Protein AF-A0A0G2BBE6-F1 (afdb_monomer)

Solvent-accessible surface area (backbone atoms only — not comparable to full-atom values): 37517 Å² total; per-residue (Å²): 137,85,83,83,73,87,82,60,82,74,62,58,62,55,53,60,60,71,76,68,67,78,94,67,100,75,91,78,89,81,84,83,77,92,84,84,90,83,86,88,84,85,88,78,89,77,90,82,76,86,85,80,90,87,78,85,90,85,83,86,82,89,84,89,85,83,87,79,90,80,87,77,79,82,83,78,86,77,90,76,86,81,84,90,77,92,75,83,88,74,84,74,80,75,74,79,74,68,27,44,81,47,83,70,86,88,55,59,93,95,61,61,52,76,74,77,53,64,67,43,72,41,70,31,76,44,58,49,97,89,66,51,78,77,45,75,48,72,71,27,40,38,56,64,90,58,52,69,68,57,47,34,50,41,58,73,70,43,37,52,74,61,63,30,72,36,56,50,98,86,65,48,77,36,58,44,101,85,70,46,75,34,58,30,46,59,52,37,55,65,59,56,42,50,22,43,30,47,34,52,34,48,55,32,55,76,71,50,49,36,54,44,73,65,21,36,49,37,49,27,40,42,45,37,36,32,49,77,69,58,34,39,48,66,36,69,12,31,60,70,30,38,24,41,23,76,69,48,67,37,68,46,75,51,77,70,29,12,23,40,41,83,89,78,68,46,73,42,75,41,81,37,53,22,79,38,18,41,34,44,38,34,25,25,39,63,50,45,76,39,66,73,49,90,52,5,52,53,38,42,54,56,39,49,51,53,36,18,48,55,42,19,26,33,6,28,33,56,58,60,40,47,26,60,65,39,80,41,96,88,60,66,57,38,80,22,51,68,57,54,51,46,52,52,21,53,55,32,66,71,41,47,15,47,79,46,95,43,70,32,43,29,22,42,30,36,43,71,40,36,63,52,38,66,61,62,39,44,42,49,37,54,34,50,54,52,36,53,54,36,39,74,73,69,40,52,82,49,82,87,23,68,36,51,73,69,51,58,57,79,35,40,44,44,28,37,33,44,44,60,72,52,55,56,22,34,75,68,70,30,69,39,62,19,37,47,42,66,45,45,58,50,17,58,78,69,75,48,81,58,68,62,76,45,76,44,50,26,47,60,55,49,51,49,42,53,48,17,25,72,70,59,67,26,41,40,81,39,55,44,46,63,59,48,47,61,39,43,51,60,84,83,45,63,61,69,37,27,17,44,83,66,82,49,78,47,51,62,31,25,47,31,32,42,35,33,36,31,48,55,76,35,46,41,79,88,82,69,43,71,43,59,69,64,47,45,51,52,39,34,54,51,48,50,52,43,55,45,46,54,61,48,25,38,27,56,36,66,62,32,19,47,43,26,62,34,58,59,52,70,41,82,51,70,38,52,62,66,61,39,28,58,75,70,72,42,59,76,93,36,73,68,41,48,52,50,52,51,50,53,52,45,50,48,52,52,39,36,52,50,42,52,52,52,49,24,73,56,75,48,66,49,79,52,39,80,85,18,43,69,41,36,50,49,41,53,50,40,54,50,35,61,73,67,69,54,61,71,88,74,54,75,72,58,96,66,82,131

Radius of gyration: 29.34 Å; Cα contacts (8 Å, |Δi|>4): 1049; chains: 1; bounding box: 92×77×78 Å

Structure (mmCIF, N/CA/C/O backbone):
data_AF-A0A0G2BBE6-F1
#
_entry.id   AF-A0A0G2BBE6-F1
#
loop_
_atom_site.group_PDB
_atom_site.id
_atom_site.type_symbol
_atom_site.label_atom_id
_atom_site.label_alt_id
_atom_site.label_comp_id
_atom_site.label_asym_id
_atom_site.label_entity_id
_atom_site.label_seq_id
_atom_site.pdbx_PDB_ins_code
_atom_site.Cartn_x
_atom_site.Cartn_y
_atom_site.Cartn_z
_atom_site.occupancy
_atom_site.B_iso_or_equiv
_atom_site.auth_seq_id
_atom_site.auth_comp_id
_atom_site.auth_asym_id
_atom_site.auth_atom_id
_atom_site.pdbx_PDB_model_num
ATOM 1 N N . MET A 1 1 ? 9.466 -27.654 -3.180 1.00 23.62 1 MET A N 1
ATOM 2 C CA . MET A 1 1 ? 8.605 -26.888 -2.251 1.00 23.62 1 MET A CA 1
ATOM 3 C C . MET A 1 1 ? 9.217 -25.503 -2.128 1.00 23.62 1 MET A C 1
ATOM 5 O O . MET A 1 1 ? 10.125 -25.316 -1.334 1.00 23.62 1 MET A O 1
ATOM 9 N N . VAL A 1 2 ? 8.816 -24.591 -3.016 1.00 25.22 2 VAL A N 1
ATOM 10 C CA . VAL A 1 2 ? 9.343 -23.220 -3.109 1.00 25.22 2 VAL A CA 1
ATOM 11 C C . VAL A 1 2 ? 8.620 -22.366 -2.065 1.00 25.22 2 VAL A C 1
ATOM 13 O O . VAL A 1 2 ? 7.390 -22.366 -2.017 1.00 25.22 2 VAL A O 1
ATOM 16 N N . ARG A 1 3 ? 9.381 -21.730 -1.167 1.00 30.16 3 ARG A N 1
ATOM 17 C CA . ARG A 1 3 ? 8.886 -20.909 -0.053 1.00 30.16 3 ARG A CA 1
ATOM 18 C C . ARG A 1 3 ? 8.671 -19.474 -0.532 1.00 30.16 3 ARG A C 1
ATOM 20 O O . ARG A 1 3 ? 9.606 -18.692 -0.579 1.00 30.16 3 ARG A O 1
ATOM 27 N N . MET A 1 4 ? 7.423 -19.124 -0.822 1.00 23.80 4 MET A N 1
ATOM 28 C CA . MET A 1 4 ? 6.972 -17.734 -0.902 1.00 23.80 4 MET A CA 1
ATOM 29 C C . MET A 1 4 ? 6.376 -17.386 0.469 1.00 23.80 4 MET A C 1
ATOM 31 O O . MET A 1 4 ? 5.190 -17.581 0.721 1.00 23.80 4 MET A O 1
ATOM 35 N N . GLN A 1 5 ? 7.236 -17.004 1.416 1.00 31.39 5 GLN A N 1
ATOM 36 C CA . GLN A 1 5 ? 6.891 -16.895 2.840 1.00 31.39 5 GLN A CA 1
ATOM 37 C C . GLN A 1 5 ? 6.847 -15.438 3.317 1.00 31.39 5 GLN A C 1
ATOM 39 O O . GLN A 1 5 ? 7.254 -15.123 4.427 1.00 31.39 5 GLN A O 1
ATOM 44 N N . PHE A 1 6 ? 6.318 -14.543 2.481 1.00 30.62 6 PHE A N 1
ATOM 45 C CA . PHE A 1 6 ? 6.087 -13.148 2.865 1.00 30.62 6 PHE A CA 1
ATOM 46 C C . PHE A 1 6 ? 4.680 -12.877 3.425 1.00 30.62 6 PHE A C 1
ATOM 48 O O . PHE A 1 6 ? 4.396 -11.735 3.769 1.00 30.62 6 PHE A O 1
ATOM 55 N N . PHE A 1 7 ? 3.817 -13.894 3.593 1.00 26.64 7 PHE A N 1
ATOM 56 C CA . PHE A 1 7 ? 2.451 -13.673 4.106 1.00 26.64 7 PHE A CA 1
ATOM 57 C C . PHE A 1 7 ? 1.797 -14.796 4.937 1.00 26.64 7 PHE A C 1
ATOM 59 O O . PHE A 1 7 ? 0.602 -14.720 5.211 1.00 26.64 7 PHE A O 1
ATOM 66 N N . ALA A 1 8 ? 2.520 -15.828 5.382 1.00 24.86 8 ALA A N 1
ATOM 67 C CA . ALA A 1 8 ? 1.876 -16.939 6.093 1.00 24.86 8 ALA A CA 1
ATOM 68 C C . ALA A 1 8 ? 2.786 -17.600 7.138 1.00 24.86 8 ALA A C 1
ATOM 70 O O . ALA A 1 8 ? 3.339 -18.671 6.892 1.00 24.86 8 ALA A O 1
ATOM 71 N N . GLU A 1 9 ? 2.920 -16.986 8.315 1.00 23.45 9 GLU A N 1
ATOM 72 C CA . GLU A 1 9 ? 3.462 -17.695 9.487 1.00 23.45 9 GLU A CA 1
ATOM 73 C C . GLU A 1 9 ? 2.388 -18.545 10.198 1.00 23.45 9 GLU A C 1
ATOM 75 O O . GLU A 1 9 ? 2.715 -19.622 10.679 1.00 23.45 9 GLU A O 1
ATOM 80 N N . ASP A 1 10 ? 1.093 -18.211 10.120 1.00 29.70 10 ASP A N 1
ATOM 81 C CA . ASP A 1 10 ? 0.084 -18.906 10.949 1.00 29.70 10 ASP A CA 1
ATOM 82 C C . ASP A 1 10 ? -0.685 -20.060 10.264 1.00 29.70 10 ASP A C 1
ATOM 84 O O . ASP A 1 10 ? -1.262 -20.912 10.940 1.00 29.70 10 ASP A O 1
ATOM 88 N N . CYS A 1 11 ? -0.701 -20.162 8.927 1.00 23.28 11 CYS A N 1
ATOM 89 C CA . CYS A 1 11 ? -1.448 -21.239 8.241 1.00 23.28 11 CYS A CA 1
ATOM 90 C C . CYS A 1 11 ? -0.703 -22.588 8.197 1.00 23.28 11 CYS A C 1
ATOM 92 O O . CYS A 1 11 ? -1.335 -23.645 8.124 1.00 23.28 11 CYS A O 1
ATOM 94 N N . CYS A 1 12 ? 0.632 -22.583 8.247 1.00 26.67 12 CYS A N 1
ATOM 95 C CA . CYS A 1 12 ? 1.425 -23.807 8.086 1.00 26.67 12 CYS A CA 1
ATOM 96 C C . CYS A 1 12 ? 1.378 -24.730 9.316 1.00 26.67 12 CYS A C 1
ATOM 98 O O . CYS A 1 12 ? 1.421 -25.954 9.161 1.00 26.67 12 CYS A O 1
ATOM 100 N N . ASP A 1 13 ? 1.215 -24.176 10.519 1.00 26.34 13 ASP A N 1
ATOM 101 C CA . ASP A 1 13 ? 1.147 -24.971 11.751 1.00 26.34 13 ASP A CA 1
ATOM 102 C C . ASP A 1 13 ? -0.182 -25.721 11.910 1.00 26.34 13 ASP A C 1
ATOM 104 O O . ASP A 1 13 ? -0.224 -26.807 12.498 1.00 26.34 13 ASP A O 1
ATOM 108 N N . VAL A 1 14 ? -1.258 -25.217 11.299 1.00 27.62 14 VAL A N 1
ATOM 109 C CA . VAL A 1 14 ? -2.557 -25.906 11.251 1.00 27.62 14 VAL A CA 1
ATOM 110 C C . VAL A 1 14 ? -2.513 -27.087 10.273 1.00 27.62 14 VAL A C 1
ATOM 112 O O . VAL A 1 14 ? -3.002 -28.171 10.593 1.00 27.62 14 VAL A O 1
ATOM 115 N N . ALA A 1 15 ? -1.845 -26.937 9.124 1.00 25.09 15 ALA A N 1
ATOM 116 C CA . ALA A 1 15 ? -1.711 -28.019 8.146 1.00 25.09 15 ALA A CA 1
ATOM 117 C C . ALA A 1 15 ? -0.830 -29.175 8.662 1.00 25.09 15 ALA A C 1
ATOM 119 O O . ALA A 1 15 ? -1.145 -30.341 8.430 1.00 25.09 15 ALA A O 1
ATOM 120 N N . ARG A 1 16 ? 0.232 -28.887 9.430 1.00 27.34 16 ARG A N 1
ATOM 121 C CA . ARG A 1 16 ? 1.069 -29.939 10.041 1.00 27.34 16 ARG A CA 1
ATOM 122 C C . ARG A 1 16 ? 0.346 -30.739 11.124 1.00 27.34 16 ARG A C 1
ATOM 124 O O . ARG A 1 16 ? 0.608 -31.931 11.250 1.00 27.34 16 ARG A O 1
ATOM 131 N N . LYS A 1 17 ? -0.577 -30.122 11.869 1.00 30.33 17 LYS A N 1
ATOM 132 C CA . LYS A 1 17 ? -1.390 -30.823 12.879 1.00 30.33 17 LYS A CA 1
ATOM 133 C C . LYS A 1 17 ? -2.554 -31.619 12.277 1.00 30.33 17 LYS A C 1
ATOM 135 O O . LYS A 1 17 ? -2.970 -32.601 12.878 1.00 30.33 17 LYS A O 1
ATOM 140 N N . LEU A 1 18 ? -3.045 -31.247 11.092 1.00 28.67 18 LEU A N 1
ATOM 141 C CA . LEU A 1 18 ? -4.153 -31.946 10.422 1.00 28.67 18 LEU A CA 1
ATOM 142 C C . LEU A 1 18 ? -3.728 -33.183 9.611 1.00 28.67 18 LEU A C 1
ATOM 144 O O . LEU A 1 18 ? -4.560 -34.053 9.383 1.00 28.67 18 LEU A O 1
ATOM 148 N N . PHE A 1 19 ? -2.454 -33.307 9.221 1.00 28.75 19 PHE A N 1
ATOM 149 C CA . PHE A 1 19 ? -1.959 -34.441 8.419 1.00 28.75 19 PHE A CA 1
ATOM 150 C C . PHE A 1 19 ? -1.118 -35.473 9.195 1.00 28.75 19 PHE A C 1
ATOM 152 O O . PHE A 1 19 ? -0.565 -36.386 8.588 1.00 28.75 19 PHE A O 1
ATOM 159 N N . LEU A 1 20 ? -1.030 -35.362 10.526 1.00 29.58 20 LEU A N 1
ATOM 160 C CA . LEU A 1 20 ? -0.285 -36.298 11.387 1.00 29.58 20 LEU A CA 1
ATOM 161 C C . LEU A 1 20 ? -1.069 -36.731 12.638 1.00 29.58 20 LEU A C 1
ATOM 163 O O . LEU A 1 20 ? -0.488 -36.959 13.697 1.00 29.58 20 LEU A O 1
ATOM 167 N N . CYS A 1 21 ? -2.387 -36.876 12.516 1.00 24.95 21 CYS A N 1
ATOM 168 C CA . CYS A 1 21 ? -3.214 -37.507 13.542 1.00 24.95 21 CYS A CA 1
ATOM 169 C C . CYS A 1 21 ? -3.847 -38.784 12.985 1.00 24.95 21 CYS A C 1
ATOM 171 O O . CYS A 1 21 ? -5.008 -38.777 12.588 1.00 24.95 21 CYS A O 1
ATOM 173 N N . ASP A 1 22 ? -3.093 -39.885 13.008 1.00 27.81 22 ASP A N 1
ATOM 174 C CA . ASP A 1 22 ? -3.717 -41.200 13.130 1.00 27.81 22 ASP A CA 1
ATOM 175 C C . ASP A 1 22 ? -4.007 -41.443 14.613 1.00 27.81 22 ASP A C 1
ATOM 177 O O . ASP A 1 22 ? -3.123 -41.417 15.476 1.00 27.81 22 ASP A O 1
ATOM 181 N N . GLY A 1 23 ? -5.293 -41.612 14.910 1.00 32.81 23 GLY A N 1
ATOM 182 C CA . GLY A 1 23 ? -5.804 -41.859 16.245 1.00 32.81 23 GLY A CA 1
ATOM 183 C C . GLY A 1 23 ? -5.302 -43.189 16.788 1.00 32.81 23 GLY A C 1
ATOM 184 O O . GLY A 1 23 ? -5.866 -44.235 16.496 1.00 32.81 23 GLY A O 1
ATOM 185 N N . ASN A 1 24 ? -4.254 -43.142 17.604 1.00 28.06 24 ASN A N 1
ATOM 186 C CA . ASN A 1 24 ? -4.130 -43.916 18.837 1.00 28.06 24 ASN A CA 1
ATOM 187 C C . ASN A 1 24 ? -2.871 -43.470 19.581 1.00 28.06 24 ASN A C 1
ATOM 189 O O . ASN A 1 24 ? -1.743 -43.730 19.166 1.00 28.06 24 ASN A O 1
ATOM 193 N N . GLY A 1 25 ? -3.069 -42.793 20.712 1.00 35.31 25 GLY A N 1
ATOM 194 C CA . GLY A 1 25 ? -1.986 -42.408 21.603 1.00 35.31 25 GLY A CA 1
ATOM 195 C C . GLY A 1 25 ? -1.233 -43.635 22.112 1.00 35.31 25 GLY A C 1
ATOM 196 O O . GLY A 1 25 ? -1.786 -44.414 22.885 1.00 35.31 25 GLY A O 1
ATOM 197 N N . LYS A 1 26 ? 0.020 -43.789 21.670 1.00 28.89 26 LYS A N 1
ATOM 198 C CA . LYS A 1 26 ? 1.161 -44.415 22.366 1.00 28.89 26 LYS A CA 1
ATOM 199 C C . LYS A 1 26 ? 2.408 -44.265 21.486 1.00 28.89 26 LYS A C 1
ATOM 201 O O . LYS A 1 26 ? 2.498 -44.858 20.418 1.00 28.89 26 LYS A O 1
ATOM 206 N N . GLY A 1 27 ? 3.362 -43.452 21.935 1.00 29.92 27 GLY A N 1
ATOM 207 C CA . GLY A 1 27 ? 4.609 -43.198 21.217 1.00 29.92 27 GLY A CA 1
ATOM 208 C C . GLY A 1 27 ? 5.604 -44.360 21.278 1.00 29.92 27 GLY A C 1
ATOM 209 O O . GLY A 1 27 ? 5.750 -45.001 22.318 1.00 29.92 27 GLY A O 1
ATOM 210 N N . LYS A 1 28 ? 6.334 -44.558 20.173 1.00 24.86 28 LYS A N 1
ATOM 211 C CA . LYS A 1 28 ? 7.722 -45.053 20.120 1.00 24.86 28 LYS A CA 1
ATOM 212 C C . LYS A 1 28 ? 8.428 -44.443 18.893 1.00 24.86 28 LYS A C 1
ATOM 214 O O . LYS A 1 28 ? 7.788 -44.329 17.850 1.00 24.86 28 LYS A O 1
ATOM 219 N N . PRO A 1 29 ? 9.711 -44.050 18.991 1.00 29.39 29 PRO A N 1
ATOM 220 C CA . PRO A 1 29 ? 10.458 -43.499 17.865 1.00 29.39 29 PRO A CA 1
ATOM 221 C C . PRO A 1 29 ? 10.906 -44.633 16.932 1.00 29.39 29 PRO A C 1
ATOM 223 O O . PRO A 1 29 ? 11.456 -45.631 17.394 1.00 29.39 29 PRO A O 1
ATOM 226 N N . CYS A 1 30 ? 10.658 -44.499 15.627 1.00 26.05 30 CYS A N 1
ATOM 227 C CA . CYS A 1 30 ? 11.177 -45.431 14.627 1.00 26.05 30 CYS A CA 1
ATOM 228 C C . CYS A 1 30 ? 12.479 -44.866 14.047 1.00 26.05 30 CYS A C 1
ATOM 230 O O . CYS A 1 30 ? 12.467 -43.837 13.371 1.00 26.05 30 CYS A O 1
ATOM 232 N N . GLU A 1 31 ? 13.595 -45.537 14.327 1.00 28.22 31 GLU A N 1
ATOM 233 C CA . GLU A 1 31 ? 14.875 -45.323 13.651 1.00 28.22 31 GLU A CA 1
ATOM 234 C C . GLU A 1 31 ? 14.737 -45.685 12.165 1.00 28.22 31 GLU A C 1
ATOM 236 O O . GLU A 1 31 ? 14.302 -46.784 11.817 1.00 28.22 31 GLU A O 1
ATOM 241 N N . LEU A 1 32 ? 15.098 -44.758 11.276 1.00 28.81 32 LEU A N 1
ATOM 242 C CA . LEU A 1 32 ? 15.211 -45.013 9.841 1.00 28.81 32 LEU A CA 1
ATOM 243 C C . LEU A 1 32 ? 16.657 -45.407 9.528 1.00 28.81 32 LEU A C 1
ATOM 245 O O . LEU A 1 32 ? 17.551 -44.562 9.485 1.00 28.81 32 LEU A O 1
ATOM 249 N N . THR A 1 33 ? 16.882 -46.701 9.316 1.00 29.78 33 THR A N 1
ATOM 250 C CA . THR A 1 33 ? 18.151 -47.248 8.834 1.00 29.78 33 THR A CA 1
ATOM 251 C C . THR A 1 33 ? 18.339 -46.978 7.339 1.00 29.78 33 THR A C 1
ATOM 253 O O . THR A 1 33 ? 17.396 -46.903 6.548 1.00 29.78 33 THR A O 1
ATOM 256 N N . GLY A 1 34 ? 19.597 -46.742 6.963 1.00 35.66 34 GLY A N 1
ATOM 257 C CA . GLY A 1 34 ? 19.987 -46.246 5.653 1.00 35.66 34 GLY A CA 1
ATOM 258 C C . GLY A 1 34 ? 19.896 -47.293 4.552 1.00 35.66 34 GLY A C 1
ATOM 259 O O . GLY A 1 34 ? 20.772 -48.135 4.452 1.00 35.66 34 GLY A O 1
ATOM 260 N N . GLU A 1 35 ? 18.905 -47.161 3.668 1.00 30.00 35 GLU A N 1
ATOM 261 C CA . GLU A 1 35 ? 18.969 -47.712 2.306 1.00 30.00 35 GLU A CA 1
ATOM 262 C C . GLU A 1 35 ? 17.924 -47.092 1.352 1.00 30.00 35 GLU A C 1
ATOM 264 O O . GLU A 1 35 ? 17.221 -47.776 0.622 1.00 30.00 35 GLU A O 1
ATOM 269 N N . ARG A 1 36 ? 17.796 -45.756 1.323 1.00 30.66 36 ARG A N 1
ATOM 270 C CA . ARG A 1 36 ? 17.048 -45.026 0.266 1.00 30.66 36 ARG A CA 1
ATOM 271 C C . ARG A 1 36 ? 17.684 -43.675 -0.091 1.00 30.66 36 ARG A C 1
ATOM 273 O O . ARG A 1 36 ? 17.014 -42.654 -0.164 1.00 30.66 36 ARG A O 1
ATOM 280 N N . LYS A 1 37 ? 19.001 -43.663 -0.334 1.00 30.92 37 LYS A N 1
ATOM 281 C CA . LYS A 1 37 ? 19.747 -42.475 -0.814 1.00 30.92 37 LYS A CA 1
ATOM 282 C C . LYS A 1 37 ? 20.200 -42.541 -2.286 1.00 30.92 37 LYS A C 1
ATOM 284 O O . LYS A 1 37 ? 21.005 -41.713 -2.692 1.00 30.92 37 LYS A O 1
ATOM 289 N N . LYS A 1 38 ? 19.712 -43.480 -3.113 1.00 28.61 38 LYS A N 1
ATOM 290 C CA . LYS A 1 38 ? 20.233 -43.666 -4.491 1.00 28.61 38 LYS A CA 1
ATOM 291 C C . LYS A 1 38 ? 19.230 -43.700 -5.655 1.00 28.61 38 LYS A C 1
ATOM 293 O O . LYS A 1 38 ? 19.632 -44.043 -6.758 1.00 28.61 38 LYS A O 1
ATOM 298 N N . THR A 1 39 ? 17.987 -43.243 -5.488 1.00 29.16 39 THR A N 1
ATOM 299 C CA . THR A 1 39 ? 17.013 -43.247 -6.610 1.00 29.16 39 THR A CA 1
ATOM 300 C C . THR A 1 39 ? 16.259 -41.928 -6.792 1.00 29.16 39 THR A C 1
ATOM 302 O O . THR A 1 39 ? 15.079 -41.923 -7.119 1.00 29.16 39 THR A O 1
ATOM 305 N N . GLN A 1 40 ? 16.938 -40.793 -6.593 1.00 28.25 40 GLN A N 1
ATOM 306 C CA . GLN A 1 40 ? 16.390 -39.459 -6.901 1.00 28.25 40 GLN A CA 1
ATOM 307 C C . GLN A 1 40 ? 17.319 -38.617 -7.796 1.00 28.25 40 GLN A C 1
ATOM 309 O O . GLN A 1 40 ? 17.199 -37.401 -7.868 1.00 28.25 40 GLN A O 1
ATOM 314 N N . TYR A 1 41 ? 18.237 -39.277 -8.506 1.00 28.53 41 TYR A N 1
ATOM 315 C CA . TYR A 1 41 ? 19.191 -38.663 -9.433 1.00 28.53 41 TYR A CA 1
ATOM 316 C C . TYR A 1 41 ? 19.208 -39.441 -10.753 1.00 28.53 41 TYR A C 1
ATOM 318 O O . TYR A 1 41 ? 20.198 -40.076 -11.077 1.00 28.53 41 TYR A O 1
ATOM 326 N N . LEU A 1 42 ? 18.074 -39.480 -11.460 1.00 27.02 42 LEU A N 1
ATOM 327 C CA . LEU A 1 42 ? 17.958 -39.849 -12.884 1.00 27.02 42 LEU A CA 1
ATOM 328 C C . LEU A 1 42 ? 16.473 -39.886 -13.251 1.00 27.02 42 LEU A C 1
ATOM 330 O O . LEU A 1 42 ? 15.864 -40.942 -13.213 1.00 27.02 42 LEU A O 1
ATOM 334 N N . LEU A 1 43 ? 15.887 -38.727 -13.554 1.00 26.17 43 LEU A N 1
ATOM 335 C CA . LEU A 1 43 ? 14.693 -38.584 -14.402 1.00 26.17 43 LEU A CA 1
ATOM 336 C C . LEU A 1 43 ? 14.624 -37.119 -14.875 1.00 26.17 43 LEU A C 1
ATOM 338 O O . LEU A 1 43 ? 13.715 -36.357 -14.564 1.00 26.17 43 LEU A O 1
ATOM 342 N N . THR A 1 44 ? 15.653 -36.708 -15.615 1.00 29.50 44 THR A N 1
ATOM 343 C CA . THR A 1 44 ? 15.606 -35.568 -16.534 1.00 29.50 44 THR A CA 1
ATOM 344 C C . THR A 1 44 ? 15.344 -36.111 -17.941 1.00 29.50 44 THR A C 1
ATOM 346 O O . THR A 1 44 ? 15.966 -37.083 -18.357 1.00 29.50 44 THR A O 1
ATOM 349 N N . ARG A 1 45 ? 14.425 -35.459 -18.672 1.00 27.53 45 ARG A N 1
ATOM 350 C CA . ARG A 1 45 ? 13.993 -35.733 -20.061 1.00 27.53 45 ARG A CA 1
ATOM 351 C C . ARG A 1 45 ? 13.239 -37.048 -20.306 1.00 27.53 45 ARG A C 1
ATOM 353 O O . ARG A 1 45 ? 13.852 -38.018 -20.721 1.00 27.53 45 ARG A O 1
ATOM 360 N N . THR A 1 46 ? 11.902 -37.032 -20.269 1.00 26.55 46 THR A N 1
ATOM 361 C CA . THR A 1 46 ? 11.049 -37.528 -21.379 1.00 26.55 46 THR A CA 1
ATOM 362 C C . THR A 1 46 ? 9.609 -37.012 -21.214 1.00 26.55 46 THR A C 1
ATOM 364 O O . THR A 1 46 ? 9.105 -36.915 -20.100 1.00 26.55 46 THR A O 1
ATOM 367 N N . ARG A 1 47 ? 8.979 -36.658 -22.343 1.00 27.89 47 ARG A N 1
ATOM 368 C CA . ARG A 1 47 ? 7.563 -36.295 -22.542 1.00 27.89 47 ARG A CA 1
ATOM 369 C C . ARG A 1 47 ? 6.585 -37.084 -21.660 1.00 27.89 47 ARG A C 1
ATOM 371 O O . ARG A 1 47 ? 6.674 -38.305 -21.632 1.00 27.89 47 ARG A O 1
ATOM 378 N N . TRP A 1 48 ? 5.567 -36.411 -21.123 1.00 22.66 48 TRP A N 1
ATOM 379 C CA . TRP A 1 48 ? 4.321 -37.067 -20.719 1.00 22.66 48 TRP A CA 1
ATOM 380 C C . TRP A 1 48 ? 3.112 -36.380 -21.353 1.00 22.66 48 TRP A C 1
ATOM 382 O O . TRP A 1 48 ? 2.678 -35.303 -20.957 1.00 22.66 48 TRP A O 1
ATOM 392 N N . PHE A 1 49 ? 2.633 -37.049 -22.400 1.00 22.36 49 PHE A N 1
ATOM 393 C CA . PHE A 1 49 ? 1.273 -37.015 -22.920 1.00 22.36 49 PHE A CA 1
ATOM 394 C C . PHE A 1 49 ? 0.392 -37.899 -22.014 1.00 22.36 49 PHE A C 1
ATOM 396 O O . PHE A 1 49 ? 0.873 -38.916 -21.522 1.00 22.36 49 PHE A O 1
ATOM 403 N N . ASN A 1 50 ? -0.873 -37.506 -21.844 1.00 24.98 50 ASN A N 1
ATOM 404 C CA . ASN A 1 50 ? -2.063 -38.299 -21.492 1.00 24.98 50 ASN A CA 1
ATOM 405 C C . ASN A 1 50 ? -1.893 -39.659 -20.784 1.00 24.98 50 ASN A C 1
ATOM 407 O O . ASN A 1 50 ? -1.505 -40.642 -21.410 1.00 24.98 50 ASN A O 1
ATOM 411 N N . ILE A 1 51 ? -2.434 -39.762 -19.563 1.00 23.53 51 ILE A N 1
ATOM 412 C CA . ILE A 1 51 ? -3.151 -40.969 -19.121 1.00 23.53 51 ILE A CA 1
ATOM 413 C C . ILE A 1 51 ? -4.539 -40.540 -18.636 1.00 23.53 51 ILE A C 1
ATOM 415 O O . ILE A 1 51 ? -4.698 -39.921 -17.586 1.00 23.53 51 ILE A O 1
ATOM 419 N N . LEU A 1 52 ? -5.520 -40.846 -19.484 1.00 24.98 52 LEU A N 1
ATOM 420 C CA . LEU A 1 52 ? -6.948 -40.867 -19.201 1.00 24.98 52 LEU A CA 1
ATOM 421 C C . LEU A 1 52 ? -7.278 -42.057 -18.297 1.00 24.98 52 LEU A C 1
ATOM 423 O O . LEU A 1 52 ? -6.685 -43.128 -18.412 1.00 24.98 52 LEU A O 1
ATOM 427 N N . CYS A 1 53 ? -8.265 -41.837 -17.433 1.00 25.83 53 CYS A N 1
ATOM 428 C CA . CYS A 1 53 ? -8.979 -42.852 -16.680 1.00 25.83 53 CYS A CA 1
ATOM 429 C C . CYS A 1 53 ? -9.586 -43.907 -17.612 1.00 25.83 53 CYS A C 1
ATOM 431 O O . CYS A 1 53 ? -10.390 -43.574 -18.480 1.00 25.83 53 CYS A O 1
ATOM 433 N N . ASP A 1 54 ? -9.261 -45.169 -17.350 1.00 22.39 54 ASP A N 1
ATOM 434 C CA . ASP A 1 54 ? -9.958 -46.338 -17.876 1.00 22.39 54 ASP A CA 1
ATOM 435 C C . ASP A 1 54 ? -10.802 -46.939 -16.741 1.00 22.39 54 ASP A C 1
ATOM 437 O O . ASP A 1 54 ? -10.288 -47.571 -15.817 1.00 22.39 54 ASP A O 1
ATOM 441 N N . CYS A 1 55 ? -12.112 -46.712 -16.791 1.00 27.11 55 CYS A N 1
ATOM 442 C CA . CYS A 1 55 ? -13.125 -47.566 -16.175 1.00 27.11 55 CYS A CA 1
ATOM 443 C C . CYS A 1 55 ? -14.286 -47.640 -17.171 1.00 27.11 55 CYS A C 1
ATOM 445 O O . CYS A 1 55 ? -14.928 -46.634 -17.468 1.00 27.11 55 CYS A O 1
ATOM 447 N N . GLY A 1 56 ? -14.456 -48.830 -17.748 1.00 24.64 56 GLY A N 1
ATOM 448 C CA . GLY A 1 56 ? -15.307 -49.119 -18.897 1.00 24.64 56 GLY A CA 1
ATOM 449 C C . GLY A 1 56 ? -16.825 -49.050 -18.664 1.00 24.64 56 GLY A C 1
ATOM 450 O O . GLY A 1 56 ? -17.299 -48.695 -17.585 1.00 24.64 56 GLY A O 1
ATOM 451 N N . PRO A 1 57 ? -17.597 -49.384 -19.715 1.00 27.70 57 PRO A N 1
ATOM 452 C CA . PRO A 1 57 ? -18.977 -48.957 -19.898 1.00 27.70 57 PRO A CA 1
ATOM 453 C C . PRO A 1 57 ? -19.985 -49.938 -19.291 1.00 27.70 57 PRO A C 1
ATOM 455 O O . PRO A 1 57 ? -19.810 -51.153 -19.364 1.00 27.70 57 PRO A O 1
ATOM 458 N N . VAL A 1 58 ? -21.105 -49.406 -18.794 1.00 26.14 58 VAL A N 1
ATOM 459 C CA . VAL A 1 58 ? -22.336 -50.183 -18.600 1.00 26.14 58 VAL A CA 1
ATOM 460 C C . VAL A 1 58 ? -23.430 -49.583 -19.472 1.00 26.14 58 VAL A C 1
ATOM 462 O O . VAL A 1 58 ? -23.687 -48.381 -19.481 1.00 26.14 58 VAL A O 1
ATOM 465 N N . THR A 1 59 ? -24.011 -50.466 -20.265 1.00 24.34 59 THR A N 1
ATOM 466 C CA . THR A 1 59 ? -25.002 -50.262 -21.308 1.00 24.34 59 THR A CA 1
ATOM 467 C C . THR A 1 59 ? -26.404 -49.964 -20.762 1.00 24.34 59 THR A C 1
ATOM 469 O O . THR A 1 59 ? -26.898 -50.639 -19.868 1.00 24.34 59 THR A O 1
ATOM 472 N N . THR A 1 60 ? -27.039 -48.972 -21.393 1.00 22.50 60 THR A N 1
ATOM 473 C CA . THR A 1 60 ? -28.436 -48.933 -21.872 1.00 22.50 60 THR A CA 1
ATOM 474 C C . THR A 1 60 ? -29.572 -49.306 -20.909 1.00 22.50 60 THR A C 1
ATOM 476 O O . THR A 1 60 ? -29.816 -50.480 -20.668 1.00 22.50 60 THR A O 1
ATOM 479 N N . THR A 1 61 ? -30.446 -48.345 -20.578 1.00 22.64 61 THR A N 1
ATOM 480 C CA . THR A 1 61 ? -31.896 -48.486 -20.846 1.00 22.64 61 THR A CA 1
ATOM 481 C C . THR A 1 61 ? -32.546 -47.108 -20.998 1.00 22.64 61 THR A C 1
ATOM 483 O O . THR A 1 61 ? -32.411 -46.228 -20.153 1.00 22.64 61 THR A O 1
ATOM 486 N N . TRP A 1 62 ? -33.235 -46.942 -22.122 1.00 20.09 62 TRP A N 1
ATOM 487 C CA . TRP A 1 62 ? -34.100 -45.825 -22.471 1.00 20.09 62 TRP A CA 1
ATOM 488 C C . TRP A 1 62 ? -35.391 -45.850 -21.646 1.00 20.09 62 TRP A C 1
ATOM 490 O O . TRP A 1 62 ? -36.015 -46.900 -21.540 1.00 20.09 62 TRP A O 1
ATOM 500 N N . CYS A 1 63 ? -35.860 -44.690 -21.189 1.00 21.52 63 CYS A N 1
ATOM 501 C CA . CYS A 1 63 ? -37.291 -44.450 -21.020 1.00 21.52 63 CYS A CA 1
ATOM 502 C C . CYS A 1 63 ? -37.602 -42.986 -21.340 1.00 21.52 63 CYS A C 1
ATOM 504 O O . CYS A 1 63 ? -37.203 -42.062 -20.636 1.00 21.52 63 CYS A O 1
ATOM 506 N N . VAL A 1 64 ? -38.283 -42.816 -22.468 1.00 21.17 64 VAL A N 1
ATOM 507 C CA . VAL A 1 64 ? -38.847 -41.576 -22.993 1.00 21.17 64 VAL A CA 1
ATOM 508 C C . VAL A 1 64 ? -40.172 -41.332 -22.281 1.00 21.17 64 VAL A C 1
ATOM 510 O O . VAL A 1 64 ? -41.041 -42.195 -22.332 1.00 21.17 64 VAL A O 1
ATOM 513 N N . TYR A 1 65 ? -40.364 -40.147 -21.703 1.00 22.61 65 TYR A N 1
ATOM 514 C CA . TYR A 1 65 ? -41.692 -39.545 -21.606 1.00 22.61 65 TYR A CA 1
ATOM 515 C C . TYR A 1 65 ? -41.623 -38.078 -22.028 1.00 22.61 65 TYR A C 1
ATOM 517 O O . TYR A 1 65 ? -40.749 -37.316 -21.624 1.00 22.61 65 TYR A O 1
ATOM 525 N N . LEU A 1 66 ? -42.537 -37.756 -22.934 1.00 21.28 66 LEU A N 1
ATOM 526 C CA . LEU A 1 66 ? -42.705 -36.514 -23.667 1.00 21.28 66 LEU A CA 1
ATOM 527 C C . LEU A 1 66 ? -43.662 -35.542 -22.943 1.00 21.28 66 LEU A C 1
ATOM 529 O O . LEU A 1 66 ? -44.641 -35.983 -22.346 1.00 21.28 66 LEU A O 1
ATOM 533 N N . PHE A 1 67 ? -43.428 -34.244 -23.200 1.00 21.20 67 PHE A N 1
ATOM 534 C CA . PHE A 1 67 ? -44.324 -33.064 -23.133 1.00 21.20 67 PHE A CA 1
ATOM 535 C C . PHE A 1 67 ? -44.692 -32.438 -21.761 1.00 21.20 67 PHE A C 1
ATOM 537 O O . PHE A 1 67 ? -44.761 -33.155 -20.769 1.00 21.20 67 PHE A O 1
ATOM 544 N N . PRO A 1 68 ? -45.052 -31.124 -21.697 1.00 26.86 68 PRO A N 1
ATOM 545 C CA . PRO A 1 68 ? -44.960 -30.069 -22.718 1.00 26.86 68 PRO A CA 1
ATOM 546 C C . PRO A 1 68 ? -44.281 -28.752 -22.279 1.00 26.86 68 PRO A C 1
ATOM 548 O O . PRO A 1 68 ? -44.264 -28.345 -21.121 1.00 26.86 68 PRO A O 1
ATOM 551 N N . ILE A 1 69 ? -43.809 -28.053 -23.310 1.00 25.02 69 ILE A N 1
ATOM 552 C CA . ILE A 1 69 ? -43.453 -26.635 -23.373 1.00 25.02 69 ILE A CA 1
ATOM 553 C C . ILE A 1 69 ? -44.621 -25.774 -22.864 1.00 25.02 69 ILE A C 1
ATOM 555 O O . ILE A 1 69 ? -45.700 -25.795 -23.453 1.00 25.02 69 ILE A O 1
ATOM 559 N N . TYR A 1 70 ? -44.380 -24.963 -21.831 1.00 24.50 70 TYR A N 1
ATOM 560 C CA . TYR A 1 70 ? -45.199 -23.791 -21.524 1.00 24.50 70 TYR A CA 1
ATOM 561 C C . TYR A 1 70 ? -44.460 -22.535 -21.991 1.00 24.50 70 TYR A C 1
ATOM 563 O O . TYR A 1 70 ? -43.516 -22.062 -21.363 1.00 24.50 70 TYR A O 1
ATOM 571 N N . LEU A 1 71 ? -44.914 -22.010 -23.128 1.00 25.23 71 LEU A N 1
ATOM 572 C CA . LEU A 1 71 ? -44.684 -20.636 -23.555 1.00 25.23 71 LEU A CA 1
ATOM 573 C C . LEU A 1 71 ? -45.424 -19.711 -22.581 1.00 25.23 71 LEU A C 1
ATOM 575 O O . LEU A 1 71 ? -46.650 -19.641 -22.610 1.00 25.23 71 LEU A O 1
ATOM 579 N N . MET A 1 72 ? -44.690 -18.992 -21.734 1.00 25.34 72 MET A N 1
ATOM 580 C CA . MET A 1 72 ? -45.214 -17.813 -21.046 1.00 25.34 72 MET A CA 1
ATOM 581 C C . MET A 1 72 ? -44.624 -16.565 -21.697 1.00 25.34 72 MET A C 1
ATOM 583 O O . MET A 1 72 ? -43.471 -16.198 -21.494 1.00 25.34 72 MET A O 1
ATOM 587 N N . THR A 1 73 ? -45.448 -15.945 -22.535 1.00 28.19 73 THR A N 1
ATOM 588 C CA . THR A 1 73 ? -45.281 -14.589 -23.060 1.00 28.19 73 THR A CA 1
ATOM 589 C C . THR A 1 73 ? -45.236 -13.564 -21.918 1.00 28.19 73 THR A C 1
ATOM 591 O O . THR A 1 73 ? -46.040 -13.683 -20.989 1.00 28.19 73 THR A O 1
ATOM 594 N N . PRO A 1 74 ? -44.382 -12.526 -21.981 1.00 30.53 74 PRO A N 1
ATOM 595 C CA . PRO A 1 74 ? -44.389 -11.450 -20.994 1.00 30.53 74 PRO A CA 1
ATOM 596 C C . PRO A 1 74 ? -45.613 -10.535 -21.199 1.00 30.53 74 PRO A C 1
ATOM 598 O O . PRO A 1 74 ? -45.970 -10.254 -22.348 1.00 30.53 74 PRO A O 1
ATOM 601 N N . PRO A 1 75 ? -46.272 -10.043 -20.134 1.00 30.62 75 PRO A N 1
ATOM 602 C CA . PRO A 1 75 ? -47.384 -9.120 -20.291 1.00 30.62 75 PRO A CA 1
ATOM 603 C C . PRO A 1 75 ? -46.885 -7.704 -20.614 1.00 30.62 75 PRO A C 1
ATOM 605 O O . PRO A 1 75 ? -45.976 -7.165 -19.985 1.00 30.62 75 PRO A O 1
ATOM 608 N N . VAL A 1 76 ? -47.538 -7.104 -21.606 1.00 33.84 76 VAL A N 1
ATOM 609 C CA . VAL A 1 76 ? -47.486 -5.683 -21.967 1.00 33.84 76 VAL A CA 1
ATOM 610 C C . VAL A 1 76 ? -47.986 -4.830 -20.788 1.00 33.84 76 VAL A C 1
ATOM 612 O O . VAL A 1 76 ? -49.024 -5.175 -20.217 1.00 33.84 76 VAL A O 1
ATOM 615 N N . PRO A 1 77 ? -47.353 -3.695 -20.428 1.00 31.00 77 PRO A N 1
ATOM 616 C CA . PRO A 1 77 ? -47.908 -2.814 -19.408 1.00 31.00 77 PRO A CA 1
ATOM 617 C C . PRO A 1 77 ? -49.099 -2.030 -19.970 1.00 31.00 77 PRO A C 1
ATOM 619 O O . PRO A 1 77 ? -48.984 -1.295 -20.954 1.00 31.00 77 PRO A O 1
ATOM 622 N N . ALA A 1 78 ? -50.251 -2.180 -19.318 1.00 27.84 78 ALA A N 1
ATOM 623 C CA . ALA A 1 78 ? -51.456 -1.415 -19.589 1.00 27.84 78 ALA A CA 1
ATOM 624 C C . ALA A 1 78 ? -51.296 0.053 -19.157 1.00 27.84 78 ALA A C 1
ATOM 626 O O . ALA A 1 78 ? -50.815 0.362 -18.066 1.00 27.84 78 ALA A O 1
ATOM 627 N N . LYS A 1 79 ? -51.758 0.962 -20.021 1.00 33.06 79 LYS A N 1
ATOM 628 C CA . LYS A 1 79 ? -51.991 2.375 -19.713 1.00 33.06 79 LYS A CA 1
ATOM 629 C C . LYS A 1 79 ? -53.062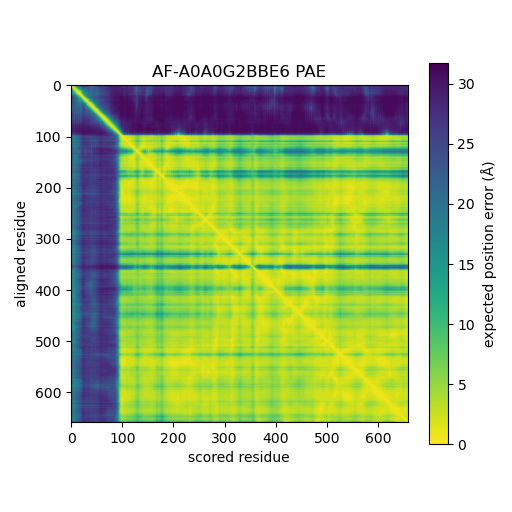 2.484 -18.625 1.00 33.06 79 LYS A C 1
ATOM 631 O O . LYS A 1 79 ? -54.217 2.167 -18.891 1.00 33.06 79 LYS A O 1
ATOM 636 N N . HIS A 1 80 ? -52.702 3.011 -17.458 1.00 28.98 80 HIS A N 1
ATOM 637 C CA . HIS A 1 80 ? -53.674 3.529 -16.499 1.00 28.98 80 HIS A CA 1
ATOM 638 C C . HIS A 1 80 ? -53.499 5.036 -16.312 1.00 28.98 80 HIS A C 1
ATOM 640 O O . HIS A 1 80 ? -52.469 5.540 -15.875 1.00 28.98 80 HIS A O 1
ATOM 646 N N . THR A 1 81 ? -54.558 5.732 -16.707 1.00 29.55 81 THR A N 1
ATOM 647 C CA . THR A 1 81 ? -54.886 7.132 -16.459 1.00 29.55 81 THR A CA 1
ATOM 648 C C . THR A 1 81 ? -54.986 7.416 -14.962 1.00 29.55 81 THR A C 1
ATOM 650 O O . THR A 1 81 ? -55.740 6.747 -14.255 1.00 29.55 81 THR A O 1
ATOM 653 N N . ALA A 1 82 ? -54.259 8.430 -14.496 1.00 26.92 82 ALA A N 1
ATOM 654 C CA . ALA A 1 82 ? -54.354 8.956 -13.140 1.00 26.92 82 ALA A CA 1
ATOM 655 C C . ALA A 1 82 ? -55.644 9.780 -12.943 1.00 26.92 82 ALA A C 1
ATOM 657 O O . ALA A 1 82 ? -55.978 10.579 -13.823 1.00 26.92 82 ALA A O 1
ATOM 658 N N . PRO A 1 83 ? -56.336 9.670 -11.794 1.00 28.42 83 PRO A N 1
ATOM 659 C CA . PRO A 1 83 ? -57.256 10.695 -11.337 1.00 28.42 83 PRO A CA 1
ATOM 660 C C . PRO A 1 83 ? -56.511 11.748 -10.506 1.00 28.42 83 PRO A C 1
ATOM 662 O O . PRO A 1 83 ? -55.697 11.451 -9.633 1.00 28.42 83 PRO A O 1
ATOM 665 N N . SER A 1 84 ? -56.812 13.003 -10.814 1.00 32.75 84 SER A N 1
ATOM 666 C CA . SER A 1 84 ? -56.363 14.209 -10.133 1.00 32.75 84 SER A CA 1
ATOM 667 C C . SER A 1 84 ? -56.989 14.348 -8.743 1.00 32.75 84 SER A C 1
ATOM 669 O O . SER A 1 84 ? -58.208 14.467 -8.638 1.00 32.75 84 SER A O 1
ATOM 671 N N . THR A 1 85 ? -56.165 14.483 -7.707 1.00 28.16 85 THR A N 1
ATOM 672 C CA . THR A 1 85 ? -56.548 15.178 -6.469 1.00 28.16 85 THR A CA 1
ATOM 673 C C . THR A 1 85 ? -55.359 15.973 -5.950 1.00 28.16 85 THR A C 1
ATOM 675 O O . THR A 1 85 ? -54.302 15.429 -5.640 1.00 28.16 85 THR A O 1
ATOM 678 N N . SER A 1 86 ? -55.555 17.286 -5.915 1.00 34.62 86 SER A N 1
ATOM 679 C CA . SER A 1 86 ? -54.654 18.326 -5.434 1.00 34.62 86 SER A CA 1
ATOM 680 C C . SER A 1 86 ? -54.223 18.097 -3.986 1.00 34.62 86 SER A C 1
ATOM 682 O O . SER A 1 86 ? -55.067 18.109 -3.088 1.00 34.62 86 SER A O 1
ATOM 684 N N . VAL A 1 87 ? -52.915 17.989 -3.751 1.00 30.20 87 VAL A N 1
ATOM 685 C CA . VAL A 1 87 ? -52.329 18.142 -2.417 1.00 30.20 87 VAL A CA 1
ATOM 686 C C . VAL A 1 87 ? -51.461 19.393 -2.406 1.00 30.20 87 VAL A C 1
ATOM 688 O O . VAL A 1 87 ? -50.529 19.550 -3.190 1.00 30.20 87 VAL A O 1
ATOM 691 N N . SER A 1 88 ? -51.861 20.285 -1.506 1.00 27.53 88 SER A N 1
ATOM 692 C CA . SER A 1 88 ? -51.231 21.526 -1.080 1.00 27.53 88 SER A CA 1
ATOM 693 C C . SER A 1 88 ? -49.701 21.456 -1.037 1.00 27.53 88 SER A C 1
ATOM 695 O O . SER A 1 88 ? -49.116 20.705 -0.259 1.00 27.53 88 SER A O 1
ATOM 697 N N . THR A 1 89 ? -49.066 22.326 -1.817 1.00 32.97 89 THR A N 1
ATOM 698 C CA . THR A 1 89 ? -47.660 22.714 -1.708 1.00 32.97 89 THR A CA 1
ATOM 699 C C . THR A 1 89 ? -47.372 23.314 -0.332 1.00 32.97 89 THR A C 1
ATOM 701 O O . THR A 1 89 ? -47.615 24.497 -0.103 1.00 32.97 89 THR A O 1
ATOM 704 N N . ALA A 1 90 ? -46.801 22.515 0.567 1.00 32.50 90 ALA A N 1
ATOM 705 C CA . ALA A 1 90 ? -45.945 23.025 1.629 1.00 32.50 90 ALA A CA 1
ATOM 706 C C . ALA A 1 90 ? -44.494 22.904 1.146 1.00 32.50 90 ALA A C 1
ATOM 708 O O . ALA A 1 90 ? -43.904 21.825 1.144 1.00 32.50 90 ALA A O 1
ATOM 709 N N . GLN A 1 91 ? -43.941 24.022 0.674 1.00 34.22 91 GLN A N 1
ATOM 710 C CA . GLN A 1 91 ? -42.512 24.186 0.436 1.00 34.22 91 GLN A CA 1
ATOM 711 C C . GLN A 1 91 ? -41.768 24.027 1.768 1.00 34.22 91 GLN A C 1
ATOM 713 O O . GLN A 1 91 ? -41.643 24.977 2.537 1.00 34.22 91 GLN A O 1
ATOM 718 N N . ALA A 1 92 ? -41.246 22.833 2.036 1.00 32.31 92 ALA A N 1
ATOM 719 C CA . ALA A 1 92 ? -40.120 22.690 2.942 1.00 32.31 92 ALA A CA 1
ATOM 720 C C . ALA A 1 92 ? -38.860 23.066 2.154 1.00 32.31 92 ALA A C 1
ATOM 722 O O . ALA A 1 92 ? -38.357 22.285 1.346 1.00 32.31 92 ALA A O 1
ATOM 723 N N . PHE A 1 93 ? -38.368 24.287 2.362 1.00 35.53 93 PHE A N 1
ATOM 724 C CA . PHE A 1 93 ? -36.986 24.633 2.047 1.00 35.53 93 PHE A CA 1
ATOM 725 C C . PHE A 1 93 ? -36.081 23.666 2.824 1.00 35.53 93 PHE A C 1
ATOM 727 O O . PHE A 1 93 ? -35.848 23.834 4.019 1.00 35.53 93 PHE A O 1
ATOM 734 N N . SER A 1 94 ? -35.609 22.612 2.159 1.00 39.47 94 SER A N 1
ATOM 735 C CA . SER A 1 94 ? -34.562 21.738 2.682 1.00 39.47 94 SER A CA 1
ATOM 736 C C . SER A 1 94 ? -33.283 22.566 2.775 1.00 39.47 94 SER A C 1
ATOM 738 O O . SER A 1 94 ? -32.619 22.795 1.762 1.00 39.47 94 SER A O 1
ATOM 740 N N . ALA A 1 95 ? -32.940 23.019 3.982 1.00 45.62 95 ALA A N 1
ATOM 741 C CA . ALA A 1 95 ? -31.607 23.524 4.278 1.00 45.62 95 ALA A CA 1
ATOM 742 C C . ALA A 1 95 ? -30.583 22.495 3.773 1.00 45.62 95 ALA A C 1
ATOM 744 O O . ALA A 1 95 ? -30.683 21.304 4.066 1.00 45.62 95 ALA A O 1
ATOM 745 N N . GLN A 1 96 ? -29.648 22.940 2.938 1.00 54.59 96 GLN A N 1
ATOM 746 C CA . GLN A 1 96 ? -28.621 22.085 2.358 1.00 54.59 96 GLN A CA 1
ATOM 747 C C . GLN A 1 96 ? -27.772 21.526 3.513 1.00 54.59 96 GLN A C 1
ATOM 749 O O . GLN A 1 96 ? -27.069 22.284 4.182 1.00 54.59 96 GLN A O 1
ATOM 754 N N . ARG A 1 97 ? -27.911 20.226 3.803 1.00 61.81 97 ARG A N 1
ATOM 755 C CA . ARG A 1 97 ? -27.178 19.538 4.879 1.00 61.81 97 ARG A CA 1
ATOM 756 C C . ARG A 1 97 ? -25.675 19.783 4.720 1.00 61.81 97 ARG A C 1
ATOM 758 O O . ARG A 1 97 ? -25.145 19.608 3.621 1.00 61.81 97 ARG A O 1
ATOM 765 N N . LYS A 1 98 ? -25.008 20.228 5.790 1.00 84.94 98 LYS A N 1
ATOM 766 C CA . LYS A 1 98 ? -23.621 20.733 5.743 1.00 84.94 98 LYS A CA 1
ATOM 767 C C . LYS A 1 98 ? -22.534 19.672 5.966 1.00 84.94 98 LYS A C 1
ATOM 769 O O . LYS A 1 98 ? -21.370 20.011 5.823 1.00 84.94 98 LYS A O 1
ATOM 774 N N . GLY A 1 99 ? -22.888 18.4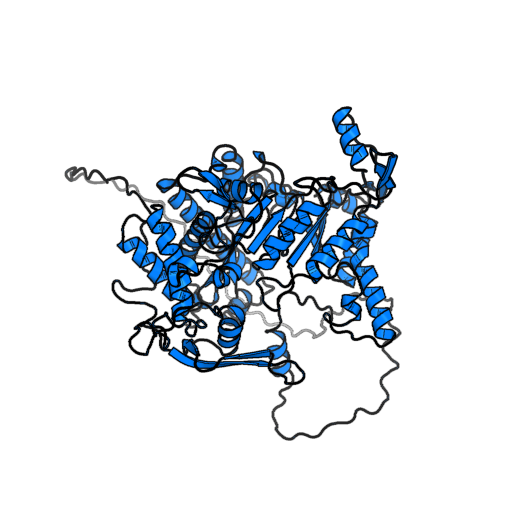21 6.255 1.00 93.50 99 GLY A N 1
ATOM 775 C CA . GLY A 1 99 ? -21.931 17.332 6.467 1.00 93.50 99 GLY A CA 1
ATOM 776 C C . GLY A 1 99 ? -22.563 15.956 6.260 1.00 93.50 99 GLY A C 1
ATOM 777 O O . GLY A 1 99 ? -23.717 15.855 5.840 1.00 93.50 99 GLY A O 1
ATOM 778 N N . LEU A 1 100 ? -21.797 14.907 6.553 1.00 97.19 100 LEU A N 1
ATOM 779 C CA . LEU A 1 100 ? -22.214 13.511 6.466 1.00 97.19 100 LEU A CA 1
ATOM 780 C C . LEU A 1 100 ? -23.186 13.163 7.593 1.00 97.19 100 LEU A C 1
ATOM 782 O O . LEU A 1 100 ? -22.909 13.433 8.764 1.00 97.19 100 LEU A O 1
ATOM 786 N N . SER A 1 101 ? -24.265 12.469 7.237 1.00 96.75 101 SER A N 1
ATOM 787 C CA . SER A 1 101 ? -25.076 11.739 8.209 1.00 96.75 101 SER A CA 1
ATOM 788 C C . SER A 1 101 ? -24.554 10.307 8.348 1.00 96.75 101 SER A C 1
ATOM 790 O O . SER A 1 101 ? -24.159 9.679 7.358 1.00 96.75 101 SER A O 1
ATOM 792 N N . ILE A 1 102 ? -24.527 9.786 9.573 1.00 97.94 102 ILE A N 1
ATOM 793 C CA . ILE A 1 102 ? -23.997 8.460 9.892 1.00 97.94 102 ILE A CA 1
ATOM 794 C C . ILE A 1 102 ? -25.128 7.590 10.453 1.00 97.94 102 ILE A C 1
ATOM 796 O O . ILE A 1 102 ? -25.496 7.732 11.622 1.00 97.94 102 ILE A O 1
ATOM 800 N N . PRO A 1 103 ? -25.706 6.685 9.637 1.00 97.00 103 PRO A N 1
ATOM 801 C CA . PRO A 1 103 ? -26.694 5.745 10.138 1.00 97.00 103 PRO A CA 1
ATOM 802 C C . PRO A 1 103 ? -26.034 4.755 11.101 1.00 97.00 103 PRO A C 1
ATOM 804 O O . PRO A 1 103 ? -24.871 4.388 10.936 1.00 97.00 103 PRO A O 1
ATOM 807 N N . ARG A 1 104 ? -26.798 4.293 12.090 1.00 97.69 104 ARG A N 1
ATOM 808 C CA . ARG A 1 104 ? -26.381 3.210 12.983 1.00 97.69 104 ARG A CA 1
ATOM 809 C C . ARG A 1 104 ? -26.936 1.892 12.468 1.00 97.69 104 ARG A C 1
ATOM 811 O O . ARG A 1 104 ? -28.143 1.783 12.254 1.00 97.69 104 ARG A O 1
ATOM 818 N N . VAL A 1 105 ? -26.054 0.925 12.247 1.00 98.00 105 VAL A N 1
ATOM 819 C CA . VAL A 1 105 ? -26.401 -0.416 11.754 1.00 98.00 105 VAL A CA 1
ATOM 820 C C . VAL A 1 105 ? -25.994 -1.472 12.770 1.00 98.00 105 VAL A C 1
ATOM 822 O O . VAL A 1 105 ? -26.716 -2.450 12.948 1.00 98.00 105 VAL A O 1
ATOM 825 N N . PHE A 1 106 ? -24.858 -1.282 13.443 1.00 97.75 106 PHE A N 1
ATOM 826 C CA . PHE A 1 106 ? -24.342 -2.230 14.427 1.00 97.75 106 PHE A CA 1
ATOM 827 C C . PHE A 1 106 ? -24.621 -1.823 15.875 1.00 97.75 106 PHE A C 1
ATOM 829 O O . PHE A 1 106 ? -24.600 -2.678 16.755 1.00 97.75 106 PHE A O 1
ATOM 836 N N . THR A 1 107 ? -24.867 -0.537 16.126 1.00 98.00 107 THR A N 1
ATOM 837 C CA . THR A 1 107 ? -24.913 0.034 17.478 1.00 98.00 107 THR A CA 1
ATOM 838 C C . THR A 1 107 ? -26.254 0.673 17.819 1.00 98.00 107 THR A C 1
ATOM 840 O O . THR A 1 107 ? -27.029 1.066 16.946 1.00 98.00 107 THR A O 1
ATOM 843 N N . THR A 1 108 ? -26.510 0.829 19.120 1.00 96.00 108 THR A N 1
ATOM 844 C CA . THR A 1 108 ? -27.702 1.511 19.644 1.00 96.00 108 THR A CA 1
ATOM 845 C C . THR A 1 108 ? -27.320 2.877 20.228 1.00 96.00 108 THR A C 1
ATOM 847 O O . THR A 1 108 ? -26.334 2.961 20.961 1.00 96.00 108 THR A O 1
ATOM 850 N N . PRO A 1 109 ? -28.075 3.962 19.954 1.00 94.88 109 PRO A N 1
ATOM 851 C CA . PRO A 1 109 ? -27.798 5.273 20.539 1.00 94.88 109 PRO A CA 1
ATOM 852 C C . PRO A 1 109 ? -27.724 5.247 22.072 1.00 94.88 109 PRO A C 1
ATOM 854 O O . PRO A 1 109 ? -28.617 4.717 22.728 1.00 94.88 109 PRO A O 1
ATOM 857 N N . GLY A 1 110 ? -26.696 5.887 22.635 1.00 91.44 110 GLY A N 1
ATOM 858 C CA . GLY A 1 110 ? -26.520 6.032 24.086 1.00 91.44 110 GLY A CA 1
ATOM 859 C C . GLY A 1 110 ? -25.878 4.833 24.790 1.00 91.44 110 GLY A C 1
ATOM 860 O O . GLY A 1 110 ? -25.663 4.910 25.997 1.00 91.44 110 GLY A O 1
ATOM 861 N N . SER A 1 111 ? -25.555 3.764 24.059 1.00 93.81 111 SER A N 1
ATOM 862 C CA . SER A 1 111 ? -24.767 2.637 24.562 1.00 93.81 111 SER A CA 1
ATOM 863 C C . SER A 1 111 ? -23.304 2.761 24.127 1.00 93.81 111 SER A C 1
ATOM 865 O O . SER A 1 111 ? -23.043 3.229 23.020 1.00 93.81 111 SER A O 1
ATOM 867 N N . ASP A 1 112 ? -22.361 2.347 24.980 1.00 96.00 112 ASP A N 1
ATOM 868 C CA . ASP A 1 112 ? -20.945 2.208 24.608 1.00 96.00 112 ASP A CA 1
ATOM 869 C C . ASP A 1 112 ? -20.716 0.783 24.066 1.00 96.00 112 ASP A C 1
ATOM 871 O O . ASP A 1 112 ? -20.782 -0.175 24.846 1.00 96.00 112 ASP A O 1
ATOM 875 N N . PRO A 1 113 ? -20.405 0.607 22.765 1.00 97.00 113 PRO A N 1
ATOM 876 C CA . PRO A 1 113 ? -20.188 -0.712 22.167 1.00 97.00 113 PRO A CA 1
ATOM 877 C C . PRO A 1 113 ? -19.075 -1.519 22.840 1.00 97.00 113 PRO A C 1
ATOM 879 O O . PRO A 1 113 ? -19.063 -2.746 22.767 1.00 97.00 113 PRO A O 1
ATOM 882 N N . LEU A 1 114 ? -18.120 -0.852 23.495 1.00 96.94 114 LEU A N 1
ATOM 883 C CA . LEU A 1 114 ? -17.045 -1.524 24.214 1.00 96.94 114 LEU A CA 1
ATOM 884 C C . LEU A 1 114 ? -17.491 -2.085 25.560 1.00 96.94 114 LEU A C 1
ATOM 886 O O . LEU A 1 114 ? -16.815 -2.983 26.054 1.00 96.94 114 LEU A O 1
ATOM 890 N N . GLU A 1 115 ? -18.587 -1.598 26.140 1.00 96.19 115 GLU A N 1
ATOM 891 C CA . GLU A 1 115 ? -19.153 -2.112 27.395 1.00 96.19 115 GLU A CA 1
ATOM 892 C C . GLU A 1 115 ? -20.185 -3.228 27.161 1.00 96.19 115 GLU A C 1
ATOM 894 O O . GLU A 1 115 ? -20.488 -3.993 28.073 1.00 96.19 115 GLU A O 1
ATOM 899 N N . GLU A 1 116 ? -20.675 -3.389 25.928 1.00 95.31 116 GLU A N 1
ATOM 900 C CA . GLU A 1 116 ? -21.544 -4.511 25.534 1.00 95.31 116 GLU A CA 1
ATOM 901 C C . GLU A 1 116 ? -20.779 -5.837 25.354 1.00 95.31 116 GLU A C 1
ATOM 903 O O . GLU A 1 116 ? -21.373 -6.918 25.317 1.00 95.31 116 GLU A O 1
ATOM 908 N N . VAL A 1 117 ? -19.449 -5.774 25.247 1.00 96.56 117 VAL A N 1
ATOM 909 C CA . VAL A 1 117 ? -18.577 -6.937 25.051 1.00 96.56 117 VAL A CA 1
ATOM 910 C C . VAL A 1 117 ? -18.091 -7.481 26.396 1.00 96.56 117 VAL A C 1
ATOM 912 O O . VAL A 1 117 ? -17.732 -6.735 27.301 1.00 96.56 117 VAL A O 1
ATOM 915 N N . GLN A 1 118 ? -18.021 -8.808 26.523 1.00 97.25 118 GLN A N 1
ATOM 916 C CA . GLN A 1 118 ? -17.391 -9.460 27.673 1.00 97.25 118 GLN A CA 1
ATOM 917 C C . GLN A 1 118 ? -15.875 -9.579 27.477 1.00 97.25 118 GLN A C 1
ATOM 919 O O . GLN A 1 118 ? -15.408 -9.996 26.411 1.00 97.25 118 GLN A O 1
ATOM 924 N N . TYR A 1 119 ? -15.114 -9.271 28.529 1.00 97.38 119 TYR A N 1
ATOM 925 C CA . TYR A 1 119 ? -13.651 -9.316 28.535 1.00 97.38 119 TYR A CA 1
ATOM 926 C C . TYR A 1 119 ? -13.127 -10.256 29.613 1.00 97.38 119 TYR A C 1
ATOM 928 O O . TYR A 1 119 ? -13.762 -10.470 30.645 1.00 97.38 119 TYR A O 1
ATOM 936 N N . GLU A 1 120 ? -11.923 -10.765 29.387 1.00 96.50 120 GLU A N 1
ATOM 937 C CA . GLU A 1 120 ? -11.171 -11.536 30.367 1.00 96.50 120 GLU A CA 1
ATOM 938 C C . GLU A 1 120 ? -9.698 -11.123 30.388 1.00 96.50 120 GLU A C 1
ATOM 940 O O . GLU A 1 120 ? -9.174 -10.532 29.438 1.00 96.50 120 GLU A O 1
ATOM 945 N N . LYS A 1 121 ? -9.020 -11.433 31.497 1.00 96.69 121 LYS A N 1
ATOM 946 C CA . LYS A 1 121 ? -7.584 -11.197 31.641 1.00 96.69 121 LYS A CA 1
ATOM 947 C C . LYS A 1 121 ? -6.807 -12.361 31.032 1.00 96.69 121 LYS A C 1
ATOM 949 O O . LYS A 1 121 ? -6.934 -13.490 31.497 1.00 96.69 121 LYS A O 1
ATOM 954 N N . ARG A 1 122 ? -5.960 -12.078 30.042 1.00 94.75 122 ARG A N 1
ATOM 955 C CA . ARG A 1 122 ? -5.050 -13.048 29.413 1.00 94.75 122 ARG A CA 1
ATOM 956 C C . ARG A 1 122 ? -3.595 -12.616 29.535 1.00 94.75 122 ARG A C 1
ATOM 958 O O . ARG A 1 122 ? -3.288 -11.422 29.616 1.00 94.75 122 ARG A O 1
ATOM 965 N N . SER A 1 123 ? -2.701 -13.599 29.533 1.00 92.62 123 SER A N 1
ATOM 966 C CA . SER A 1 123 ? -1.275 -13.388 29.311 1.00 92.62 123 SER A CA 1
ATOM 967 C C . SER A 1 123 ? -0.945 -13.525 27.825 1.00 92.62 123 SER A C 1
ATOM 969 O O . SER A 1 123 ? -1.562 -14.303 27.093 1.00 92.62 123 SER A O 1
ATOM 971 N N . SER A 1 124 ? 0.037 -12.744 27.387 1.00 90.75 124 SER A N 1
ATOM 972 C CA . SER A 1 124 ? 0.683 -12.907 26.092 1.00 90.75 124 SER A CA 1
ATOM 973 C C . SER A 1 124 ? 2.153 -13.209 26.311 1.00 90.75 124 SER A C 1
ATOM 975 O O . SER A 1 124 ? 2.826 -12.468 27.029 1.00 90.75 124 SER A O 1
ATOM 977 N N . ARG A 1 125 ? 2.649 -14.288 25.698 1.00 88.06 125 ARG A N 1
ATOM 978 C CA . ARG A 1 125 ? 4.042 -14.729 25.823 1.00 88.06 125 ARG A CA 1
ATOM 979 C C . ARG A 1 125 ? 4.560 -15.202 24.472 1.00 88.06 125 ARG A C 1
ATOM 981 O O . ARG A 1 125 ? 4.056 -16.172 23.917 1.00 88.06 125 ARG A O 1
ATOM 988 N N . ILE A 1 126 ? 5.604 -14.548 23.974 1.00 79.62 126 ILE A N 1
ATOM 989 C CA . ILE A 1 126 ? 6.320 -14.940 22.758 1.00 79.62 126 ILE A CA 1
ATOM 990 C C . ILE A 1 126 ? 7.669 -15.515 23.168 1.00 79.62 126 ILE A C 1
ATOM 992 O O . ILE A 1 126 ? 8.422 -14.872 23.903 1.00 79.62 126 ILE A O 1
ATOM 996 N N . ALA A 1 127 ? 7.975 -16.712 22.675 1.00 79.00 127 ALA A N 1
ATOM 997 C CA . ALA A 1 127 ? 9.246 -17.387 22.896 1.00 79.00 127 ALA A CA 1
ATOM 998 C C . ALA A 1 127 ? 9.941 -17.710 21.566 1.00 79.00 127 ALA A C 1
ATOM 1000 O O . ALA A 1 127 ? 9.280 -17.925 20.551 1.00 79.00 127 ALA A O 1
ATOM 1001 N N . ASN A 1 128 ? 11.270 -17.751 21.591 1.00 72.25 128 ASN A N 1
ATOM 1002 C CA . ASN A 1 128 ? 12.096 -18.255 20.500 1.00 72.25 128 ASN A CA 1
ATOM 1003 C C . ASN A 1 128 ? 11.975 -19.785 20.382 1.00 72.25 128 ASN A C 1
ATOM 1005 O O . ASN A 1 128 ? 11.479 -20.464 21.284 1.00 72.25 128 ASN A O 1
ATOM 1009 N N . THR A 1 129 ? 12.488 -20.346 19.285 1.00 69.50 129 THR A N 1
ATOM 1010 C CA . THR A 1 129 ? 12.562 -21.801 19.054 1.00 69.50 129 THR A CA 1
ATOM 1011 C C . THR A 1 129 ? 13.403 -22.544 20.094 1.00 69.50 129 THR A C 1
ATOM 1013 O O . THR A 1 129 ? 13.157 -23.722 20.338 1.00 69.50 129 THR A O 1
ATOM 1016 N N . ASP A 1 130 ? 14.347 -21.861 20.745 1.00 74.00 130 ASP A N 1
ATOM 1017 C CA . ASP A 1 130 ? 15.136 -22.384 21.869 1.00 74.00 130 ASP A CA 1
ATOM 1018 C C . ASP A 1 130 ? 14.405 -22.311 23.230 1.00 74.00 130 ASP A C 1
ATOM 1020 O O . ASP A 1 130 ? 14.936 -22.755 24.248 1.00 74.00 130 ASP A O 1
ATOM 1024 N N . GLY A 1 131 ? 13.183 -21.765 23.262 1.00 74.81 131 GLY A N 1
ATOM 1025 C CA . GLY A 1 131 ? 12.353 -21.614 24.457 1.00 74.81 131 GLY A CA 1
ATOM 1026 C C . GLY A 1 131 ? 12.587 -20.331 25.264 1.00 74.81 131 GLY A C 1
ATOM 1027 O O . GLY A 1 131 ? 11.842 -20.084 26.220 1.00 74.81 131 GLY A O 1
ATOM 1028 N N . SER A 1 132 ? 13.565 -19.495 24.895 1.00 78.56 132 SER A N 1
ATOM 1029 C CA . SER A 1 132 ? 13.813 -18.205 25.553 1.00 78.56 132 SER A CA 1
ATOM 1030 C C . SER A 1 132 ? 12.669 -17.213 25.311 1.00 78.56 132 SER A C 1
ATOM 1032 O O . SER A 1 132 ? 12.094 -17.154 24.226 1.00 78.56 132 SER A O 1
ATOM 1034 N N . VAL A 1 133 ? 12.301 -16.438 26.337 1.00 79.94 133 VAL A N 1
ATOM 1035 C CA . VAL A 1 133 ? 11.199 -15.463 26.254 1.00 79.94 133 VAL A CA 1
ATOM 1036 C C . VAL A 1 133 ? 11.669 -14.203 25.547 1.00 79.94 133 VAL A C 1
ATOM 1038 O O . VAL A 1 133 ? 12.600 -13.543 25.998 1.00 79.94 133 VAL A O 1
ATOM 1041 N N . VAL A 1 134 ? 10.980 -13.846 24.466 1.00 77.38 134 VAL A N 1
ATOM 1042 C CA . VAL A 1 134 ? 11.200 -12.603 23.716 1.00 77.38 134 VAL A CA 1
ATOM 1043 C C . VAL A 1 134 ? 10.338 -11.478 24.275 1.00 77.38 134 VAL A C 1
ATOM 1045 O O . VAL A 1 134 ? 10.761 -10.325 24.330 1.00 77.38 134 VAL A O 1
ATOM 1048 N N . PHE A 1 135 ? 9.109 -11.802 24.671 1.00 84.06 135 PHE A N 1
ATOM 1049 C CA . PHE A 1 135 ? 8.142 -10.839 25.174 1.00 84.06 135 PHE A CA 1
ATOM 1050 C C . PHE A 1 135 ? 7.134 -11.539 26.082 1.00 84.06 135 PHE A C 1
ATOM 1052 O O . PHE A 1 135 ? 6.655 -12.620 25.747 1.00 84.06 135 PHE A O 1
ATOM 1059 N N . GLU A 1 136 ? 6.782 -10.904 27.196 1.00 89.88 136 GLU A N 1
ATOM 1060 C CA . GLU A 1 136 ? 5.731 -11.372 28.093 1.00 89.88 136 GLU A CA 1
ATOM 1061 C C . GLU A 1 136 ? 4.978 -10.184 28.694 1.0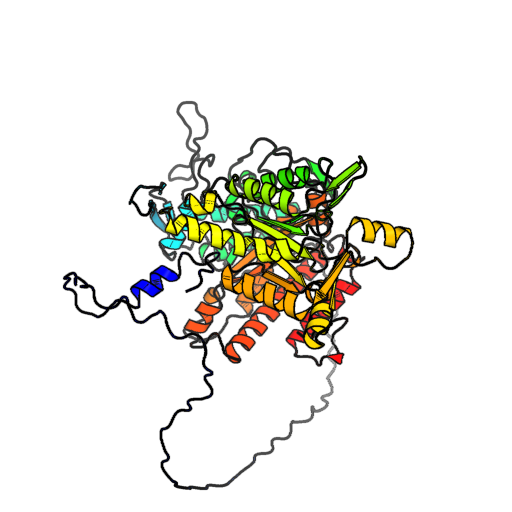0 89.88 136 GLU A C 1
ATOM 1063 O O . GLU A 1 136 ? 5.576 -9.176 29.078 1.00 89.88 136 GLU A O 1
ATOM 1068 N N . MET A 1 137 ? 3.654 -10.290 28.750 1.00 91.94 137 MET A N 1
ATOM 1069 C CA . MET A 1 137 ? 2.791 -9.335 29.433 1.00 91.94 137 MET A CA 1
ATOM 1070 C C . MET A 1 137 ? 1.577 -10.061 30.005 1.00 91.94 137 MET A C 1
ATOM 1072 O O . MET A 1 137 ? 0.816 -10.699 29.279 1.00 91.94 137 MET A O 1
ATOM 1076 N N . GLU A 1 138 ? 1.390 -9.939 31.315 1.00 93.25 138 GLU A N 1
ATOM 1077 C CA . GLU A 1 138 ? 0.293 -10.571 32.043 1.00 93.25 138 GLU A CA 1
ATOM 1078 C C . GLU A 1 138 ? -0.856 -9.601 32.333 1.00 93.25 138 GLU A C 1
ATOM 1080 O O . GLU A 1 138 ? -0.677 -8.378 32.410 1.00 93.25 138 GLU A O 1
ATOM 1085 N N . GLY A 1 139 ? -2.043 -10.175 32.547 1.00 92.56 139 GLY A N 1
ATOM 1086 C CA . GLY A 1 139 ? -3.214 -9.448 33.028 1.00 92.56 139 GLY A CA 1
ATOM 1087 C C . GLY A 1 139 ? -3.791 -8.456 32.021 1.00 92.56 139 GLY A C 1
ATOM 1088 O O . GLY A 1 139 ? -4.352 -7.445 32.437 1.00 92.56 139 GLY A O 1
ATOM 1089 N N . THR A 1 140 ? -3.635 -8.716 30.721 1.00 94.44 140 THR A N 1
ATOM 1090 C CA . THR A 1 140 ? -4.192 -7.864 29.661 1.00 94.44 140 THR A CA 1
ATOM 1091 C C . THR A 1 140 ? -5.669 -8.156 29.440 1.00 94.44 140 THR A C 1
ATOM 1093 O O . THR A 1 140 ? -6.067 -9.316 29.400 1.00 94.44 140 THR A O 1
ATOM 1096 N N . GLU A 1 141 ? -6.486 -7.115 29.315 1.00 96.31 141 GLU A N 1
ATOM 1097 C CA . GLU A 1 141 ? -7.931 -7.225 29.118 1.00 96.31 141 GLU A CA 1
ATOM 1098 C C . GLU A 1 141 ? -8.262 -7.368 27.624 1.00 96.31 141 GLU A C 1
ATOM 1100 O O . GLU A 1 141 ? -8.022 -6.459 26.821 1.00 96.31 141 GLU A O 1
ATOM 1105 N N . ILE A 1 142 ? -8.814 -8.525 27.255 1.00 97.56 142 ILE A N 1
ATOM 1106 C CA . ILE A 1 142 ? -9.096 -8.921 25.872 1.00 97.56 142 ILE A CA 1
ATOM 1107 C C . ILE A 1 142 ? -10.553 -9.400 25.758 1.00 97.56 142 ILE A C 1
ATOM 1109 O O . ILE A 1 142 ? -11.027 -10.074 26.674 1.00 97.56 142 ILE A O 1
ATOM 1113 N N . PRO A 1 143 ? -11.266 -9.121 24.647 1.00 97.69 143 PRO A N 1
ATOM 1114 C CA . PRO A 1 143 ? -12.579 -9.709 24.400 1.00 97.69 143 PRO A CA 1
ATOM 1115 C C . PRO A 1 143 ? -12.541 -11.241 24.430 1.00 97.69 143 PRO A C 1
ATOM 1117 O O . PRO A 1 143 ? -11.697 -11.858 23.775 1.00 97.69 143 PRO A O 1
ATOM 1120 N N . VAL A 1 144 ? -13.506 -11.863 25.113 1.00 97.00 144 VAL A N 1
ATOM 1121 C CA . VAL A 1 144 ? -13.586 -13.332 25.256 1.00 97.00 144 VAL A CA 1
ATOM 1122 C C . VAL A 1 144 ? -13.589 -14.034 23.891 1.00 97.00 144 VAL A C 1
ATOM 1124 O O . VAL A 1 144 ? -12.933 -15.059 23.711 1.00 97.00 144 VAL A O 1
ATOM 1127 N N . GLY A 1 145 ? -14.264 -13.448 22.895 1.00 94.56 145 GLY A N 1
ATOM 1128 C CA . GLY A 1 145 ? -14.381 -14.012 21.546 1.00 94.56 145 GLY A CA 1
ATOM 1129 C C . GLY A 1 145 ? -13.104 -13.987 20.695 1.00 94.56 145 GLY A C 1
ATOM 1130 O O . GLY A 1 145 ? -13.102 -14.557 19.605 1.00 94.56 145 GLY A O 1
ATOM 1131 N N . TRP A 1 146 ? -12.026 -13.328 21.131 1.00 96.75 146 TRP A N 1
ATOM 1132 C CA . TRP A 1 146 ? -10.767 -13.311 20.378 1.00 96.75 146 TRP A CA 1
ATOM 1133 C C . TRP A 1 146 ? -9.995 -14.616 20.592 1.00 96.75 146 TRP A C 1
ATOM 1135 O O . TRP A 1 146 ? -10.010 -15.184 21.679 1.00 96.75 146 TRP A O 1
ATOM 1145 N N . GLY A 1 147 ? -9.277 -15.093 19.573 1.00 95.38 147 GLY A N 1
ATOM 1146 C CA . GLY A 1 147 ? -8.361 -16.231 19.724 1.00 95.38 147 GLY A CA 1
ATOM 1147 C C . GLY A 1 147 ? -7.035 -15.832 20.382 1.00 95.38 147 GLY A C 1
ATOM 1148 O O . GLY A 1 147 ? -6.625 -14.676 20.282 1.00 95.38 147 GLY A O 1
ATOM 1149 N N . GLN A 1 148 ? -6.321 -16.791 20.983 1.00 92.81 148 GLN A N 1
ATOM 1150 C CA . GLN A 1 148 ? -5.023 -16.536 21.631 1.00 92.81 148 GLN A CA 1
ATOM 1151 C C . GLN A 1 148 ? -3.988 -15.925 20.669 1.00 92.81 148 GLN A C 1
ATOM 1153 O O . GLN A 1 148 ? -3.295 -14.991 21.040 1.00 92.81 148 GLN A O 1
ATOM 1158 N N . VAL A 1 149 ? -3.945 -16.356 19.404 1.00 92.75 149 VAL A N 1
ATOM 1159 C CA . VAL A 1 149 ? -3.047 -15.756 18.395 1.00 92.75 149 VAL A CA 1
ATOM 1160 C C . VAL A 1 149 ? -3.358 -14.269 18.172 1.00 92.75 149 VAL A C 1
ATOM 1162 O O . VAL A 1 149 ? -2.450 -13.445 18.087 1.00 92.75 149 VAL A O 1
ATOM 1165 N N . ALA A 1 150 ? -4.641 -13.892 18.132 1.00 94.12 150 ALA A N 1
ATOM 1166 C CA . ALA A 1 150 ? -5.038 -12.490 18.014 1.00 94.12 150 ALA A CA 1
ATOM 1167 C C . ALA A 1 150 ? -4.671 -11.694 19.277 1.00 94.12 150 ALA A C 1
ATOM 1169 O O . ALA A 1 150 ? -4.204 -10.561 19.162 1.00 94.12 150 ALA A O 1
ATOM 1170 N N . THR A 1 151 ? -4.826 -12.299 20.462 1.00 95.06 151 THR A N 1
ATOM 1171 C CA . THR A 1 151 ? -4.329 -11.751 21.732 1.00 95.06 151 THR A CA 1
ATOM 1172 C C . THR A 1 151 ? -2.829 -11.491 21.658 1.00 95.06 151 THR A C 1
ATOM 1174 O O . THR A 1 151 ? -2.397 -10.367 21.896 1.00 95.06 151 THR A O 1
ATOM 1177 N N . ASP A 1 152 ? -2.042 -12.490 21.266 1.00 92.44 152 ASP A N 1
ATOM 1178 C CA . ASP A 1 152 ? -0.591 -12.379 21.227 1.00 92.44 152 ASP A CA 1
ATOM 1179 C C . ASP A 1 152 ? -0.118 -11.318 20.247 1.00 92.44 152 ASP A C 1
ATOM 1181 O O . ASP A 1 152 ? 0.741 -10.505 20.582 1.00 92.44 152 ASP A O 1
ATOM 1185 N N . ILE A 1 153 ? -0.716 -11.249 19.060 1.00 92.00 153 ILE A N 1
ATOM 1186 C CA . ILE A 1 153 ? -0.399 -10.212 18.078 1.00 92.00 153 ILE A CA 1
ATOM 1187 C C . ILE A 1 153 ? -0.769 -8.822 18.613 1.00 92.00 153 ILE A C 1
ATOM 1189 O O . ILE A 1 153 ? 0.055 -7.908 18.546 1.00 92.00 153 ILE A O 1
ATOM 1193 N N . MET A 1 154 ? -1.975 -8.656 19.165 1.00 94.69 154 MET A N 1
ATOM 1194 C CA . MET A 1 154 ? -2.440 -7.379 19.713 1.00 94.69 154 MET A CA 1
ATOM 1195 C C . MET A 1 154 ? -1.529 -6.883 20.831 1.00 94.69 154 MET A C 1
ATOM 1197 O O . MET A 1 154 ? -0.996 -5.773 20.764 1.00 94.69 154 MET A O 1
ATOM 1201 N N . VAL A 1 155 ? -1.290 -7.731 21.826 1.00 94.00 155 VAL A N 1
ATOM 1202 C CA . VAL A 1 155 ? -0.515 -7.366 23.005 1.00 94.00 155 VAL A CA 1
ATOM 1203 C C . VAL A 1 155 ? 0.947 -7.168 22.645 1.00 94.00 155 VAL A C 1
ATOM 1205 O O . VAL A 1 155 ? 1.534 -6.177 23.064 1.00 94.00 155 VAL A O 1
ATOM 1208 N N . SER A 1 156 ? 1.562 -8.057 21.863 1.00 89.12 156 SER A N 1
ATOM 1209 C CA . SER A 1 156 ? 2.991 -7.956 21.554 1.00 89.12 156 SER A CA 1
ATOM 1210 C C . SER A 1 156 ? 3.319 -6.828 20.581 1.00 89.12 156 SER A C 1
ATOM 1212 O O . SER A 1 156 ? 4.307 -6.128 20.813 1.00 89.12 156 SER A O 1
ATOM 1214 N N . LYS A 1 157 ? 2.496 -6.599 19.550 1.00 88.00 157 LYS A N 1
ATOM 1215 C CA . LYS A 1 157 ? 2.816 -5.661 18.464 1.00 88.00 157 LYS A CA 1
ATOM 1216 C C . LYS A 1 157 ? 2.102 -4.321 18.591 1.00 88.00 157 LYS A C 1
ATOM 1218 O O . LYS A 1 157 ? 2.725 -3.301 18.316 1.00 88.00 157 LYS A O 1
ATOM 1223 N N . TYR A 1 158 ? 0.827 -4.308 18.971 1.00 93.00 158 TYR A N 1
ATOM 1224 C CA . TYR A 1 158 ? -0.027 -3.126 18.808 1.00 93.00 158 TYR A CA 1
ATOM 1225 C C . TYR A 1 158 ? -0.274 -2.343 20.094 1.00 93.00 158 TYR A C 1
ATOM 1227 O O . TYR A 1 158 ? -0.483 -1.134 20.014 1.00 93.00 158 TYR A O 1
ATOM 1235 N N . PHE A 1 159 ? -0.174 -2.980 21.262 1.00 95.00 159 PHE A N 1
ATOM 1236 C CA . PHE A 1 159 ? -0.171 -2.245 22.523 1.00 95.00 159 PHE A CA 1
ATOM 1237 C C . PHE A 1 159 ? 1.053 -1.336 22.606 1.00 95.00 159 PHE A C 1
ATOM 1239 O O . PHE A 1 159 ? 2.205 -1.783 22.521 1.00 95.00 159 PHE A O 1
ATOM 1246 N N . ARG A 1 160 ? 0.804 -0.050 22.842 1.00 94.00 160 ARG A N 1
ATOM 1247 C CA . ARG A 1 160 ? 1.827 0.921 23.197 1.00 94.00 160 ARG A CA 1
ATOM 1248 C C . ARG A 1 160 ? 2.516 0.456 24.474 1.00 94.00 160 ARG A C 1
ATOM 1250 O O . ARG A 1 160 ? 1.869 0.145 25.465 1.00 94.00 160 ARG A O 1
ATOM 1257 N N . LYS A 1 161 ? 3.847 0.420 24.464 1.00 91.75 161 LYS A N 1
ATOM 1258 C CA . LYS A 1 161 ? 4.631 -0.182 25.557 1.00 91.75 161 LYS A CA 1
ATOM 1259 C C . LYS A 1 161 ? 4.976 0.769 26.700 1.00 91.75 161 LYS A C 1
ATOM 1261 O O . LYS A 1 161 ? 5.344 0.307 27.772 1.00 91.75 161 LYS A O 1
ATOM 1266 N N . ALA A 1 162 ? 4.900 2.077 26.470 1.00 92.25 162 ALA A N 1
ATOM 1267 C CA . ALA A 1 162 ? 5.302 3.086 27.443 1.00 92.25 162 ALA A CA 1
ATOM 1268 C C . ALA A 1 162 ? 4.653 4.447 27.162 1.00 92.25 162 ALA A C 1
ATOM 1270 O O . ALA A 1 162 ? 4.307 4.757 26.013 1.00 92.25 162 ALA A O 1
ATOM 1271 N N . GLY A 1 163 ? 4.583 5.274 28.209 1.00 92.50 163 GLY A N 1
ATOM 1272 C CA . GLY A 1 163 ? 4.096 6.655 28.158 1.00 92.50 163 GLY A CA 1
ATOM 1273 C C . GLY A 1 163 ? 2.579 6.801 28.282 1.00 92.50 163 GLY A C 1
ATOM 1274 O O . GLY A 1 163 ? 2.086 7.918 28.209 1.00 92.50 163 GLY A O 1
ATOM 1275 N N . VAL A 1 164 ? 1.843 5.703 28.470 1.00 95.44 164 VAL A N 1
ATOM 1276 C CA . VAL A 1 164 ? 0.383 5.714 28.627 1.00 95.44 164 VAL A CA 1
ATOM 1277 C C . VAL A 1 164 ? 0.048 6.009 30.090 1.00 95.44 164 VAL A C 1
ATOM 1279 O O . VAL A 1 164 ? 0.509 5.247 30.946 1.00 95.44 164 VAL A O 1
ATOM 1282 N N . PRO A 1 165 ? -0.724 7.061 30.412 1.00 93.75 165 PRO A N 1
ATOM 1283 C CA . PRO A 1 165 ? -1.172 7.325 31.779 1.00 93.75 165 PRO A CA 1
ATOM 1284 C C . PRO A 1 165 ? -1.860 6.101 32.396 1.00 93.75 165 PRO A C 1
ATOM 1286 O O . PRO A 1 165 ? -2.688 5.461 31.748 1.00 93.75 165 PRO A O 1
ATOM 1289 N N . GLN A 1 166 ? -1.476 5.740 33.619 1.00 93.50 166 GLN A N 1
ATOM 1290 C CA . GLN A 1 166 ? -2.046 4.597 34.332 1.00 93.50 166 GLN A CA 1
ATOM 1291 C C . GLN A 1 166 ? -3.192 5.062 35.229 1.00 93.50 166 GLN A C 1
ATOM 1293 O O . GLN A 1 166 ? -3.072 6.076 35.918 1.00 93.50 166 GLN A O 1
ATOM 1298 N N . CYS A 1 167 ? -4.282 4.299 35.227 1.00 88.12 167 CYS A N 1
ATOM 1299 C CA . CYS A 1 167 ? -5.446 4.543 36.068 1.00 88.12 167 CYS A CA 1
ATOM 1300 C C . CYS A 1 167 ? -5.625 3.419 37.091 1.00 88.12 167 CYS A C 1
ATOM 1302 O O . CYS A 1 167 ? -5.199 2.285 36.860 1.00 88.12 167 CYS A O 1
ATOM 1304 N N . ASP A 1 168 ? -6.265 3.730 38.214 1.00 85.44 168 ASP A N 1
ATOM 1305 C CA . ASP A 1 168 ? -6.733 2.737 39.176 1.00 85.44 168 ASP A CA 1
ATOM 1306 C C . ASP A 1 168 ? -8.013 2.016 38.704 1.00 85.44 168 ASP A C 1
ATOM 1308 O O . ASP A 1 168 ? -8.511 2.240 37.599 1.00 85.44 168 ASP A O 1
ATOM 1312 N N . GLU A 1 169 ? -8.556 1.130 39.543 1.00 78.44 169 GLU A N 1
ATOM 1313 C CA . GLU A 1 169 ? -9.772 0.361 39.233 1.00 78.44 169 GLU A CA 1
ATOM 1314 C C . GLU A 1 169 ? -11.027 1.233 39.050 1.00 78.44 169 GLU A C 1
ATOM 1316 O O . GLU A 1 169 ? -12.016 0.768 38.486 1.00 78.44 169 GLU A O 1
ATOM 1321 N N . LYS A 1 170 ? -11.001 2.492 39.504 1.00 78.00 170 LYS A N 1
ATOM 1322 C CA . LYS A 1 170 ? -12.090 3.464 39.342 1.00 78.00 170 LYS A CA 1
ATOM 1323 C C . LYS A 1 170 ? -11.887 4.372 38.127 1.00 78.00 170 LYS A C 1
ATOM 1325 O O . LYS A 1 170 ? -12.772 5.165 37.813 1.00 78.00 170 LYS A O 1
ATOM 1330 N N . GLY A 1 171 ? -10.755 4.243 37.432 1.00 79.38 171 GLY A N 1
ATOM 1331 C CA . GLY A 1 171 ? -10.395 5.063 36.280 1.00 79.38 171 GLY A CA 1
ATOM 1332 C C . GLY A 1 171 ? -9.674 6.367 36.637 1.00 79.38 171 GLY A C 1
ATOM 1333 O O . GLY A 1 171 ? -9.416 7.167 35.738 1.00 79.38 171 GLY A O 1
ATOM 1334 N N . GLU A 1 172 ? -9.318 6.591 37.904 1.00 87.56 172 GLU A N 1
ATOM 1335 C CA . GLU A 1 172 ? -8.597 7.793 38.333 1.00 87.56 172 GLU A CA 1
ATOM 1336 C C . GLU A 1 172 ? -7.095 7.662 38.053 1.00 87.56 172 GLU A C 1
ATOM 1338 O O . GLU A 1 172 ? -6.517 6.584 38.200 1.00 87.56 172 GLU A O 1
ATOM 1343 N N . LEU A 1 173 ? -6.451 8.758 37.633 1.00 91.31 173 LEU A N 1
ATOM 1344 C CA . LEU A 1 173 ? -5.020 8.768 37.321 1.00 91.31 173 LEU A CA 1
ATOM 1345 C C . LEU A 1 173 ? -4.190 8.426 38.560 1.00 91.31 173 LEU A C 1
ATOM 1347 O O . LEU A 1 173 ? -4.342 9.026 39.622 1.00 91.31 173 LEU A O 1
ATOM 1351 N N . GLN A 1 174 ? -3.261 7.491 38.402 1.00 91.12 174 GLN A N 1
ATOM 1352 C CA . GLN A 1 174 ? -2.303 7.148 39.443 1.00 91.12 174 GLN A CA 1
ATOM 1353 C C . GLN A 1 174 ? -1.150 8.146 39.435 1.00 91.12 174 GLN A C 1
ATOM 1355 O O . GLN A 1 174 ? -0.632 8.497 38.374 1.00 91.12 174 GLN A O 1
ATOM 1360 N N . HIS A 1 175 ? -0.713 8.566 40.620 1.00 91.50 175 HIS A N 1
ATOM 1361 C CA . HIS A 1 175 ? 0.419 9.469 40.796 1.00 91.50 175 HIS A CA 1
ATOM 1362 C C . HIS A 1 175 ? 1.551 8.771 41.554 1.00 91.50 175 HIS A C 1
ATOM 1364 O O . HIS A 1 175 ? 1.306 7.977 42.460 1.00 91.50 175 HIS A O 1
ATOM 1370 N N . ASN A 1 176 ? 2.798 9.059 41.181 1.00 90.88 176 ASN A N 1
ATOM 1371 C CA . ASN A 1 176 ? 3.973 8.579 41.902 1.00 90.88 176 ASN A CA 1
ATOM 1372 C C . ASN A 1 176 ? 4.174 9.364 43.216 1.00 90.88 176 ASN A C 1
ATOM 1374 O O . ASN A 1 176 ? 3.473 10.336 43.495 1.00 90.88 176 ASN A O 1
ATOM 1378 N N . GLU A 1 177 ? 5.179 8.987 44.012 1.00 88.62 177 GLU A N 1
ATOM 1379 C CA . GLU A 1 177 ? 5.510 9.651 45.289 1.00 88.62 177 GLU A CA 1
ATOM 1380 C C . GLU A 1 177 ? 5.818 11.157 45.154 1.00 88.62 177 GLU A C 1
ATOM 1382 O O . GLU A 1 177 ? 5.762 11.892 46.138 1.00 88.62 177 GLU A O 1
ATOM 1387 N N . LYS A 1 178 ? 6.127 11.634 43.941 1.00 87.38 178 LYS A N 1
ATOM 1388 C CA . LYS A 1 178 ? 6.390 13.047 43.625 1.00 87.38 178 LYS A CA 1
ATOM 1389 C C . LYS A 1 178 ? 5.146 13.799 43.133 1.00 87.38 178 LYS A C 1
ATOM 1391 O O . LYS A 1 178 ? 5.246 14.981 42.818 1.00 87.38 178 LYS A O 1
ATOM 1396 N N . GLY A 1 179 ? 3.989 13.138 43.057 1.00 87.50 179 GLY A N 1
ATOM 1397 C CA . GLY A 1 179 ? 2.739 13.705 42.547 1.00 87.50 179 GLY A CA 1
ATOM 1398 C C . GLY A 1 179 ? 2.625 13.728 41.018 1.00 87.50 179 GLY A C 1
ATOM 1399 O O . GLY A 1 179 ? 1.677 14.302 40.486 1.00 87.50 179 GLY A O 1
ATOM 1400 N N . GLU A 1 180 ? 3.548 13.108 40.284 1.00 89.44 180 GLU A N 1
ATOM 1401 C CA . GLU A 1 180 ? 3.515 13.049 38.817 1.00 89.44 180 GLU A CA 1
ATOM 1402 C C . GLU A 1 180 ? 2.667 11.864 38.349 1.00 89.44 180 GLU A C 1
ATOM 1404 O O . GLU A 1 180 ? 2.691 10.803 38.973 1.00 89.44 180 GLU A O 1
ATOM 1409 N N . VAL A 1 181 ? 1.954 12.011 37.229 1.00 92.06 181 VAL A N 1
ATOM 1410 C CA . VAL A 1 181 ? 1.134 10.928 36.663 1.00 92.06 181 VAL A CA 1
ATOM 1411 C C . VAL A 1 181 ? 2.019 9.734 36.296 1.00 92.06 181 VAL A C 1
ATOM 1413 O O . VAL A 1 181 ? 2.974 9.854 35.526 1.00 92.06 181 VAL A O 1
ATOM 1416 N N . MET A 1 182 ? 1.689 8.562 36.833 1.00 93.62 182 MET A N 1
ATOM 1417 C CA . MET A 1 182 ? 2.350 7.308 36.497 1.00 93.62 182 MET A CA 1
ATOM 1418 C C . MET A 1 182 ? 2.036 6.925 35.055 1.00 93.62 182 MET A C 1
ATOM 1420 O O . MET A 1 182 ? 0.890 6.987 34.611 1.00 93.62 182 MET A O 1
ATOM 1424 N N . THR A 1 183 ? 3.058 6.486 34.323 1.00 94.50 183 THR A N 1
ATOM 1425 C CA . THR A 1 183 ? 2.906 6.023 32.941 1.00 94.50 183 THR A CA 1
ATOM 1426 C C . THR A 1 183 ? 3.382 4.584 32.779 1.00 94.50 183 THR A C 1
ATOM 1428 O O . THR A 1 183 ? 4.218 4.096 33.536 1.00 94.50 183 THR A O 1
ATOM 1431 N N . GLY A 1 184 ? 2.831 3.891 31.787 1.00 94.06 184 GLY A N 1
ATOM 1432 C CA . GLY A 1 184 ? 3.081 2.480 31.520 1.00 94.06 184 GLY A CA 1
ATOM 1433 C C . GLY A 1 184 ? 2.622 2.073 30.115 1.00 94.06 184 GLY A C 1
ATOM 1434 O O . GLY A 1 184 ? 2.525 2.937 29.235 1.00 94.06 184 GLY A O 1
ATOM 1435 N N . PRO A 1 185 ? 2.395 0.772 29.870 1.00 95.00 185 PRO A N 1
ATOM 1436 C CA . PRO A 1 185 ? 1.855 0.276 28.610 1.00 95.00 185 PRO A CA 1
ATOM 1437 C C . PRO A 1 185 ? 0.322 0.404 28.534 1.00 95.00 185 PRO A C 1
ATOM 1439 O O . PRO A 1 185 ? -0.355 0.550 29.553 1.00 95.00 185 PRO A O 1
ATOM 1442 N N . GLU A 1 186 ? -0.226 0.276 27.324 1.00 96.25 186 GLU A N 1
ATOM 1443 C CA . GLU A 1 186 ? -1.613 -0.160 27.125 1.00 96.25 186 GLU A CA 1
ATOM 1444 C C . GLU A 1 186 ? -1.773 -1.581 27.696 1.00 96.25 186 GLU A C 1
ATOM 1446 O O . GLU A 1 186 ? -0.886 -2.428 27.560 1.00 96.25 186 GLU A O 1
ATOM 1451 N N . ARG A 1 187 ? -2.902 -1.836 28.361 1.00 95.25 187 ARG A N 1
ATOM 1452 C CA . ARG A 1 187 ? -3.243 -3.116 29.002 1.00 95.25 187 ARG A CA 1
ATOM 1453 C C . ARG A 1 187 ? -4.610 -3.656 28.591 1.00 95.25 187 ARG A C 1
ATOM 1455 O O . ARG A 1 187 ? -4.938 -4.772 28.978 1.00 95.25 187 ARG A O 1
ATOM 1462 N N . SER A 1 188 ? -5.391 -2.907 27.815 1.00 95.94 188 SER A N 1
ATOM 1463 C CA . SER A 1 188 ? -6.726 -3.313 27.368 1.00 95.94 188 SER A CA 1
ATOM 1464 C C . SER A 1 188 ? -6.945 -3.010 25.891 1.00 95.94 188 SER A C 1
ATOM 1466 O O . SER A 1 188 ? -6.560 -1.947 25.401 1.00 95.94 188 SER A O 1
ATOM 1468 N N . VAL A 1 189 ? -7.644 -3.905 25.188 1.00 97.31 189 VAL A N 1
ATOM 1469 C CA . VAL A 1 189 ? -8.133 -3.638 23.822 1.00 97.31 189 VAL A CA 1
ATOM 1470 C C . VAL A 1 189 ? -9.030 -2.398 23.789 1.00 97.31 189 VAL A C 1
ATOM 1472 O O . VAL A 1 189 ? -8.979 -1.652 22.811 1.00 97.31 189 VAL A O 1
ATOM 1475 N N . LYS A 1 190 ? -9.774 -2.106 24.868 1.00 96.56 190 LYS A N 1
ATOM 1476 C CA . LYS A 1 190 ? -10.600 -0.893 24.968 1.00 96.56 190 LYS A CA 1
ATOM 1477 C C . LYS A 1 190 ? -9.767 0.375 24.777 1.00 96.56 190 LYS A C 1
ATOM 1479 O O . LYS A 1 190 ? -10.193 1.287 24.075 1.00 96.56 190 LYS A O 1
ATOM 1484 N N . GLN A 1 191 ? -8.564 0.421 25.356 1.00 97.19 191 GLN A N 1
ATOM 1485 C CA . GLN A 1 191 ? -7.658 1.568 25.228 1.00 97.19 191 GLN A CA 1
ATOM 1486 C C . GLN A 1 191 ? -7.245 1.792 23.770 1.00 97.19 191 GLN A C 1
ATOM 1488 O O . GLN A 1 191 ? -7.343 2.915 23.278 1.00 97.19 191 GLN A O 1
ATOM 1493 N N . VAL A 1 192 ? -6.872 0.717 23.070 1.00 97.88 192 VAL A N 1
ATOM 1494 C CA . VAL A 1 192 ? -6.484 0.770 21.653 1.00 97.88 192 VAL A CA 1
ATOM 1495 C C . VAL A 1 192 ? -7.657 1.220 20.784 1.00 97.88 192 VAL A C 1
ATOM 1497 O O . VAL A 1 192 ? -7.503 2.119 19.960 1.00 97.88 192 VAL A O 1
ATOM 1500 N N . VAL A 1 193 ? -8.840 0.626 20.968 1.00 98.38 193 VAL A N 1
ATOM 1501 C CA . VAL A 1 193 ? -10.018 0.944 20.147 1.00 98.38 193 VAL A CA 1
ATOM 1502 C C . VAL A 1 193 ? -10.466 2.390 20.362 1.00 98.38 193 VAL A C 1
ATOM 1504 O O . VAL A 1 193 ? -10.632 3.108 19.378 1.00 98.38 193 VAL A O 1
ATOM 1507 N N . ARG A 1 194 ? -10.558 2.859 21.617 1.00 97.62 194 ARG A N 1
ATOM 1508 C CA . ARG A 1 194 ? -10.885 4.264 21.926 1.00 97.62 194 ARG A CA 1
ATOM 1509 C C . ARG A 1 194 ? -9.855 5.231 21.353 1.00 97.62 194 ARG A C 1
ATOM 1511 O O . ARG A 1 194 ? -10.223 6.265 20.804 1.00 97.62 194 ARG A O 1
ATOM 1518 N N . ARG A 1 195 ? -8.566 4.885 21.428 1.00 98.12 195 ARG A N 1
ATOM 1519 C CA . ARG A 1 195 ? -7.495 5.695 20.840 1.00 98.12 195 ARG A CA 1
ATOM 1520 C C . ARG A 1 195 ? -7.673 5.863 19.331 1.00 98.12 195 ARG A C 1
ATOM 1522 O O . ARG A 1 195 ? -7.506 6.974 18.835 1.00 98.12 195 ARG A O 1
ATOM 1529 N N . LEU A 1 196 ? -7.986 4.789 18.610 1.00 98.62 196 LEU A N 1
ATOM 1530 C CA . LEU A 1 196 ? -8.152 4.829 17.156 1.00 98.62 196 LEU A CA 1
ATOM 1531 C C . LEU A 1 196 ? -9.459 5.516 16.747 1.00 98.62 196 LEU A C 1
ATOM 1533 O O . LEU A 1 196 ? -9.420 6.555 16.087 1.00 98.62 196 LEU A O 1
ATOM 1537 N N . ALA A 1 197 ? -10.601 4.967 17.171 1.00 98.69 197 ALA A N 1
ATOM 1538 C CA . ALA A 1 197 ? -11.924 5.447 16.778 1.00 98.69 197 ALA A CA 1
ATOM 1539 C C . ALA A 1 197 ? -12.171 6.888 17.246 1.00 98.69 197 ALA A C 1
ATOM 1541 O O . ALA A 1 197 ? -12.606 7.726 16.453 1.00 98.69 197 ALA A O 1
ATOM 1542 N N . GLY A 1 198 ? -11.791 7.204 18.488 1.00 98.50 198 GLY A N 1
ATOM 1543 C CA . GLY A 1 198 ? -11.896 8.552 19.039 1.00 98.50 198 GLY A CA 1
ATOM 1544 C C . GLY A 1 198 ? -11.011 9.562 18.310 1.00 98.50 198 GLY A C 1
ATOM 1545 O O . GLY A 1 198 ? -11.447 10.684 18.058 1.00 98.50 198 GLY A O 1
ATOM 1546 N N . CYS A 1 199 ? -9.801 9.172 17.890 1.00 98.62 199 CYS A N 1
ATOM 1547 C CA . CYS A 1 199 ? -8.925 10.059 17.125 1.00 98.62 199 CYS A CA 1
ATOM 1548 C C . CYS A 1 199 ? -9.508 10.369 15.742 1.00 98.62 199 CYS A C 1
ATOM 1550 O O . CYS A 1 199 ? -9.571 11.540 15.369 1.00 98.62 199 CYS A O 1
ATOM 1552 N N . TRP A 1 200 ? -9.992 9.364 15.004 1.00 98.75 200 TRP A N 1
ATOM 1553 C CA . TRP A 1 200 ? -10.638 9.610 13.710 1.00 98.75 200 TRP A CA 1
ATOM 1554 C C . TRP A 1 200 ? -11.886 10.481 13.858 1.00 98.75 200 TRP A C 1
ATOM 1556 O O . TRP A 1 200 ? -12.056 11.429 13.094 1.00 98.75 200 TRP A O 1
ATOM 1566 N N . ARG A 1 201 ? -12.726 10.222 14.869 1.00 98.62 201 ARG A N 1
ATOM 1567 C CA . ARG A 1 201 ? -13.890 11.065 15.171 1.00 98.62 201 ARG A CA 1
ATOM 1568 C C . ARG A 1 201 ? -13.484 12.499 15.495 1.00 98.62 201 ARG A C 1
ATOM 1570 O O . ARG A 1 201 ? -14.111 13.423 14.987 1.00 98.62 201 ARG A O 1
ATOM 1577 N N . HIS A 1 202 ? -12.452 12.692 16.316 1.00 98.25 202 HIS A N 1
ATOM 1578 C CA . HIS A 1 202 ? -11.961 14.011 16.715 1.00 98.25 202 HIS A CA 1
ATOM 1579 C C . HIS A 1 202 ? -11.525 14.848 15.510 1.00 98.25 202 HIS A C 1
ATOM 1581 O O . HIS A 1 202 ? -12.055 15.940 15.319 1.00 98.25 202 HIS A O 1
ATOM 1587 N N . TRP A 1 203 ? -10.652 14.301 14.658 1.00 97.94 203 TRP A N 1
ATOM 1588 C CA . TRP A 1 203 ? -10.197 14.978 13.438 1.00 97.94 203 TRP A CA 1
ATOM 1589 C C . TRP A 1 203 ? -11.352 15.252 12.470 1.00 97.94 203 TRP A C 1
ATOM 1591 O O . TRP A 1 203 ? -11.494 16.352 11.949 1.00 97.94 203 TRP A O 1
ATOM 1601 N N . ALA A 1 204 ? -12.231 14.278 12.250 1.00 97.75 204 ALA A N 1
ATOM 1602 C CA . ALA A 1 204 ? -13.386 14.459 11.378 1.00 97.75 204 ALA A CA 1
ATOM 1603 C C . ALA A 1 204 ? -14.335 15.562 11.873 1.00 97.75 204 ALA A C 1
ATOM 1605 O O . ALA A 1 204 ? -14.836 16.361 11.083 1.00 97.75 204 ALA A O 1
ATOM 1606 N N . GLN A 1 205 ? -14.567 15.630 13.184 1.00 96.62 205 GLN A N 1
ATOM 1607 C CA . GLN A 1 205 ? -15.425 16.641 13.791 1.00 96.62 205 GLN A CA 1
ATOM 1608 C C . GLN A 1 205 ? -14.793 18.037 13.736 1.00 96.62 205 GLN A C 1
ATOM 1610 O O . GLN A 1 205 ? -15.491 18.997 13.415 1.00 96.62 205 GLN A O 1
ATOM 1615 N N . GLU A 1 206 ? -13.492 18.152 14.010 1.00 95.75 206 GLU A N 1
ATOM 1616 C CA . GLU A 1 206 ? -12.752 19.419 13.927 1.00 95.75 206 GLU A CA 1
ATOM 1617 C C . GLU A 1 206 ? -12.810 20.024 12.517 1.00 95.75 206 GLU A C 1
ATOM 1619 O O . GLU A 1 206 ? -12.996 21.231 12.366 1.00 95.75 206 GLU A O 1
ATOM 1624 N N . TYR A 1 207 ? -12.743 19.178 11.488 1.00 95.19 207 TYR A N 1
ATOM 1625 C CA . TYR A 1 207 ? -12.724 19.598 10.086 1.00 95.19 207 TYR A CA 1
ATOM 1626 C C . TYR A 1 207 ? -14.069 19.419 9.362 1.00 95.19 207 TYR A C 1
ATOM 1628 O O . TYR A 1 207 ? -14.118 19.368 8.134 1.00 95.19 207 TYR A O 1
ATOM 1636 N N . GLY A 1 208 ? -15.176 19.359 10.110 1.00 95.00 208 GLY A N 1
ATOM 1637 C CA . GLY A 1 208 ? -16.527 19.521 9.562 1.00 95.00 208 GLY A CA 1
ATOM 1638 C C . GLY A 1 208 ? -17.049 18.365 8.703 1.00 95.00 208 GLY A C 1
ATOM 1639 O O . GLY A 1 208 ? -17.903 18.589 7.849 1.00 95.00 208 GLY A O 1
ATOM 1640 N N . TYR A 1 209 ? -16.576 17.133 8.914 1.00 97.19 209 TYR A N 1
ATOM 1641 C CA . TYR A 1 209 ? -17.060 15.963 8.167 1.00 97.19 209 TYR A CA 1
ATOM 1642 C C . TYR A 1 209 ? -18.514 15.621 8.487 1.00 97.19 209 TYR A C 1
ATOM 1644 O O . TYR A 1 209 ? -19.231 15.152 7.610 1.00 97.19 209 TYR A O 1
ATOM 1652 N N . PHE A 1 210 ? -18.956 15.818 9.728 1.00 97.94 210 PHE A N 1
ATOM 1653 C CA . PHE A 1 210 ? -20.264 15.355 10.195 1.00 97.94 210 PHE A CA 1
ATOM 1654 C C . PHE A 1 210 ? -21.305 16.468 10.210 1.00 97.94 210 PHE A C 1
ATOM 1656 O O . PHE A 1 210 ? -21.002 17.620 10.516 1.00 97.94 210 PHE A O 1
ATOM 1663 N N . GLU A 1 211 ? -22.553 16.112 9.907 1.00 96.19 211 GLU A N 1
ATOM 1664 C CA . GLU A 1 211 ? -23.677 17.045 9.969 1.00 96.19 211 GLU A CA 1
ATOM 1665 C C . GLU A 1 211 ? -24.007 17.441 11.416 1.00 96.19 211 GLU A C 1
ATOM 1667 O O . GLU A 1 211 ? -24.273 18.612 11.696 1.00 96.19 211 GLU A O 1
ATOM 1672 N N . THR A 1 212 ? -23.967 16.476 12.339 1.00 97.00 212 THR A N 1
ATOM 1673 C CA . THR A 1 212 ? -24.286 16.677 13.755 1.00 97.00 212 THR A CA 1
ATOM 1674 C C . THR A 1 212 ? -23.271 16.006 14.684 1.00 97.00 212 THR A C 1
ATOM 1676 O O . THR A 1 212 ? -22.519 15.111 14.295 1.00 97.00 212 THR A O 1
ATOM 1679 N N . ALA A 1 213 ? -23.277 16.401 15.961 1.00 96.69 213 ALA A N 1
ATOM 1680 C CA . ALA A 1 213 ? -22.501 15.717 16.999 1.00 96.69 213 ALA A CA 1
ATOM 1681 C C . ALA A 1 213 ? -22.961 14.260 17.207 1.00 96.69 213 ALA A C 1
ATOM 1683 O O . ALA A 1 213 ? -22.163 13.403 17.578 1.00 96.69 213 ALA A O 1
ATOM 1684 N N . GLN A 1 214 ? -24.238 13.965 16.944 1.00 97.12 214 GLN A N 1
ATOM 1685 C CA . GLN A 1 214 ? -24.788 12.614 17.000 1.00 97.12 214 GLN A CA 1
ATOM 1686 C C . GLN A 1 214 ? -24.237 11.735 15.875 1.00 97.12 214 GLN A C 1
ATOM 1688 O O . GLN A 1 214 ? -23.965 10.563 16.125 1.00 97.12 214 GLN A O 1
ATOM 1693 N N . ASP A 1 215 ? -24.029 12.294 14.680 1.00 98.19 215 ASP A N 1
ATOM 1694 C CA . ASP A 1 215 ? -23.375 11.594 13.568 1.00 98.19 215 ASP A CA 1
ATOM 1695 C C . ASP A 1 215 ? -21.904 11.301 13.893 1.00 98.19 215 ASP A C 1
ATOM 1697 O O . ASP A 1 215 ? -21.431 10.191 13.661 1.00 98.19 215 ASP A O 1
ATOM 1701 N N . ALA A 1 216 ? -21.200 12.259 14.508 1.00 98.25 216 ALA A N 1
ATOM 1702 C CA . ALA A 1 216 ? -19.831 12.052 14.977 1.00 98.25 216 ALA A CA 1
ATOM 1703 C C . ALA A 1 216 ? -19.750 10.924 16.020 1.00 98.25 216 ALA A C 1
ATOM 1705 O O . ALA A 1 216 ? -18.891 10.050 15.924 1.00 98.25 216 ALA A O 1
ATOM 1706 N N . GLN A 1 217 ? -20.673 10.900 16.988 1.00 98.44 217 GLN A N 1
ATOM 1707 C CA . GLN A 1 217 ? -20.725 9.826 17.980 1.00 98.44 217 GLN A CA 1
ATOM 1708 C C . GLN A 1 217 ? -21.107 8.483 17.342 1.00 98.44 217 GLN A C 1
ATOM 1710 O O . GLN A 1 217 ? -20.498 7.467 17.654 1.00 98.44 217 GLN A O 1
ATOM 1715 N N . ALA A 1 218 ? -22.069 8.465 16.413 1.00 98.62 218 ALA A N 1
ATOM 1716 C CA . ALA A 1 218 ? -22.433 7.254 15.679 1.00 98.62 218 ALA A CA 1
ATOM 1717 C C . ALA A 1 218 ? -21.246 6.681 14.900 1.00 98.62 218 ALA A C 1
ATOM 1719 O O . ALA A 1 218 ? -21.055 5.471 14.889 1.00 98.62 218 ALA A O 1
ATOM 1720 N N . PHE A 1 219 ? -20.418 7.537 14.304 1.00 98.75 219 PHE A N 1
ATOM 1721 C CA . PHE A 1 219 ? -19.198 7.115 13.628 1.00 98.75 219 PHE A CA 1
ATOM 1722 C C . PHE A 1 219 ? -18.212 6.420 14.575 1.00 98.75 219 PHE A C 1
ATOM 1724 O O . PHE A 1 219 ? -17.725 5.337 14.256 1.00 98.75 219 PHE A O 1
ATOM 1731 N N . GLU A 1 220 ? -17.939 7.003 15.745 1.00 98.75 220 GLU A N 1
ATOM 1732 C CA . GLU A 1 220 ? -17.056 6.380 16.740 1.00 98.75 220 GLU A CA 1
ATOM 1733 C C . GLU A 1 220 ? -17.612 5.051 17.254 1.00 98.75 220 GLU A C 1
ATOM 1735 O O . GLU A 1 220 ? -16.866 4.073 17.342 1.00 98.75 220 GLU A O 1
ATOM 1740 N N . ASP A 1 221 ? -18.908 4.999 17.556 1.00 98.75 221 ASP A N 1
ATOM 1741 C CA . ASP A 1 221 ? -19.554 3.807 18.098 1.00 98.75 221 ASP A CA 1
ATOM 1742 C C . ASP A 1 221 ? -19.524 2.660 17.073 1.00 98.75 221 ASP A C 1
ATOM 1744 O O . ASP A 1 221 ? -19.074 1.554 17.377 1.00 98.75 221 ASP A O 1
ATOM 1748 N N . GLU A 1 222 ? -19.941 2.917 15.829 1.00 98.81 222 GLU A N 1
ATOM 1749 C CA . GLU A 1 222 ? -19.953 1.904 14.767 1.00 98.81 222 GLU A CA 1
ATOM 1750 C C . GLU A 1 222 ? -18.541 1.369 14.487 1.00 98.81 222 GLU A C 1
ATOM 1752 O O . GLU A 1 222 ? -18.353 0.159 14.347 1.00 98.81 222 GLU A O 1
ATOM 1757 N N . LEU A 1 223 ? -17.520 2.234 14.470 1.00 98.81 223 LEU A N 1
ATOM 1758 C CA . LEU A 1 223 ? -16.130 1.801 14.308 1.00 98.81 223 LEU A CA 1
ATOM 1759 C C . LEU A 1 223 ? -15.615 1.018 15.515 1.00 98.81 223 LEU A C 1
ATOM 1761 O O . LEU A 1 223 ? -14.908 0.025 15.336 1.00 98.81 223 LEU A O 1
ATOM 1765 N N . SER A 1 224 ? -15.975 1.432 16.730 1.00 98.75 224 SER A N 1
ATOM 1766 C CA . SER A 1 224 ? -15.590 0.732 17.957 1.00 98.75 224 SER A CA 1
ATOM 1767 C C . SER A 1 224 ? -16.160 -0.682 17.977 1.00 98.75 224 SER A C 1
ATOM 1769 O O . SER A 1 224 ? -15.417 -1.635 18.227 1.00 98.75 224 SER A O 1
ATOM 1771 N N . TYR A 1 225 ? -17.434 -0.831 17.598 1.00 98.75 225 TYR A N 1
ATOM 1772 C CA . TYR A 1 225 ? -18.071 -2.127 17.383 1.00 98.75 225 TYR A CA 1
ATOM 1773 C C . TYR A 1 225 ? -17.308 -2.948 16.335 1.00 98.75 225 TYR A C 1
ATOM 1775 O O . TYR A 1 225 ? -16.876 -4.073 16.591 1.00 98.75 225 TYR A O 1
ATOM 1783 N N . MET A 1 226 ? -17.074 -2.385 15.149 1.00 98.69 226 MET A N 1
ATOM 1784 C CA . MET A 1 226 ? -16.403 -3.111 14.071 1.00 98.69 226 MET A CA 1
ATOM 1785 C C . MET A 1 226 ? -14.997 -3.589 14.457 1.00 98.69 226 MET A C 1
ATOM 1787 O O . MET A 1 226 ? -14.612 -4.707 14.099 1.00 98.69 226 MET A O 1
ATOM 1791 N N . LEU A 1 227 ? -14.233 -2.773 15.187 1.00 98.56 227 LEU A N 1
ATOM 1792 C CA . LEU A 1 227 ? -12.886 -3.112 15.641 1.00 98.56 227 LEU A CA 1
ATOM 1793 C C . LEU A 1 227 ? -12.907 -4.220 16.701 1.00 98.56 227 LEU A C 1
ATOM 1795 O O . LEU A 1 227 ? -12.193 -5.215 16.552 1.00 98.56 227 LEU A O 1
ATOM 1799 N N . VAL A 1 228 ? -13.744 -4.099 17.739 1.00 97.75 228 VAL A N 1
ATOM 1800 C CA . VAL A 1 228 ? -13.807 -5.104 18.815 1.00 97.75 228 VAL A CA 1
ATOM 1801 C C . VAL A 1 228 ? -14.374 -6.443 18.320 1.00 97.75 228 VAL A C 1
ATOM 1803 O O . VAL A 1 228 ? -13.930 -7.503 18.762 1.00 97.75 228 VAL A O 1
ATOM 1806 N N . HIS A 1 229 ? -15.261 -6.427 17.320 1.00 98.00 229 HIS A N 1
ATOM 1807 C CA . HIS A 1 229 ? -15.809 -7.631 16.682 1.00 98.00 229 HIS A CA 1
ATOM 1808 C C . HIS A 1 229 ? -14.958 -8.181 15.518 1.00 98.00 229 HIS A C 1
ATOM 1810 O O . HIS A 1 229 ? -15.339 -9.182 14.895 1.00 98.00 229 HIS A O 1
ATOM 1816 N N . GLN A 1 230 ? -13.790 -7.584 15.244 1.00 97.50 230 GLN A N 1
ATOM 1817 C CA . GLN A 1 230 ? -12.856 -7.971 14.174 1.00 97.50 230 GLN A CA 1
ATOM 1818 C C . GLN A 1 230 ? -13.505 -7.996 12.774 1.00 97.50 230 GLN A C 1
ATOM 1820 O O . GLN A 1 230 ? -13.225 -8.881 11.956 1.00 97.50 230 GLN A O 1
ATOM 1825 N N . MET A 1 231 ? -14.400 -7.040 12.511 1.00 98.56 231 MET A N 1
ATOM 1826 C CA . MET A 1 231 ? -15.081 -6.852 11.223 1.00 98.56 231 MET A CA 1
ATOM 1827 C C . MET A 1 231 ? -14.198 -6.153 10.195 1.00 98.56 231 MET A C 1
ATOM 1829 O O . MET A 1 231 ? -14.360 -6.368 8.997 1.00 98.56 231 MET A O 1
ATOM 1833 N N . ALA A 1 232 ? -13.248 -5.345 10.654 1.00 98.12 232 ALA A N 1
ATOM 1834 C CA . ALA A 1 232 ? -12.264 -4.689 9.812 1.00 98.12 232 ALA A CA 1
ATOM 1835 C C . ALA A 1 232 ? -11.004 -4.359 10.615 1.00 98.12 232 ALA A C 1
ATOM 1837 O O . ALA A 1 232 ? -11.035 -4.295 11.845 1.00 98.12 232 ALA A O 1
ATOM 1838 N N . ALA A 1 233 ? -9.900 -4.142 9.908 1.00 97.69 233 ALA A N 1
ATOM 1839 C CA . ALA A 1 233 ? -8.648 -3.695 10.497 1.00 97.69 233 ALA A CA 1
ATOM 1840 C C . ALA A 1 233 ? -7.963 -2.665 9.585 1.00 97.69 233 ALA A C 1
ATOM 1842 O O . ALA A 1 233 ? -7.864 -2.901 8.376 1.00 97.69 233 ALA A O 1
ATOM 1843 N N . PRO A 1 234 ? -7.446 -1.551 10.133 1.00 97.62 234 PRO A N 1
ATOM 1844 C CA . PRO A 1 234 ? -6.553 -0.669 9.403 1.00 97.62 234 PRO A CA 1
ATOM 1845 C C . PRO A 1 234 ? -5.159 -1.298 9.273 1.00 97.62 234 PRO A C 1
ATOM 1847 O O . PRO A 1 234 ? -4.807 -2.251 9.977 1.00 97.62 234 PRO A O 1
ATOM 1850 N N . ASN A 1 235 ? -4.323 -0.724 8.411 1.00 95.81 235 ASN A N 1
ATOM 1851 C CA . ASN A 1 235 ? -2.920 -1.105 8.294 1.00 95.81 235 ASN A CA 1
ATOM 1852 C C . ASN A 1 235 ? -2.134 -0.893 9.598 1.00 95.81 235 ASN A C 1
ATOM 1854 O O . ASN A 1 235 ? -2.413 0.012 10.380 1.00 95.81 235 ASN A O 1
ATOM 1858 N N . SER A 1 236 ? -1.071 -1.677 9.796 1.00 93.38 236 SER A N 1
ATOM 1859 C CA . SER A 1 236 ? -0.269 -1.684 11.031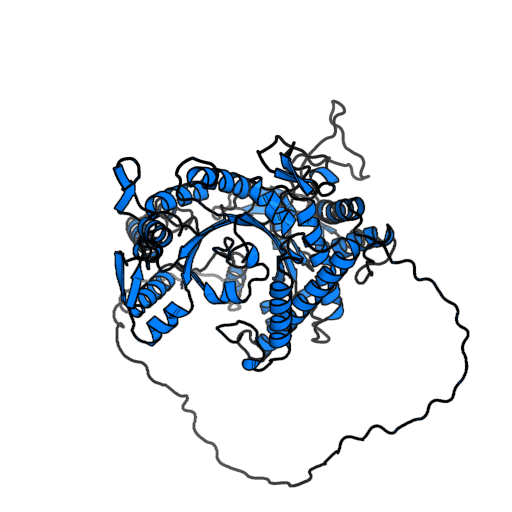 1.00 93.38 236 SER A CA 1
ATOM 1860 C C . SER A 1 236 ? 0.182 -0.298 11.541 1.00 93.38 236 SER A C 1
ATOM 1862 O O . SER A 1 236 ? -0.009 -0.044 12.726 1.00 93.38 236 SER A O 1
ATOM 1864 N N . PRO A 1 237 ? 0.703 0.629 10.705 1.00 92.00 237 PRO A N 1
ATOM 1865 C CA . PRO A 1 237 ? 1.019 1.994 11.149 1.00 92.00 237 PRO A CA 1
ATOM 1866 C C . PRO A 1 237 ? -0.106 2.750 11.869 1.00 92.00 237 PRO A C 1
ATOM 1868 O O . PRO A 1 237 ? 0.182 3.510 12.790 1.00 92.00 237 PRO A O 1
ATOM 1871 N N . GLN A 1 238 ? -1.374 2.516 11.520 1.00 95.38 238 GLN A N 1
ATOM 1872 C CA . GLN A 1 238 ? -2.502 3.124 12.235 1.00 95.38 238 GLN A CA 1
ATOM 1873 C C . GLN A 1 238 ? -2.558 2.635 13.680 1.00 95.38 238 GLN A C 1
ATOM 1875 O O . GLN A 1 238 ? -2.607 3.438 14.606 1.00 95.38 238 GLN A O 1
ATOM 1880 N N . TRP A 1 239 ? -2.456 1.322 13.889 1.00 95.25 239 TRP A N 1
ATOM 1881 C CA . TRP A 1 239 ? -2.432 0.738 15.228 1.00 95.25 239 TRP A CA 1
ATOM 1882 C C . TRP A 1 239 ? -1.289 1.291 16.088 1.00 95.25 239 TRP A C 1
ATOM 1884 O O . TRP A 1 239 ? -1.493 1.548 17.275 1.00 95.25 239 TRP A O 1
ATOM 1894 N N . PHE A 1 240 ? -0.113 1.514 15.491 1.00 89.88 240 PHE A N 1
ATOM 1895 C CA . PHE A 1 240 ? 1.071 2.008 16.199 1.00 89.88 240 PHE A CA 1
ATOM 1896 C C . PHE A 1 240 ? 0.993 3.493 16.558 1.00 89.88 240 PHE A C 1
ATOM 1898 O O . PHE A 1 240 ? 1.384 3.872 17.662 1.00 89.88 240 PHE A O 1
ATOM 1905 N N . ASN A 1 241 ? 0.534 4.326 15.620 1.00 93.00 241 ASN A N 1
ATOM 1906 C CA . ASN A 1 241 ? 0.801 5.765 15.651 1.00 93.00 241 ASN A CA 1
ATOM 1907 C C . ASN A 1 241 ? -0.460 6.613 15.862 1.00 93.00 241 ASN A C 1
ATOM 1909 O O . ASN A 1 241 ? -0.372 7.703 16.427 1.00 93.00 241 ASN A O 1
ATOM 1913 N N . THR A 1 242 ? -1.627 6.145 15.413 1.00 96.56 242 THR A N 1
ATOM 1914 C CA . THR A 1 242 ? -2.856 6.947 15.423 1.00 96.56 242 THR A CA 1
ATOM 1915 C C . THR A 1 242 ? -3.338 7.185 16.850 1.00 96.56 242 THR A C 1
ATOM 1917 O O . THR A 1 242 ? -3.412 6.263 17.664 1.00 96.56 242 THR A O 1
ATOM 1920 N N . GLY A 1 243 ? -3.654 8.441 17.161 1.00 96.88 243 GLY A N 1
ATOM 1921 C CA . GLY A 1 243 ? -4.278 8.837 18.418 1.00 96.88 243 GLY A CA 1
ATOM 1922 C C . GLY A 1 243 ? -3.374 8.862 19.651 1.00 96.88 243 GLY A C 1
ATOM 1923 O O . GLY A 1 243 ? -3.886 9.087 20.740 1.00 96.88 243 GLY A O 1
ATOM 1924 N N . LEU A 1 244 ? -2.052 8.669 19.536 1.00 96.38 244 LEU A N 1
ATOM 1925 C CA . LEU A 1 244 ? -1.157 8.700 20.707 1.00 96.38 244 LEU A CA 1
ATOM 1926 C C . LEU A 1 244 ? -1.175 10.059 21.428 1.00 96.38 244 LEU A C 1
ATOM 1928 O O . LEU A 1 244 ? -1.289 10.106 22.654 1.00 96.38 244 LEU A O 1
ATOM 1932 N N . LYS A 1 245 ? -1.113 11.163 20.673 1.00 96.12 245 LYS A N 1
ATOM 1933 C CA . LYS A 1 245 ? -1.255 12.517 21.225 1.00 96.12 245 LYS A CA 1
ATOM 1934 C C . LYS A 1 245 ? -2.670 12.767 21.742 1.00 96.12 245 LYS A C 1
ATOM 1936 O O . LYS A 1 245 ? -2.827 13.257 22.854 1.00 96.12 245 LYS A O 1
ATOM 1941 N N . TYR A 1 246 ? -3.674 12.395 20.951 1.00 96.56 246 TYR A N 1
ATOM 1942 C CA . TYR A 1 246 ? -5.092 12.584 21.265 1.00 96.56 246 TYR A CA 1
ATOM 1943 C C . TYR A 1 246 ? -5.510 11.882 22.567 1.00 96.56 246 TYR A C 1
ATOM 1945 O O . TYR A 1 246 ? -6.079 12.513 23.449 1.00 96.56 246 TYR A O 1
ATOM 1953 N N . ALA A 1 247 ? -5.201 10.591 22.708 1.00 96.19 247 ALA A N 1
ATOM 1954 C CA . ALA A 1 247 ? -5.664 9.782 23.830 1.00 96.19 247 ALA A CA 1
ATOM 1955 C C . ALA A 1 247 ? -4.786 9.934 25.080 1.00 96.19 247 ALA A C 1
ATOM 1957 O O . ALA A 1 247 ? -5.293 9.852 26.196 1.00 96.19 247 ALA A O 1
ATOM 1958 N N . TYR A 1 248 ? -3.472 10.123 24.906 1.00 95.50 248 TYR A N 1
ATOM 1959 C CA . TYR A 1 248 ? -2.500 10.012 26.003 1.00 95.50 248 TYR A CA 1
ATOM 1960 C C . TYR A 1 248 ? -1.603 11.241 26.178 1.00 95.50 248 TYR A C 1
ATOM 1962 O O . TYR A 1 248 ? -0.738 11.239 27.050 1.00 95.50 248 TYR A O 1
ATOM 1970 N N . GLY A 1 249 ? -1.738 12.273 25.341 1.00 94.25 249 GLY A N 1
ATOM 1971 C CA . GLY A 1 249 ? -0.853 13.442 25.362 1.00 94.25 249 GLY A CA 1
ATOM 1972 C C . GLY A 1 249 ? 0.583 13.156 24.902 1.00 94.25 249 GLY A C 1
ATOM 1973 O O . GLY A 1 249 ? 1.430 14.051 24.970 1.00 94.25 249 GLY A O 1
ATOM 1974 N N . ILE A 1 250 ? 0.866 11.943 24.408 1.00 93.94 250 ILE A N 1
ATOM 1975 C CA . ILE A 1 250 ? 2.210 11.509 24.015 1.00 93.94 250 ILE A CA 1
ATOM 1976 C C . ILE A 1 250 ? 2.685 12.322 22.808 1.00 93.94 250 ILE A C 1
ATOM 1978 O O . ILE A 1 250 ? 2.023 12.387 21.777 1.00 93.94 250 ILE A O 1
ATOM 1982 N N . SER A 1 251 ? 3.870 12.910 22.947 1.00 90.19 251 SER A N 1
ATOM 1983 C CA . SER A 1 251 ? 4.596 13.642 21.906 1.00 90.19 251 SER A CA 1
ATOM 1984 C C . SER A 1 251 ? 6.030 13.086 21.800 1.00 90.19 251 SER A C 1
ATOM 1986 O O . SER A 1 251 ? 6.351 12.051 22.392 1.00 90.19 251 SER A O 1
ATOM 1988 N N . GLY A 1 252 ? 6.894 13.708 21.005 1.00 89.06 252 GLY A N 1
ATOM 1989 C CA . GLY A 1 252 ? 8.284 13.290 20.829 1.00 89.06 252 GLY A CA 1
ATOM 1990 C C . GLY A 1 252 ? 9.080 14.285 19.987 1.00 89.06 252 GLY A C 1
ATOM 1991 O O . GLY A 1 252 ? 8.484 15.092 19.288 1.00 89.06 252 GLY A O 1
ATOM 1992 N N . PRO A 1 253 ? 10.419 14.245 20.008 1.00 91.69 253 PRO A N 1
ATOM 1993 C CA . PRO A 1 253 ? 11.227 15.199 19.252 1.00 91.69 253 PRO A CA 1
ATOM 1994 C C . PRO A 1 253 ? 10.934 15.117 17.749 1.00 91.69 253 PRO A C 1
ATOM 1996 O O . PRO A 1 253 ? 10.798 14.011 17.214 1.00 91.69 253 PRO A O 1
ATOM 1999 N N . SER A 1 254 ? 10.903 16.268 17.066 1.00 91.62 254 SER A N 1
ATOM 2000 C CA . SER A 1 254 ? 10.724 16.330 15.611 1.00 91.62 254 SER A CA 1
ATOM 2001 C C . SER A 1 254 ? 11.721 15.422 14.885 1.00 91.62 254 SER A C 1
ATOM 2003 O O . SER A 1 254 ? 12.903 15.352 15.227 1.00 91.62 254 SER A O 1
ATOM 2005 N N . GLN A 1 255 ? 11.227 14.704 13.876 1.00 88.50 255 GLN A N 1
ATOM 2006 C CA . GLN A 1 255 ? 12.002 13.756 13.068 1.00 88.50 255 GLN A CA 1
ATOM 2007 C C . GLN A 1 255 ? 12.174 14.235 11.618 1.00 88.50 255 GLN A C 1
ATOM 2009 O O . GLN A 1 255 ? 12.453 13.429 10.732 1.00 88.50 255 GLN A O 1
ATOM 2014 N N . GLY A 1 256 ? 11.951 15.528 11.355 1.00 89.31 256 GLY A N 1
ATOM 2015 C CA . GLY A 1 256 ? 12.041 16.102 10.008 1.00 89.31 256 GLY A CA 1
ATOM 2016 C C . GLY A 1 256 ? 10.908 15.673 9.071 1.00 89.31 256 GLY A C 1
ATOM 2017 O O . GLY A 1 256 ? 11.134 15.541 7.873 1.00 89.31 256 GLY A O 1
ATOM 2018 N N . HIS A 1 257 ? 9.724 15.408 9.626 1.00 94.12 257 HIS A N 1
ATOM 2019 C CA . HIS A 1 257 ? 8.512 15.107 8.863 1.00 94.12 257 HIS A CA 1
ATOM 2020 C C . HIS A 1 257 ? 7.747 16.390 8.527 1.00 94.12 257 HIS A C 1
ATOM 2022 O O . HIS A 1 257 ? 7.953 17.435 9.148 1.00 94.12 257 HIS A O 1
ATOM 2028 N N . PHE A 1 258 ? 6.829 16.298 7.576 1.00 96.62 258 PHE A N 1
ATOM 2029 C CA . PHE A 1 258 ? 6.015 17.395 7.067 1.00 96.62 258 PHE A CA 1
ATOM 2030 C C . PHE A 1 258 ? 4.545 16.991 7.053 1.00 96.62 258 PHE A C 1
ATOM 2032 O O . PHE A 1 258 ? 4.237 15.831 6.805 1.00 96.62 258 PHE A O 1
ATOM 2039 N N . TYR A 1 259 ? 3.643 17.934 7.267 1.00 97.19 259 TYR A N 1
ATOM 2040 C CA . TYR A 1 259 ? 2.202 17.732 7.123 1.00 97.19 259 TYR A CA 1
ATOM 2041 C C . TYR A 1 259 ? 1.617 18.869 6.290 1.00 97.19 259 TYR A C 1
ATOM 2043 O O . TYR A 1 259 ? 2.246 19.917 6.135 1.00 97.19 259 TYR A O 1
ATOM 2051 N N . CYS A 1 260 ? 0.431 18.662 5.729 1.00 96.50 260 CYS A N 1
ATOM 2052 C CA . CYS A 1 260 ? -0.319 19.734 5.092 1.00 96.50 260 CYS A CA 1
ATOM 2053 C C . CYS A 1 260 ? -1.350 20.263 6.087 1.00 96.50 260 CYS A C 1
ATOM 2055 O O . CYS A 1 260 ? -2.124 19.480 6.633 1.00 96.50 260 CYS A O 1
ATOM 2057 N N . ASP A 1 261 ? -1.328 21.566 6.356 1.00 94.25 261 ASP A N 1
ATOM 2058 C CA . ASP A 1 261 ? -2.325 22.222 7.195 1.00 94.25 261 ASP A CA 1
ATOM 2059 C C . ASP A 1 261 ? -3.686 22.143 6.494 1.00 94.25 261 ASP A C 1
ATOM 2061 O O . ASP A 1 261 ? -3.836 22.721 5.415 1.00 94.25 261 ASP A O 1
ATOM 2065 N N . PRO A 1 262 ? -4.694 21.461 7.059 1.00 88.50 262 PRO A N 1
ATOM 2066 C CA . PRO A 1 262 ? -5.922 21.254 6.312 1.00 88.50 262 PRO A CA 1
ATOM 2067 C C . PRO A 1 262 ? -6.815 22.493 6.188 1.00 88.50 262 PRO A C 1
ATOM 2069 O O . PRO A 1 262 ? -7.749 22.485 5.389 1.00 88.50 262 PRO A O 1
ATOM 2072 N N . GLN A 1 263 ? -6.549 23.561 6.949 1.00 88.38 263 GLN A N 1
ATOM 2073 C CA . GLN A 1 263 ? -7.270 24.827 6.806 1.00 88.38 263 GLN A CA 1
ATOM 2074 C C . GLN A 1 263 ? -6.689 25.675 5.673 1.00 88.38 263 GLN A C 1
ATOM 2076 O O . GLN A 1 263 ? -7.444 26.299 4.927 1.00 88.38 263 GLN A O 1
ATOM 2081 N N . THR A 1 264 ? -5.359 25.714 5.542 1.00 91.62 264 THR A N 1
ATOM 2082 C CA . THR A 1 264 ? -4.684 26.576 4.553 1.00 91.62 264 THR A CA 1
ATOM 2083 C C . THR A 1 264 ? -4.243 25.838 3.290 1.00 91.62 264 THR A C 1
ATOM 2085 O O . THR A 1 264 ? -4.060 26.464 2.249 1.00 91.62 264 THR A O 1
ATOM 2088 N N . GLY A 1 265 ? -4.068 24.518 3.358 1.00 89.62 265 GLY A N 1
ATOM 2089 C CA . GLY A 1 265 ? -3.461 23.704 2.305 1.00 89.62 265 GLY A CA 1
ATOM 2090 C C . GLY A 1 265 ? -1.940 23.868 2.187 1.00 89.62 265 GLY A C 1
ATOM 2091 O O . GLY A 1 265 ? -1.343 23.369 1.232 1.00 89.62 265 GLY A O 1
ATOM 2092 N N . GLU A 1 266 ? -1.292 24.567 3.123 1.00 95.25 266 GLU A N 1
ATOM 2093 C CA . GLU A 1 266 ? 0.156 24.788 3.105 1.00 95.25 266 GLU A CA 1
ATOM 2094 C C . GLU A 1 266 ? 0.909 23.631 3.760 1.00 95.25 266 GLU A C 1
ATOM 2096 O O . GLU A 1 266 ? 0.481 23.078 4.773 1.00 95.25 266 GLU A O 1
ATOM 2101 N N . VAL A 1 267 ? 2.069 23.277 3.207 1.00 97.31 267 VAL A N 1
ATOM 2102 C CA . VAL A 1 267 ? 2.930 22.256 3.807 1.00 97.31 267 VAL A CA 1
ATOM 2103 C C . VAL A 1 267 ? 3.800 22.881 4.891 1.00 97.31 267 VAL A C 1
ATOM 2105 O O . VAL A 1 267 ? 4.467 23.890 4.672 1.00 97.31 267 VAL A O 1
ATOM 2108 N N . LYS A 1 268 ? 3.809 22.261 6.069 1.00 97.19 268 LYS A N 1
ATOM 2109 C CA . LYS A 1 268 ? 4.547 22.708 7.250 1.00 97.19 268 LYS A CA 1
ATOM 2110 C C . LYS A 1 268 ? 5.435 21.592 7.778 1.00 97.19 268 LYS A C 1
ATOM 2112 O O . LYS A 1 268 ? 5.144 20.406 7.624 1.00 97.19 268 LYS A O 1
ATOM 2117 N N . LYS A 1 269 ? 6.533 21.973 8.431 1.00 96.56 269 LYS A N 1
ATOM 2118 C CA . LYS A 1 269 ? 7.360 21.029 9.191 1.00 96.56 269 LYS A CA 1
ATOM 2119 C C . LYS A 1 269 ? 6.630 20.632 10.466 1.00 96.56 269 LYS A C 1
ATOM 2121 O O . LYS A 1 269 ? 6.062 21.477 11.150 1.00 96.56 269 LYS A O 1
ATOM 2126 N N . SER A 1 270 ? 6.692 19.350 10.792 1.00 95.38 270 SER A N 1
ATOM 2127 C CA . SER A 1 270 ? 6.085 18.810 12.004 1.00 95.38 270 SER A CA 1
ATOM 2128 C C . SER A 1 270 ? 6.925 19.197 13.216 1.00 95.38 270 SER A C 1
ATOM 2130 O O . SER A 1 270 ? 8.139 18.958 13.254 1.00 95.38 270 SER A O 1
ATOM 2132 N N . GLU A 1 271 ? 6.276 19.799 14.208 1.00 94.56 271 GLU A N 1
ATOM 2133 C CA . GLU A 1 271 ? 6.919 20.244 15.450 1.00 94.56 271 GLU A CA 1
ATOM 2134 C C . GLU A 1 271 ? 7.343 19.062 16.327 1.00 94.56 271 GLU A C 1
ATOM 2136 O O . GLU A 1 271 ? 8.339 19.135 17.049 1.00 94.56 271 GLU A O 1
ATOM 2141 N N . ASP A 1 272 ? 6.617 17.948 16.227 1.00 94.69 272 ASP A N 1
ATOM 2142 C CA . ASP A 1 272 ? 6.825 16.757 17.037 1.00 94.69 272 ASP A CA 1
ATOM 2143 C C . ASP A 1 272 ? 6.498 15.462 16.267 1.00 94.69 272 ASP A C 1
ATOM 2145 O O . ASP A 1 272 ? 6.100 15.493 15.103 1.00 94.69 272 ASP A O 1
ATOM 2149 N N . ALA A 1 273 ? 6.731 14.309 16.897 1.00 89.94 273 ALA A N 1
ATOM 2150 C CA . ALA A 1 273 ? 6.585 12.997 16.265 1.00 89.94 273 ALA A CA 1
ATOM 2151 C C . ALA A 1 273 ? 5.159 12.400 16.237 1.00 89.94 273 ALA A C 1
ATOM 2153 O O . ALA A 1 273 ? 4.972 11.403 15.543 1.00 89.94 273 ALA A O 1
ATOM 2154 N N . TYR A 1 274 ? 4.181 12.918 16.990 1.00 92.56 274 TYR A N 1
ATOM 2155 C CA . TYR A 1 274 ? 2.889 12.235 17.201 1.00 92.56 274 TYR A CA 1
ATOM 2156 C C . TYR A 1 274 ? 1.640 13.128 17.197 1.00 92.56 274 TYR A C 1
ATOM 2158 O O . TYR A 1 274 ? 0.535 12.585 17.205 1.00 92.56 274 TYR A O 1
ATOM 2166 N N . THR A 1 275 ? 1.775 14.457 17.176 1.00 94.38 275 THR A N 1
ATOM 2167 C CA . THR A 1 275 ? 0.639 15.380 17.011 1.00 94.38 275 THR A CA 1
ATOM 2168 C C . THR A 1 275 ? -0.060 15.128 15.678 1.00 94.38 275 THR A C 1
ATOM 2170 O O . THR A 1 275 ? -1.273 14.935 15.650 1.00 94.38 275 THR A O 1
ATOM 2173 N N . HIS A 1 276 ? 0.722 14.987 14.609 1.00 95.44 276 HIS A N 1
ATOM 2174 C CA . HIS A 1 276 ? 0.277 14.373 13.364 1.00 95.44 276 HIS A CA 1
ATOM 2175 C C . HIS A 1 276 ? 0.786 12.925 13.327 1.00 95.44 276 HIS A C 1
ATOM 2177 O O . HIS A 1 276 ? 1.999 12.710 13.362 1.00 95.44 276 HIS A O 1
ATOM 2183 N N . PRO A 1 277 ? -0.074 11.894 13.305 1.00 93.62 277 PRO A N 1
ATOM 2184 C CA . PRO A 1 277 ? 0.393 10.513 13.208 1.00 93.62 277 PRO A CA 1
ATOM 2185 C C . PRO A 1 277 ? 1.009 10.207 11.832 1.00 93.62 277 PRO A C 1
ATOM 2187 O O . PRO A 1 277 ? 0.762 10.901 10.849 1.00 93.62 277 PRO A O 1
ATOM 2190 N N . GLN A 1 278 ? 1.752 9.100 11.727 1.00 92.81 278 GLN A N 1
ATOM 2191 C CA . GLN A 1 278 ? 2.086 8.471 10.441 1.00 92.81 278 GLN A CA 1
ATOM 2192 C C . GLN A 1 278 ? 1.203 7.223 10.233 1.00 92.81 278 GLN A C 1
ATOM 2194 O O . GLN A 1 278 ? 1.614 6.115 10.591 1.00 92.81 278 GLN A O 1
ATOM 2199 N N . PRO A 1 279 ? -0.028 7.375 9.704 1.00 94.00 279 PRO A N 1
ATOM 2200 C CA . PRO A 1 279 ? -0.973 6.272 9.533 1.00 94.00 279 PRO A CA 1
ATOM 2201 C C . PRO A 1 279 ? -0.804 5.518 8.208 1.00 94.00 279 PRO A C 1
ATOM 2203 O O . PRO A 1 279 ? -1.416 4.472 8.025 1.00 94.00 279 PRO A O 1
ATOM 2206 N N . HIS A 1 280 ? -0.002 6.017 7.269 1.00 94.88 280 HIS A N 1
ATOM 2207 C CA . HIS A 1 280 ? 0.170 5.408 5.948 1.00 94.88 280 HIS A CA 1
ATOM 2208 C C . HIS A 1 280 ? 1.145 4.233 6.026 1.00 94.88 280 HIS A C 1
ATOM 2210 O O . HIS A 1 280 ? 2.116 4.287 6.772 1.00 94.88 280 HIS A O 1
ATOM 2216 N N . ALA A 1 281 ? 0.895 3.167 5.265 1.00 92.06 281 ALA A N 1
ATOM 2217 C CA . ALA A 1 281 ? 1.796 2.012 5.203 1.00 92.06 281 ALA A CA 1
ATOM 2218 C C . ALA A 1 281 ? 2.608 1.956 3.915 1.00 92.06 281 ALA A C 1
ATOM 2220 O O . ALA A 1 281 ? 3.669 1.333 3.901 1.00 92.06 281 ALA A O 1
ATOM 2221 N N . CYS A 1 282 ? 2.105 2.575 2.851 1.00 95.00 282 CYS A N 1
ATOM 2222 C CA . CYS A 1 282 ? 2.596 2.382 1.500 1.00 95.00 282 CYS A CA 1
ATOM 2223 C C . CYS A 1 282 ? 3.004 3.717 0.902 1.00 95.00 282 CYS A C 1
ATOM 2225 O O . CYS A 1 282 ? 2.220 4.659 0.915 1.00 95.00 282 CYS A O 1
ATOM 2227 N N . PHE A 1 283 ? 4.221 3.785 0.375 1.00 97.56 283 PHE A N 1
ATOM 2228 C CA . PHE A 1 283 ? 4.783 4.996 -0.208 1.00 97.56 283 PHE A CA 1
ATOM 2229 C C . PHE A 1 283 ? 5.399 4.686 -1.563 1.00 97.56 283 PHE A C 1
ATOM 2231 O O . PHE A 1 283 ? 6.096 3.681 -1.710 1.00 97.56 283 PHE A O 1
ATOM 2238 N N . ILE A 1 284 ? 5.197 5.578 -2.523 1.00 97.88 284 ILE A N 1
ATOM 2239 C CA . ILE A 1 284 ? 5.922 5.581 -3.790 1.00 97.88 284 ILE A CA 1
ATOM 2240 C C . ILE A 1 284 ? 6.849 6.787 -3.773 1.00 97.88 284 ILE A C 1
ATOM 2242 O O . ILE A 1 284 ? 6.426 7.883 -3.415 1.00 97.88 284 ILE A O 1
ATOM 2246 N N . GLN A 1 285 ? 8.113 6.594 -4.126 1.00 97.12 285 GLN A N 1
ATOM 2247 C CA . GLN A 1 285 ? 9.118 7.653 -4.152 1.00 97.12 285 GLN A CA 1
ATOM 2248 C C . GLN A 1 285 ? 9.830 7.671 -5.497 1.00 97.12 285 GLN A C 1
ATOM 2250 O O . GLN A 1 285 ? 10.166 6.610 -6.021 1.00 97.12 285 GLN A O 1
ATOM 2255 N N . SER A 1 286 ? 10.121 8.864 -6.014 1.00 96.56 286 SER A N 1
ATOM 2256 C CA . SER A 1 286 ? 11.019 9.016 -7.158 1.00 96.56 286 SER A CA 1
ATOM 2257 C C . SER A 1 286 ? 12.475 9.174 -6.718 1.00 96.56 286 SER A C 1
ATOM 2259 O O . SER A 1 286 ? 12.790 9.508 -5.564 1.00 96.56 286 SER A O 1
ATOM 2261 N N . VAL A 1 287 ? 13.362 8.928 -7.679 1.00 97.31 287 VAL A N 1
ATOM 2262 C CA . VAL A 1 287 ? 14.797 9.162 -7.575 1.00 97.31 287 VAL A CA 1
ATOM 2263 C C . VAL A 1 287 ? 15.292 9.828 -8.854 1.00 97.31 287 VAL A C 1
ATOM 2265 O O . VAL A 1 287 ? 14.935 9.429 -9.967 1.00 97.31 287 VAL A O 1
ATOM 2268 N N . LYS A 1 288 ? 16.097 10.874 -8.694 1.00 96.12 288 LYS A N 1
ATOM 2269 C CA . LYS A 1 288 ? 16.814 11.536 -9.782 1.00 96.12 288 LYS A CA 1
ATOM 2270 C C . LYS A 1 288 ? 18.200 10.918 -9.918 1.00 96.12 288 LYS A C 1
ATOM 2272 O O . LYS A 1 288 ? 18.788 10.485 -8.930 1.00 96.12 288 LYS A O 1
ATOM 2277 N N . ASP A 1 289 ? 18.735 10.943 -11.134 1.00 95.69 289 ASP A N 1
ATOM 2278 C CA . ASP A 1 289 ? 20.111 10.541 -11.442 1.00 95.69 289 ASP A CA 1
ATOM 2279 C C . ASP A 1 289 ? 21.127 11.597 -10.963 1.00 95.69 289 ASP A C 1
ATOM 2281 O O . ASP A 1 289 ? 21.823 12.252 -11.738 1.00 95.69 289 ASP A O 1
ATOM 2285 N N . ASP A 1 290 ? 21.142 11.788 -9.645 1.00 94.12 290 ASP A N 1
ATOM 2286 C CA . ASP A 1 290 ? 21.986 12.692 -8.877 1.00 94.12 290 ASP A CA 1
ATOM 2287 C C . ASP A 1 290 ? 22.416 11.980 -7.590 1.00 94.12 290 ASP A C 1
ATOM 2289 O O . ASP A 1 290 ? 21.623 11.283 -6.957 1.00 94.12 290 ASP A O 1
ATOM 2293 N N . MET A 1 291 ? 23.676 12.132 -7.189 1.00 91.25 291 MET A N 1
ATOM 2294 C CA . MET A 1 291 ? 24.213 11.380 -6.059 1.00 91.25 291 MET A CA 1
ATOM 2295 C C . MET A 1 291 ? 23.756 11.917 -4.694 1.00 91.25 291 MET A C 1
ATOM 2297 O O . MET A 1 291 ? 23.411 11.115 -3.829 1.00 91.25 291 MET A O 1
ATOM 2301 N N . VAL A 1 292 ? 23.783 13.234 -4.466 1.00 92.44 292 VAL A N 1
ATOM 2302 C CA . VAL A 1 292 ? 23.769 13.818 -3.104 1.00 92.44 292 VAL A CA 1
ATOM 2303 C C . VAL A 1 292 ? 22.760 14.945 -2.892 1.00 92.44 292 VAL A C 1
ATOM 2305 O O . VAL A 1 292 ? 22.506 15.306 -1.745 1.00 92.44 292 VAL A O 1
ATOM 2308 N N . ASN A 1 293 ? 22.196 15.510 -3.956 1.00 93.31 293 ASN A N 1
ATOM 2309 C CA . ASN A 1 293 ? 21.227 16.593 -3.851 1.00 93.31 293 ASN A CA 1
ATOM 2310 C C . ASN A 1 293 ? 19.832 16.064 -3.486 1.00 93.31 293 ASN A C 1
ATOM 2312 O O . ASN A 1 293 ? 19.554 14.864 -3.537 1.00 93.31 293 ASN A O 1
ATOM 2316 N N . GLU A 1 294 ? 18.936 16.982 -3.127 1.00 90.88 294 GLU A N 1
ATOM 2317 C CA . GLU A 1 294 ? 17.544 16.669 -2.805 1.00 90.88 294 GLU A CA 1
ATOM 2318 C C . GLU A 1 294 ? 16.839 15.941 -3.965 1.00 90.88 294 GLU A C 1
ATOM 2320 O O . GLU A 1 294 ? 16.902 16.351 -5.131 1.00 90.88 294 GLU A O 1
ATOM 2325 N N . GLY A 1 295 ? 16.173 14.829 -3.646 1.00 91.75 295 GLY A N 1
ATOM 2326 C CA . GLY A 1 295 ? 15.583 13.929 -4.636 1.00 91.75 295 GLY A CA 1
ATOM 2327 C C . GLY A 1 295 ? 16.583 13.007 -5.349 1.00 91.75 295 GLY A C 1
ATOM 2328 O O . GLY A 1 295 ? 16.159 12.210 -6.185 1.00 91.75 295 GLY A O 1
ATOM 2329 N N . GLY A 1 296 ? 17.880 13.089 -5.040 1.00 96.00 296 GLY A N 1
ATOM 2330 C CA . GLY A 1 296 ? 18.918 12.175 -5.519 1.00 96.00 296 GLY 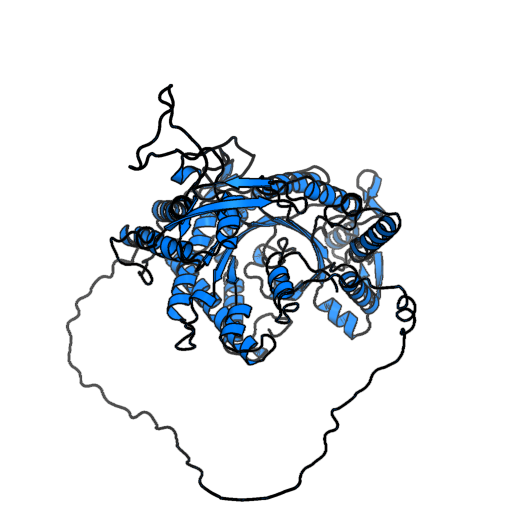A CA 1
ATOM 2331 C C . GLY A 1 296 ? 18.981 10.851 -4.745 1.00 96.00 296 GLY A C 1
ATOM 2332 O O . GLY A 1 296 ? 18.137 10.547 -3.898 1.00 96.00 296 GLY A O 1
ATOM 2333 N N . ILE A 1 297 ? 20.014 10.056 -5.026 1.00 96.50 297 ILE A N 1
ATOM 2334 C CA . ILE A 1 297 ? 20.197 8.688 -4.521 1.00 96.50 297 ILE A CA 1
ATOM 2335 C C . ILE A 1 297 ? 20.391 8.665 -2.999 1.00 96.50 297 ILE A C 1
ATOM 2337 O O . ILE A 1 297 ? 19.703 7.918 -2.306 1.00 96.50 297 ILE A O 1
ATOM 2341 N N . MET A 1 298 ? 21.308 9.472 -2.454 1.00 95.38 298 MET A N 1
ATOM 2342 C CA . MET A 1 298 ? 21.568 9.461 -1.007 1.00 95.38 298 MET A CA 1
ATOM 2343 C C . MET A 1 298 ? 20.416 10.072 -0.202 1.00 95.38 298 MET A C 1
ATOM 2345 O O . MET A 1 298 ? 20.116 9.597 0.894 1.00 95.38 298 MET A O 1
ATOM 2349 N N . ASP A 1 299 ? 19.728 11.073 -0.755 1.00 94.44 299 ASP A N 1
ATOM 2350 C CA . ASP A 1 299 ? 18.525 11.640 -0.143 1.00 94.44 299 ASP A CA 1
ATOM 2351 C C . ASP A 1 299 ? 17.370 10.624 -0.096 1.00 94.44 299 ASP A C 1
ATOM 2353 O O . ASP A 1 299 ? 16.686 10.523 0.924 1.00 94.44 299 ASP A O 1
ATOM 2357 N N . LEU A 1 300 ? 17.193 9.800 -1.141 1.00 95.88 300 LEU A N 1
ATOM 2358 C CA . LEU A 1 300 ? 16.224 8.699 -1.115 1.00 95.88 300 LEU A CA 1
ATOM 2359 C C . LEU A 1 300 ? 16.447 7.799 0.107 1.00 95.88 300 LEU A C 1
ATOM 2361 O O . LEU A 1 300 ? 15.496 7.538 0.839 1.00 95.88 300 LEU A O 1
ATOM 2365 N N . TRP A 1 301 ? 17.685 7.386 0.391 1.00 94.56 301 TRP A N 1
ATOM 2366 C CA . TRP A 1 301 ? 17.976 6.533 1.550 1.00 94.56 301 TRP A CA 1
ATOM 2367 C C . TRP A 1 301 ? 17.628 7.198 2.887 1.00 94.56 301 TRP A C 1
ATOM 2369 O O . TRP A 1 301 ? 17.121 6.533 3.793 1.00 94.56 301 TRP A O 1
ATOM 2379 N N . VAL A 1 302 ? 17.826 8.515 3.009 1.00 92.38 302 VAL A N 1
ATOM 2380 C CA . VAL A 1 302 ? 17.405 9.280 4.196 1.00 92.38 302 VAL A CA 1
ATOM 2381 C C . VAL A 1 302 ? 15.880 9.284 4.332 1.00 92.38 302 VAL A C 1
ATOM 2383 O O . VAL A 1 302 ? 15.358 9.055 5.428 1.00 92.38 302 VAL A O 1
ATOM 2386 N N . ARG A 1 303 ? 15.151 9.514 3.234 1.00 93.00 303 ARG A N 1
ATOM 2387 C CA . ARG A 1 303 ? 13.679 9.493 3.224 1.00 93.00 303 ARG A CA 1
ATOM 2388 C C . ARG A 1 303 ? 13.124 8.101 3.535 1.00 93.00 303 ARG A C 1
ATOM 2390 O O . ARG A 1 303 ? 12.210 7.982 4.350 1.00 93.00 303 ARG A O 1
ATOM 2397 N N . GLU A 1 304 ? 13.711 7.045 2.975 1.00 93.38 304 GLU A N 1
ATOM 2398 C CA . GLU A 1 304 ? 13.353 5.653 3.279 1.00 93.38 304 GLU A CA 1
ATOM 2399 C C . GLU A 1 304 ? 13.581 5.305 4.752 1.00 93.38 304 GLU A C 1
ATOM 2401 O O . GLU A 1 304 ? 12.706 4.721 5.391 1.00 93.38 304 GLU A O 1
ATOM 2406 N N . ALA A 1 305 ? 14.704 5.732 5.335 1.00 90.44 305 ALA A N 1
ATOM 2407 C CA . ALA A 1 305 ? 14.990 5.488 6.746 1.00 90.44 305 ALA A CA 1
ATOM 2408 C C . ALA A 1 305 ? 13.929 6.101 7.680 1.00 90.44 305 ALA A C 1
ATOM 2410 O O . ALA A 1 305 ? 13.524 5.466 8.661 1.00 90.44 305 ALA A O 1
ATOM 2411 N N . ARG A 1 306 ? 13.433 7.308 7.359 1.00 89.00 306 ARG A N 1
ATOM 2412 C CA . ARG A 1 306 ? 12.317 7.946 8.084 1.00 89.00 306 ARG A CA 1
ATOM 2413 C C . ARG A 1 306 ? 11.049 7.093 8.005 1.00 89.00 306 ARG A C 1
ATOM 2415 O O . ARG A 1 306 ? 10.424 6.848 9.033 1.00 89.00 306 ARG A O 1
ATOM 2422 N N . LEU A 1 307 ? 10.714 6.570 6.824 1.00 88.12 307 LEU A N 1
ATOM 2423 C CA . LEU A 1 307 ? 9.544 5.706 6.626 1.00 88.12 307 LEU A CA 1
ATOM 2424 C C . LEU A 1 307 ? 9.640 4.394 7.403 1.00 88.12 307 LEU A C 1
ATOM 2426 O O . LEU A 1 307 ? 8.700 4.018 8.113 1.00 88.12 307 LEU A O 1
ATOM 2430 N N . PHE A 1 308 ? 10.782 3.714 7.302 1.00 89.19 308 PHE A N 1
ATOM 2431 C CA . PHE A 1 308 ? 10.996 2.439 7.973 1.00 89.19 308 PHE A CA 1
ATOM 2432 C C . PHE A 1 308 ? 10.866 2.596 9.486 1.00 89.19 308 PHE A C 1
ATOM 2434 O O . PHE A 1 308 ? 10.146 1.811 10.106 1.00 89.19 308 PHE A O 1
ATOM 2441 N N . LYS A 1 309 ? 11.448 3.652 10.073 1.00 83.81 309 LYS A N 1
ATOM 2442 C CA . LYS A 1 309 ? 11.376 3.936 11.516 1.00 83.81 309 LYS A CA 1
ATOM 2443 C C . LYS A 1 309 ? 9.948 3.909 12.074 1.00 83.81 309 LYS A C 1
ATOM 2445 O O . LYS A 1 309 ? 9.755 3.411 13.179 1.00 83.81 309 LYS A O 1
ATOM 2450 N N . PHE A 1 310 ? 8.957 4.370 11.313 1.00 81.81 310 PHE A N 1
ATOM 2451 C CA . PHE A 1 310 ? 7.553 4.452 11.737 1.00 81.81 310 PHE A CA 1
ATOM 2452 C C . PHE A 1 310 ? 6.656 3.315 11.217 1.00 81.81 310 PHE A C 1
ATOM 2454 O O . PHE A 1 310 ? 5.434 3.377 11.351 1.00 81.81 310 PHE A O 1
ATOM 2461 N N . GLY A 1 311 ? 7.235 2.243 10.666 1.00 84.44 311 GLY A N 1
ATOM 2462 C CA . GLY A 1 311 ? 6.479 1.034 10.316 1.00 84.44 311 GLY A CA 1
ATOM 2463 C C . GLY A 1 311 ? 6.006 0.963 8.862 1.00 84.44 311 GLY A C 1
ATOM 2464 O O . GLY A 1 311 ? 5.202 0.087 8.535 1.00 84.44 311 GLY A O 1
ATOM 2465 N N . SER A 1 312 ? 6.436 1.900 8.013 1.00 90.50 312 SER A N 1
ATOM 2466 C CA . SER A 1 312 ? 5.987 2.023 6.622 1.00 90.50 312 SER A CA 1
ATOM 2467 C C . SER A 1 312 ? 6.956 1.382 5.641 1.00 90.50 312 SER A C 1
ATOM 2469 O O . SER A 1 312 ? 8.145 1.265 5.924 1.00 90.50 312 SER A O 1
ATOM 2471 N N . GLY A 1 313 ? 6.445 0.989 4.479 1.00 93.19 313 GLY A N 1
ATOM 2472 C CA . GLY A 1 313 ? 7.232 0.480 3.367 1.00 93.19 313 GLY A CA 1
ATOM 2473 C C . GLY A 1 313 ? 7.181 1.407 2.155 1.00 93.19 313 GLY A C 1
ATOM 2474 O O . GLY A 1 313 ? 6.278 2.234 2.023 1.00 93.19 313 GLY A O 1
ATOM 2475 N N . THR A 1 314 ? 8.151 1.268 1.257 1.00 95.69 314 THR A N 1
ATOM 2476 C CA . THR A 1 314 ? 8.311 2.171 0.111 1.00 95.69 314 THR A CA 1
ATOM 2477 C C . THR A 1 314 ? 8.738 1.449 -1.157 1.00 95.69 314 THR A C 1
ATOM 2479 O O . THR A 1 314 ? 9.444 0.446 -1.087 1.00 95.69 314 THR A O 1
ATOM 2482 N N . GLY A 1 315 ? 8.316 1.944 -2.316 1.00 97.56 315 GLY A N 1
ATOM 2483 C CA . GLY A 1 315 ? 8.871 1.519 -3.590 1.00 97.56 315 GLY A CA 1
ATOM 2484 C C . GLY A 1 315 ? 9.280 2.675 -4.484 1.00 97.56 315 GLY A C 1
ATOM 2485 O O . GLY A 1 315 ? 8.746 3.782 -4.398 1.00 97.56 315 GLY A O 1
ATOM 2486 N N . THR A 1 316 ? 10.257 2.386 -5.337 1.00 98.31 316 THR A N 1
ATOM 2487 C CA . THR A 1 316 ? 10.862 3.347 -6.256 1.00 98.31 316 THR A CA 1
ATOM 2488 C C . THR A 1 316 ? 11.185 2.655 -7.566 1.00 98.31 316 THR A C 1
ATOM 2490 O O . THR A 1 316 ? 11.666 1.519 -7.579 1.00 98.31 316 THR A O 1
ATOM 2493 N N . ASN A 1 317 ? 10.935 3.352 -8.672 1.00 98.38 317 ASN A N 1
ATOM 2494 C CA . ASN A 1 317 ? 11.460 2.968 -9.971 1.00 98.38 317 ASN A CA 1
ATOM 2495 C C . ASN A 1 317 ? 12.820 3.630 -10.177 1.00 98.38 317 ASN A C 1
ATOM 2497 O O . ASN A 1 317 ? 12.934 4.853 -10.144 1.00 98.38 317 ASN A O 1
ATOM 2501 N N . PHE A 1 318 ? 13.844 2.805 -10.373 1.00 98.19 318 PHE A N 1
ATOM 2502 C CA . PHE A 1 318 ? 15.228 3.245 -10.512 1.00 98.19 318 PHE A CA 1
ATOM 2503 C C . PHE A 1 318 ? 15.657 3.441 -11.970 1.00 98.19 318 PHE A C 1
ATOM 2505 O O . PHE A 1 318 ? 16.818 3.731 -12.237 1.00 98.19 318 PHE A O 1
ATOM 2512 N N . SER A 1 319 ? 14.729 3.326 -12.919 1.00 97.81 319 SER A N 1
ATOM 2513 C CA . SER A 1 319 ? 15.015 3.395 -14.357 1.00 97.81 319 SER A CA 1
ATOM 2514 C C . SER A 1 319 ? 15.544 4.736 -14.835 1.00 97.81 319 SER A C 1
ATOM 2516 O O . SER A 1 319 ? 16.037 4.810 -15.956 1.00 97.81 319 SER A O 1
ATOM 2518 N N . SER A 1 320 ? 15.417 5.790 -14.030 1.00 95.75 320 SER A N 1
ATOM 2519 C CA . SER A 1 320 ? 16.008 7.098 -14.308 1.00 95.75 320 SER A CA 1
ATOM 2520 C C . SER A 1 320 ? 17.525 7.109 -14.116 1.00 95.75 320 SER A C 1
ATOM 2522 O O . SER A 1 320 ? 18.188 7.951 -14.721 1.00 95.75 320 SER A O 1
ATOM 2524 N N . LEU A 1 321 ? 18.071 6.206 -13.294 1.00 97.12 321 LEU A N 1
ATOM 2525 C CA . LEU A 1 321 ? 19.500 6.139 -13.018 1.00 97.12 321 LEU A CA 1
ATOM 2526 C C . LEU A 1 321 ? 20.254 5.623 -14.238 1.00 97.12 321 LEU A C 1
ATOM 2528 O O . LEU A 1 321 ? 19.781 4.742 -14.951 1.00 97.12 321 LEU A O 1
ATOM 2532 N N . ARG A 1 322 ? 21.437 6.180 -14.482 1.00 96.31 322 ARG A N 1
ATOM 2533 C CA . ARG A 1 322 ? 22.280 5.737 -15.595 1.00 96.31 322 ARG A CA 1
ATOM 2534 C C . ARG A 1 322 ? 22.875 4.347 -15.324 1.00 96.31 322 ARG A C 1
ATOM 2536 O O . ARG A 1 322 ? 23.308 4.056 -14.205 1.00 96.31 322 ARG A O 1
ATOM 2543 N N . GLY A 1 323 ? 22.949 3.528 -16.368 1.00 96.38 323 GLY A N 1
ATOM 2544 C CA . GLY A 1 323 ? 23.521 2.185 -16.323 1.00 96.38 323 GLY A CA 1
ATOM 2545 C C . GLY A 1 323 ? 25.037 2.157 -16.173 1.00 96.38 323 GLY A C 1
ATOM 2546 O O . GLY A 1 323 ? 25.710 3.196 -16.173 1.00 96.38 323 GLY A O 1
ATOM 2547 N N . GLU A 1 324 ? 25.588 0.954 -16.034 1.00 96.06 324 GLU A N 1
ATOM 2548 C CA . GLU A 1 324 ? 27.032 0.756 -15.948 1.00 96.06 324 GLU A CA 1
ATOM 2549 C C . GLU A 1 324 ? 27.719 1.219 -17.239 1.00 96.06 324 GLU A C 1
ATOM 2551 O O . GLU A 1 324 ? 27.254 0.992 -18.356 1.00 96.06 324 GLU A O 1
ATOM 2556 N N . GLY A 1 325 ? 28.846 1.921 -17.100 1.00 94.25 325 GLY A N 1
ATOM 2557 C CA . GLY A 1 325 ? 29.636 2.355 -18.251 1.00 94.25 325 GLY A CA 1
ATOM 2558 C C . GLY A 1 325 ? 29.165 3.648 -18.927 1.00 94.25 325 GLY A C 1
ATOM 2559 O O . GLY A 1 325 ? 29.928 4.198 -19.727 1.00 94.25 325 GLY A O 1
ATOM 2560 N N . GLU A 1 326 ? 27.984 4.175 -18.579 1.00 95.50 326 GLU A N 1
ATOM 2561 C CA . GLU A 1 326 ? 27.494 5.463 -19.088 1.00 95.50 326 GLU A CA 1
ATOM 2562 C C . GLU A 1 326 ? 28.405 6.635 -18.662 1.00 95.50 326 GLU A C 1
ATOM 2564 O O . GLU A 1 326 ? 28.963 6.620 -17.558 1.00 95.50 326 GLU A O 1
ATOM 2569 N N . PRO A 1 327 ? 28.576 7.676 -19.500 1.00 92.88 327 PRO A N 1
ATOM 2570 C CA . PRO A 1 327 ? 29.494 8.776 -19.212 1.00 92.88 327 PRO A CA 1
ATOM 2571 C C . PRO A 1 327 ? 29.051 9.639 -18.019 1.00 92.88 327 PRO A C 1
ATOM 2573 O O . PRO A 1 327 ? 27.862 9.884 -17.789 1.00 92.88 327 PRO A O 1
ATOM 2576 N N . LEU A 1 328 ? 30.033 10.158 -17.275 1.00 92.44 328 LEU A N 1
ATOM 2577 C CA . LEU A 1 328 ? 29.835 11.139 -16.201 1.00 92.44 328 LEU A CA 1
ATOM 2578 C C . LEU A 1 328 ? 30.283 12.541 -16.636 1.00 92.44 328 LEU A C 1
ATOM 2580 O O . LEU A 1 328 ? 31.230 12.691 -17.407 1.00 92.44 328 LEU A O 1
ATOM 2584 N N . SER A 1 329 ? 29.636 13.582 -16.102 1.00 86.56 329 SER A N 1
ATOM 2585 C CA . SER A 1 329 ? 29.944 14.984 -16.436 1.00 86.56 329 SER A CA 1
ATOM 2586 C C . SER A 1 329 ? 31.352 15.414 -16.010 1.00 86.56 329 SER A C 1
ATOM 2588 O O . SER A 1 329 ? 31.978 16.209 -16.702 1.00 86.56 329 SER A O 1
ATOM 2590 N N . GLY A 1 330 ? 31.870 14.867 -14.905 1.00 84.38 330 GLY A N 1
ATOM 2591 C CA . GLY A 1 330 ? 33.234 15.112 -14.419 1.00 84.38 330 GLY A CA 1
ATOM 2592 C C . GLY A 1 330 ? 34.328 14.309 -15.136 1.00 84.38 330 GLY A C 1
ATOM 2593 O O . GLY A 1 330 ? 35.482 14.360 -14.720 1.00 84.38 330 GLY A O 1
ATOM 2594 N N . GLY A 1 331 ? 33.979 13.556 -16.184 1.00 85.25 331 GLY A N 1
ATOM 2595 C CA . GLY A 1 331 ? 34.837 12.527 -16.770 1.00 85.25 331 GLY A CA 1
ATOM 2596 C C . GLY A 1 331 ? 34.695 11.177 -16.054 1.00 85.25 331 GLY A C 1
ATOM 2597 O O . GLY A 1 331 ? 34.249 11.098 -14.912 1.00 85.25 331 GLY A O 1
ATOM 2598 N N . GLY A 1 332 ? 35.046 10.090 -16.746 1.00 92.56 332 GLY A N 1
ATOM 2599 C CA . GLY A 1 332 ? 34.874 8.719 -16.251 1.00 92.56 332 GLY A CA 1
ATOM 2600 C C . GLY A 1 332 ? 33.538 8.078 -16.642 1.00 92.56 332 GLY A C 1
ATOM 2601 O O . GLY A 1 332 ? 32.837 8.554 -17.538 1.00 92.56 332 GLY A O 1
ATOM 2602 N N . LYS A 1 333 ? 33.222 6.957 -15.988 1.00 94.50 333 LYS A N 1
ATOM 2603 C CA . LYS A 1 333 ? 32.061 6.106 -16.274 1.00 94.50 333 LYS A CA 1
ATOM 2604 C C . LYS A 1 333 ? 31.279 5.806 -14.997 1.00 94.50 333 LYS A C 1
ATOM 2606 O O . LYS A 1 333 ? 31.869 5.721 -13.923 1.00 94.50 333 LYS A O 1
ATOM 2611 N N . SER A 1 334 ? 29.969 5.648 -15.131 1.00 94.12 334 SER A N 1
ATOM 2612 C CA . SER A 1 334 ? 29.069 5.239 -14.056 1.00 94.12 334 SER A CA 1
ATOM 2613 C C . SER A 1 334 ? 29.418 3.849 -13.520 1.00 94.12 334 SER A C 1
ATOM 2615 O O . SER A 1 334 ? 29.759 2.957 -14.297 1.00 94.12 334 SER A O 1
ATOM 2617 N N . SER A 1 335 ? 29.253 3.658 -12.208 1.00 91.38 335 SER A N 1
ATOM 2618 C CA . SER A 1 335 ? 29.313 2.354 -11.528 1.00 91.38 335 SER A CA 1
ATOM 2619 C C . SER A 1 335 ? 28.072 1.481 -11.754 1.00 91.38 335 SER A C 1
ATOM 2621 O O . SER A 1 335 ? 27.983 0.396 -11.181 1.00 91.38 335 SER A O 1
ATOM 2623 N N . GLY A 1 336 ? 27.087 1.991 -12.496 1.00 93.06 336 GLY A N 1
ATOM 2624 C CA . GLY A 1 336 ? 25.820 1.322 -12.769 1.00 93.06 336 GLY A CA 1
ATOM 2625 C C . GLY A 1 336 ? 24.827 1.344 -11.617 1.00 93.06 336 GLY A C 1
ATOM 2626 O O . GLY A 1 336 ? 25.159 1.643 -10.462 1.00 93.06 336 GLY A O 1
ATOM 2627 N N . LEU A 1 337 ? 23.585 1.007 -11.955 1.00 94.94 337 LEU A N 1
ATOM 2628 C CA . LEU A 1 337 ? 22.452 0.959 -11.039 1.00 94.94 337 LEU A CA 1
ATOM 2629 C C . LEU A 1 337 ? 22.692 -0.049 -9.909 1.00 94.94 337 LEU A C 1
ATOM 2631 O O . LEU A 1 337 ? 22.438 0.239 -8.735 1.00 94.94 337 LEU A O 1
ATOM 2635 N N . MET A 1 338 ? 23.213 -1.226 -10.257 1.00 96.06 338 MET A N 1
ATOM 2636 C CA . MET A 1 338 ? 23.347 -2.358 -9.337 1.00 96.06 338 MET A CA 1
ATOM 2637 C C . MET A 1 338 ? 24.240 -2.044 -8.131 1.00 96.06 338 MET A C 1
ATOM 2639 O O . MET A 1 338 ? 23.978 -2.519 -7.024 1.00 96.06 338 MET A O 1
ATOM 2643 N N . SER A 1 339 ? 25.247 -1.183 -8.303 1.00 94.25 339 SER A N 1
ATOM 2644 C CA . SER A 1 339 ?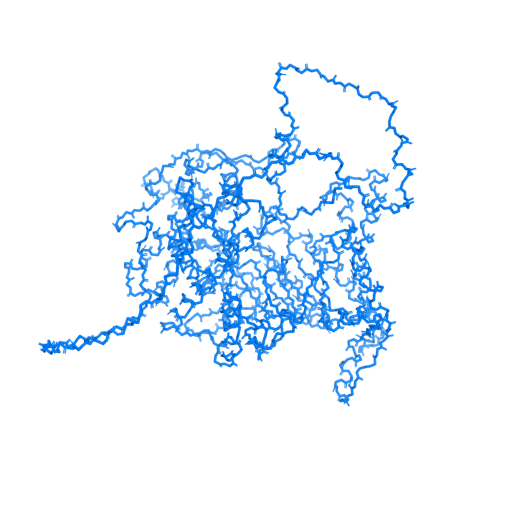 26.102 -0.710 -7.207 1.00 94.25 339 SER A CA 1
ATOM 2645 C C . SER A 1 339 ? 25.310 0.054 -6.139 1.00 94.25 339 SER A C 1
ATOM 2647 O O . SER A 1 339 ? 25.496 -0.178 -4.944 1.00 94.25 339 SER A O 1
ATOM 2649 N N . PHE A 1 340 ? 24.380 0.921 -6.547 1.00 95.56 340 PHE A N 1
ATOM 2650 C CA . PHE A 1 340 ? 23.546 1.688 -5.618 1.00 95.56 340 PHE A CA 1
ATOM 2651 C C . PHE A 1 340 ? 22.420 0.852 -5.012 1.00 95.56 340 PHE A C 1
ATOM 2653 O O . PHE A 1 340 ? 22.107 1.022 -3.833 1.00 95.56 340 PHE A O 1
ATOM 2660 N N . LEU A 1 341 ? 21.853 -0.094 -5.768 1.00 96.56 341 LEU A N 1
ATOM 2661 C CA . LEU A 1 341 ? 20.858 -1.026 -5.229 1.00 96.56 341 LEU A CA 1
ATOM 2662 C C . LEU A 1 341 ? 21.433 -1.884 -4.096 1.00 96.56 341 LEU A C 1
ATOM 2664 O O . LEU A 1 341 ? 20.751 -2.094 -3.095 1.00 96.56 341 LEU A O 1
ATOM 2668 N N . LYS A 1 342 ? 22.704 -2.298 -4.189 1.00 95.38 342 LYS A N 1
ATOM 2669 C CA . LYS A 1 342 ? 23.407 -2.995 -3.097 1.00 95.38 342 LYS A CA 1
ATOM 2670 C C . LYS A 1 342 ? 23.536 -2.126 -1.839 1.00 95.38 342 LYS A C 1
ATOM 2672 O O . LYS A 1 342 ? 23.400 -2.646 -0.736 1.00 95.38 342 LYS A O 1
ATOM 2677 N N . ILE A 1 343 ? 23.749 -0.813 -1.972 1.00 94.50 343 ILE A N 1
ATOM 2678 C CA . ILE A 1 343 ? 23.759 0.114 -0.822 1.00 94.50 343 ILE A CA 1
ATOM 2679 C C . ILE A 1 343 ? 22.366 0.185 -0.187 1.00 94.50 343 ILE A C 1
ATOM 2681 O O . ILE A 1 343 ? 22.234 0.035 1.028 1.00 94.50 343 ILE A O 1
ATOM 2685 N N . GLY A 1 344 ? 21.331 0.370 -1.009 1.00 93.75 344 GLY A N 1
ATOM 2686 C CA . GLY A 1 344 ? 19.942 0.433 -0.556 1.00 93.75 344 GLY A CA 1
ATOM 2687 C C . GLY A 1 344 ? 19.474 -0.832 0.156 1.00 93.75 344 GLY A C 1
ATOM 2688 O O . GLY A 1 344 ? 18.834 -0.755 1.202 1.00 93.75 344 GLY A O 1
ATOM 2689 N N . ASP A 1 345 ? 19.842 -1.997 -0.373 1.00 93.50 345 ASP A N 1
ATOM 2690 C CA . ASP A 1 345 ? 19.576 -3.299 0.237 1.00 93.50 345 ASP A CA 1
ATOM 2691 C C . ASP A 1 345 ? 20.186 -3.403 1.645 1.00 93.50 345 ASP A C 1
ATOM 2693 O O . ASP A 1 345 ? 19.500 -3.767 2.603 1.00 93.50 345 ASP A O 1
ATOM 2697 N N . ARG A 1 346 ? 21.450 -2.989 1.814 1.00 91.75 346 ARG A N 1
ATOM 2698 C CA . ARG A 1 346 ? 22.101 -2.965 3.134 1.00 91.75 346 ARG A CA 1
ATOM 2699 C C . ARG A 1 346 ? 21.460 -1.968 4.090 1.00 91.75 346 ARG A C 1
ATOM 2701 O O . ARG A 1 346 ? 21.290 -2.285 5.267 1.00 91.75 346 ARG A O 1
ATOM 2708 N N . ALA A 1 347 ? 21.085 -0.789 3.599 1.00 91.25 347 ALA A N 1
ATOM 2709 C CA . ALA A 1 347 ? 20.393 0.211 4.402 1.00 91.25 347 ALA A CA 1
ATOM 2710 C C . ALA A 1 347 ? 19.037 -0.313 4.909 1.00 91.25 347 ALA A C 1
ATOM 2712 O O . ALA A 1 347 ? 18.733 -0.177 6.094 1.00 91.25 347 ALA A O 1
ATOM 2713 N N . ALA A 1 348 ? 18.254 -0.971 4.048 1.00 89.38 348 ALA A N 1
ATOM 2714 C CA . ALA A 1 348 ? 16.982 -1.584 4.423 1.00 89.38 348 ALA A CA 1
ATOM 2715 C C . ALA A 1 348 ? 17.164 -2.710 5.457 1.00 89.38 348 ALA A C 1
ATOM 2717 O O . ALA A 1 348 ? 16.434 -2.754 6.448 1.00 89.38 348 ALA A O 1
ATOM 2718 N N . GLY A 1 349 ? 18.171 -3.573 5.282 1.00 86.44 349 GLY A N 1
ATOM 2719 C CA . GLY A 1 349 ? 18.476 -4.653 6.229 1.00 86.44 349 GLY A CA 1
ATOM 2720 C C . GLY A 1 349 ? 18.902 -4.169 7.623 1.00 86.44 349 GLY A C 1
ATOM 2721 O O . GLY A 1 349 ? 18.656 -4.853 8.616 1.00 86.44 349 GLY A O 1
ATOM 2722 N N . ALA A 1 350 ? 19.498 -2.976 7.726 1.00 85.19 350 ALA A N 1
ATOM 2723 C CA . ALA A 1 350 ? 19.955 -2.411 8.997 1.00 85.19 350 ALA A CA 1
ATOM 2724 C C . ALA A 1 350 ? 18.830 -1.781 9.843 1.00 85.19 350 ALA A C 1
ATOM 2726 O O . ALA A 1 350 ? 18.987 -1.617 11.056 1.00 85.19 350 ALA A O 1
ATOM 2727 N N . ILE A 1 351 ? 17.700 -1.407 9.232 1.00 82.31 351 ILE A N 1
ATOM 2728 C CA . ILE A 1 351 ? 16.645 -0.635 9.900 1.00 82.31 351 ILE A CA 1
ATOM 2729 C C . ILE A 1 351 ? 15.473 -1.542 10.287 1.00 82.31 351 ILE A C 1
ATOM 2731 O O . ILE A 1 351 ? 14.779 -2.110 9.445 1.00 82.31 351 ILE A O 1
ATOM 2735 N N . LYS A 1 352 ? 15.197 -1.618 11.594 1.00 72.44 352 LYS A N 1
ATOM 2736 C CA . LYS A 1 352 ? 14.013 -2.300 12.129 1.00 72.44 352 LYS A CA 1
ATOM 2737 C C . LYS A 1 352 ? 12.791 -1.386 12.086 1.00 72.44 352 LYS A C 1
ATOM 2739 O O . LYS A 1 352 ? 12.812 -0.263 12.591 1.00 72.44 352 LYS A O 1
ATOM 2744 N N . SER A 1 353 ? 11.715 -1.878 11.488 1.00 64.75 353 SER A N 1
ATOM 2745 C CA . SER A 1 353 ? 10.534 -1.095 11.171 1.00 64.75 353 SER A CA 1
ATOM 2746 C C . SER A 1 353 ? 9.602 -0.908 12.375 1.00 64.75 353 SER A C 1
ATOM 2748 O O . SER A 1 353 ? 9.271 -1.861 13.089 1.00 64.75 353 SER A O 1
ATOM 2750 N N . GLY A 1 354 ? 9.180 0.337 12.624 1.00 58.16 354 GLY A N 1
ATOM 2751 C CA . GLY A 1 354 ? 8.256 0.690 13.714 1.00 58.16 354 GLY A CA 1
ATOM 2752 C C . GLY A 1 354 ? 8.827 0.506 15.125 1.00 58.16 354 GLY A C 1
ATOM 2753 O O . GLY A 1 354 ? 8.060 0.400 16.076 1.00 58.16 354 GLY A O 1
ATOM 2754 N N . GLY A 1 355 ? 10.153 0.377 15.275 1.00 56.41 355 GLY A N 1
ATOM 2755 C CA . GLY A 1 355 ? 10.783 0.034 16.558 1.00 56.41 355 GLY A CA 1
ATOM 2756 C C . GLY A 1 355 ? 10.461 -1.384 17.057 1.00 56.41 355 GLY A C 1
ATOM 2757 O O . GLY A 1 355 ? 10.690 -1.688 18.225 1.00 56.41 355 GLY A O 1
ATOM 2758 N N . THR A 1 356 ? 9.927 -2.244 16.184 1.00 58.25 356 THR A N 1
ATOM 2759 C CA . THR A 1 356 ? 9.597 -3.651 16.472 1.00 58.25 356 THR A CA 1
ATOM 2760 C C . THR A 1 356 ? 10.648 -4.597 15.876 1.00 58.25 356 THR A C 1
ATOM 2762 O O . THR A 1 356 ? 11.660 -4.158 15.338 1.00 58.25 356 THR A O 1
ATOM 2765 N N . THR A 1 357 ? 10.432 -5.913 15.930 1.00 54.34 357 THR A N 1
ATOM 2766 C CA . THR A 1 357 ? 11.287 -6.913 15.260 1.00 54.34 357 THR A 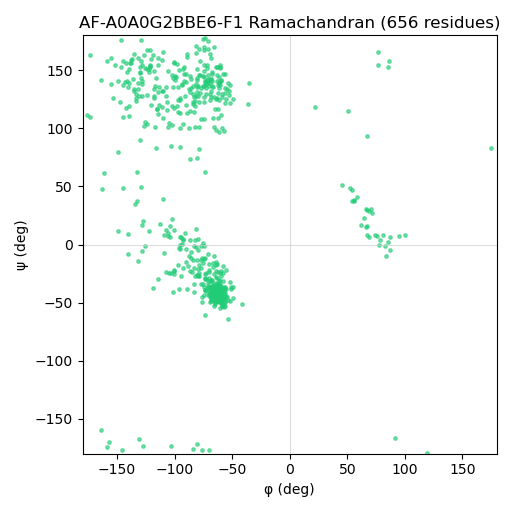CA 1
ATOM 2767 C C . THR A 1 357 ? 11.076 -7.002 13.739 1.00 54.34 357 THR A C 1
ATOM 2769 O O . THR A 1 357 ? 11.723 -7.815 13.085 1.00 54.34 357 THR A O 1
ATOM 2772 N N . ARG A 1 358 ? 10.190 -6.188 13.143 1.00 64.50 358 ARG A N 1
ATOM 2773 C CA . ARG A 1 358 ? 9.858 -6.251 11.709 1.00 64.50 358 ARG A CA 1
ATOM 2774 C C . ARG A 1 358 ? 10.977 -5.657 10.840 1.00 64.50 358 ARG A C 1
ATOM 2776 O O . ARG A 1 358 ? 11.477 -4.579 11.141 1.00 64.50 358 ARG A O 1
ATOM 2783 N N . ARG A 1 359 ? 11.335 -6.315 9.733 1.00 70.38 359 ARG A N 1
ATOM 2784 C CA . ARG A 1 359 ? 12.272 -5.777 8.723 1.00 70.38 359 ARG A CA 1
ATOM 2785 C C . ARG A 1 359 ? 11.639 -4.638 7.913 1.00 70.38 359 ARG A C 1
ATOM 2787 O O . ARG A 1 359 ? 10.413 -4.572 7.796 1.00 70.38 359 ARG A O 1
ATOM 2794 N N . ALA A 1 360 ? 12.466 -3.743 7.374 1.00 81.62 360 ALA A N 1
ATOM 2795 C CA . ALA A 1 360 ? 12.031 -2.758 6.387 1.00 81.62 360 ALA A CA 1
ATOM 2796 C C . ALA A 1 360 ? 11.414 -3.448 5.157 1.00 81.62 360 ALA A C 1
ATOM 2798 O O . ALA A 1 360 ? 11.817 -4.548 4.785 1.00 81.62 360 ALA A O 1
ATOM 2799 N N . ALA A 1 361 ? 10.425 -2.804 4.536 1.00 85.44 361 ALA A N 1
ATOM 2800 C CA . ALA A 1 361 ? 9.776 -3.306 3.329 1.00 85.44 361 ALA A CA 1
ATOM 2801 C C . ALA A 1 361 ? 10.059 -2.352 2.166 1.00 85.44 361 ALA A C 1
ATOM 2803 O O . ALA A 1 361 ? 9.641 -1.190 2.200 1.00 85.44 361 ALA A O 1
ATOM 2804 N N . LYS A 1 362 ? 10.756 -2.852 1.143 1.00 93.94 362 LYS A N 1
ATOM 2805 C CA . LYS A 1 362 ? 11.214 -2.073 -0.009 1.00 93.94 362 LYS A CA 1
ATOM 2806 C C . LYS A 1 362 ? 10.805 -2.735 -1.326 1.00 93.94 362 LYS A C 1
ATOM 2808 O O . LYS A 1 362 ? 10.943 -3.945 -1.452 1.00 93.94 362 LYS A O 1
ATOM 2813 N N . MET A 1 363 ? 10.354 -1.948 -2.302 1.00 97.06 363 MET A N 1
ATOM 2814 C CA . MET A 1 363 ? 10.203 -2.355 -3.705 1.00 97.06 363 MET A CA 1
ATOM 2815 C C . MET A 1 363 ? 11.216 -1.624 -4.588 1.00 97.06 363 MET A C 1
ATOM 2817 O O . MET A 1 363 ? 11.357 -0.402 -4.518 1.00 97.06 363 MET A O 1
ATOM 2821 N N . VAL A 1 364 ? 11.891 -2.380 -5.444 1.00 98.06 364 VAL A N 1
ATOM 2822 C CA . VAL A 1 364 ? 12.781 -1.879 -6.490 1.00 98.06 364 VAL A CA 1
ATOM 2823 C C . VAL A 1 364 ? 12.164 -2.233 -7.835 1.00 98.06 364 VAL A C 1
ATOM 2825 O O . VAL A 1 364 ? 12.080 -3.406 -8.193 1.00 98.06 364 VAL A O 1
ATOM 2828 N N . CYS A 1 365 ? 11.721 -1.216 -8.573 1.00 98.31 365 CYS A N 1
ATOM 2829 C CA . CYS A 1 365 ? 11.209 -1.381 -9.930 1.00 98.31 365 CYS A CA 1
ATOM 2830 C C . CYS A 1 365 ? 12.278 -1.001 -10.960 1.00 98.31 365 CYS A C 1
ATOM 2832 O O . CYS A 1 365 ? 12.980 -0.000 -10.779 1.00 98.31 365 CYS A O 1
ATOM 2834 N N . LEU A 1 366 ? 12.345 -1.756 -12.057 1.00 98.56 366 LEU A N 1
ATOM 2835 C CA . LEU A 1 366 ? 13.173 -1.434 -13.217 1.00 98.56 366 LEU A CA 1
ATOM 2836 C C . LEU A 1 366 ? 12.393 -1.646 -14.519 1.00 98.56 366 LEU A C 1
ATOM 2838 O O . LEU A 1 366 ? 11.748 -2.674 -14.710 1.00 98.56 366 LEU A O 1
ATOM 2842 N N . ASP A 1 367 ? 12.442 -0.672 -15.415 1.00 98.56 367 ASP A N 1
ATOM 2843 C CA . ASP A 1 367 ? 11.828 -0.730 -16.733 1.00 98.56 367 ASP A CA 1
ATOM 2844 C C . ASP A 1 367 ? 12.642 -1.675 -17.616 1.00 98.56 367 ASP A C 1
ATOM 2846 O O . ASP A 1 367 ? 13.874 -1.651 -17.624 1.00 98.56 367 ASP A O 1
ATOM 2850 N N . LEU A 1 368 ? 11.944 -2.499 -18.396 1.00 98.06 368 LEU A N 1
ATOM 2851 C CA . LEU A 1 368 ? 12.560 -3.591 -19.152 1.00 98.06 368 LEU A CA 1
ATOM 2852 C C . LEU A 1 368 ? 13.529 -3.131 -20.264 1.00 98.06 368 LEU A C 1
ATOM 2854 O O . LEU A 1 368 ? 14.212 -3.950 -20.864 1.00 98.06 368 LEU A O 1
ATOM 2858 N N . ASP A 1 369 ? 13.577 -1.833 -20.575 1.00 97.88 369 ASP A N 1
ATOM 2859 C CA . ASP A 1 369 ? 14.485 -1.238 -21.568 1.00 97.88 369 ASP A CA 1
ATOM 2860 C C . ASP A 1 369 ? 15.780 -0.658 -20.957 1.00 97.88 369 ASP A C 1
ATOM 2862 O O . ASP A 1 369 ? 16.539 0.043 -21.637 1.00 97.88 369 ASP A O 1
ATOM 2866 N N . HIS A 1 370 ? 16.003 -0.877 -19.658 1.00 98.44 370 HIS A N 1
ATOM 2867 C CA . HIS A 1 370 ? 17.187 -0.402 -18.950 1.00 98.44 370 HIS A CA 1
ATOM 2868 C C . HIS A 1 370 ? 18.442 -1.187 -19.366 1.00 98.44 370 HIS A C 1
ATOM 2870 O O . HIS A 1 370 ? 18.357 -2.402 -19.510 1.00 98.44 370 HIS A O 1
ATOM 2876 N N . PRO A 1 371 ? 19.617 -0.548 -19.530 1.00 97.69 371 PRO A N 1
ATOM 2877 C CA . PRO A 1 371 ? 20.853 -1.251 -19.897 1.00 97.69 371 PRO A CA 1
ATOM 2878 C C . PRO A 1 371 ? 21.257 -2.332 -18.882 1.00 97.69 371 PRO A C 1
ATOM 2880 O O . PRO A 1 371 ? 21.613 -3.432 -19.274 1.00 97.69 371 PRO A O 1
ATOM 2883 N N . ASP A 1 372 ? 21.108 -2.071 -17.582 1.00 98.06 372 ASP A N 1
ATOM 2884 C CA . ASP A 1 372 ? 21.454 -3.039 -16.521 1.00 98.06 372 ASP A CA 1
ATOM 2885 C C . ASP A 1 372 ? 20.350 -4.101 -16.259 1.00 98.06 372 ASP A C 1
ATOM 2887 O O . ASP A 1 372 ? 20.356 -4.766 -15.221 1.00 98.06 372 ASP A O 1
ATOM 2891 N N . ILE A 1 373 ? 19.351 -4.246 -17.143 1.00 98.25 373 ILE A N 1
ATOM 2892 C CA . ILE A 1 373 ? 18.165 -5.087 -16.885 1.00 98.25 373 ILE A CA 1
ATOM 2893 C C . ILE A 1 373 ? 18.500 -6.572 -16.713 1.00 98.25 373 ILE A C 1
ATOM 2895 O O . ILE A 1 373 ? 17.908 -7.243 -15.869 1.00 98.25 373 ILE A O 1
ATOM 2899 N N . GLU A 1 374 ? 19.457 -7.093 -17.478 1.00 98.00 374 GLU A N 1
ATOM 2900 C CA . GLU A 1 374 ? 19.832 -8.504 -17.409 1.00 98.00 374 GLU A CA 1
ATOM 2901 C C . GLU A 1 374 ? 20.504 -8.860 -16.079 1.00 98.00 374 GLU A C 1
ATOM 2903 O O . GLU A 1 374 ? 20.164 -9.888 -15.489 1.00 98.00 374 GLU A O 1
ATOM 2908 N N . GLU A 1 375 ? 21.403 -8.001 -15.577 1.00 97.81 375 GLU A N 1
ATOM 2909 C CA . GLU A 1 375 ? 22.015 -8.184 -14.254 1.00 97.81 375 GLU A CA 1
ATOM 2910 C C . GLU A 1 375 ? 20.953 -8.075 -13.156 1.00 97.81 375 GLU A C 1
ATOM 2912 O O . GLU A 1 375 ? 20.953 -8.875 -12.222 1.00 97.81 375 GLU A O 1
ATOM 2917 N N . PHE A 1 376 ? 20.012 -7.134 -13.287 1.00 98.44 376 PHE A N 1
ATOM 2918 C CA . PHE A 1 376 ? 18.912 -6.973 -12.340 1.00 98.44 376 PHE A CA 1
ATOM 2919 C C . PHE A 1 376 ? 18.012 -8.216 -12.257 1.00 98.44 376 PHE A C 1
ATOM 2921 O O . PHE A 1 376 ? 17.681 -8.649 -11.151 1.00 98.44 376 PHE A O 1
ATOM 2928 N N . ILE A 1 377 ? 17.645 -8.811 -13.401 1.00 98.50 377 ILE A N 1
ATOM 2929 C CA . ILE A 1 377 ? 16.837 -10.042 -13.454 1.00 98.50 377 ILE A CA 1
ATOM 2930 C C . ILE A 1 377 ? 17.577 -11.204 -12.785 1.00 98.50 377 ILE A C 1
ATOM 2932 O O . ILE A 1 377 ? 16.999 -11.920 -11.968 1.00 98.50 377 ILE A O 1
ATOM 2936 N N . ASP A 1 378 ? 18.864 -11.373 -13.085 1.00 97.88 378 ASP A N 1
ATOM 2937 C CA . ASP A 1 378 ? 19.658 -12.480 -12.551 1.00 97.88 378 ASP A CA 1
ATOM 2938 C C . ASP A 1 378 ? 20.094 -12.284 -11.091 1.00 97.88 378 ASP A C 1
ATOM 2940 O O . ASP A 1 378 ? 20.565 -13.236 -10.461 1.00 97.88 378 ASP A O 1
ATOM 2944 N N . TRP A 1 379 ? 19.972 -11.067 -10.547 1.00 97.38 379 TRP A N 1
ATOM 2945 C CA . TRP A 1 379 ? 20.620 -10.657 -9.301 1.00 97.38 379 TRP A CA 1
ATOM 2946 C C . TRP A 1 379 ? 20.322 -11.608 -8.141 1.00 97.38 379 TRP A C 1
ATOM 2948 O O . TRP A 1 379 ? 21.227 -12.292 -7.664 1.00 97.38 379 TRP A O 1
ATOM 2958 N N . LYS A 1 380 ? 19.056 -11.714 -7.721 1.00 96.00 380 LYS A N 1
ATOM 2959 C CA . LYS A 1 380 ? 18.665 -12.580 -6.597 1.00 96.00 380 LYS A CA 1
ATOM 2960 C C . LYS A 1 380 ? 18.918 -14.053 -6.891 1.00 96.00 380 LYS A C 1
ATOM 2962 O O . LYS A 1 380 ? 19.416 -14.763 -6.028 1.00 96.00 380 LYS A O 1
ATOM 2967 N N . ALA A 1 381 ? 18.634 -14.516 -8.109 1.00 96.56 381 ALA A N 1
ATOM 2968 C CA . ALA A 1 381 ? 18.862 -15.911 -8.484 1.00 96.56 381 ALA A CA 1
ATOM 2969 C C . ALA A 1 381 ? 20.348 -16.300 -8.372 1.00 96.56 381 ALA A C 1
ATOM 2971 O O . ALA A 1 381 ? 20.680 -17.422 -7.989 1.00 96.56 381 ALA A O 1
ATOM 2972 N N . ASN A 1 382 ? 21.261 -15.375 -8.674 1.00 97.06 382 ASN A N 1
ATOM 2973 C CA . ASN A 1 382 ? 22.692 -15.578 -8.482 1.00 97.06 382 ASN A CA 1
ATOM 2974 C C . ASN A 1 382 ? 23.114 -15.481 -7.011 1.00 97.06 382 ASN A C 1
ATOM 2976 O O . ASN A 1 382 ? 24.012 -16.213 -6.600 1.00 97.06 382 ASN A O 1
ATOM 2980 N N . GLU A 1 383 ? 22.479 -14.630 -6.206 1.00 96.19 383 GLU A N 1
ATOM 2981 C CA . GLU A 1 383 ? 22.711 -14.569 -4.757 1.00 96.19 383 GLU A CA 1
ATOM 2982 C C . GLU A 1 383 ? 22.241 -15.857 -4.056 1.00 96.19 383 GLU A C 1
ATOM 2984 O O . GLU A 1 383 ? 22.973 -16.391 -3.228 1.00 96.19 383 GLU A O 1
ATOM 2989 N N . GLU A 1 384 ? 21.122 -16.454 -4.476 1.00 94.62 384 GLU A N 1
ATOM 2990 C CA . GLU A 1 384 ? 20.666 -17.765 -3.985 1.00 94.62 384 GLU A CA 1
ATOM 2991 C C . GLU A 1 384 ? 21.674 -18.888 -4.272 1.00 94.62 384 GLU A C 1
ATOM 2993 O O . GLU A 1 384 ? 21.900 -19.761 -3.434 1.00 94.62 384 GLU A O 1
ATOM 2998 N N . LYS A 1 385 ? 22.362 -18.854 -5.423 1.00 95.75 385 LYS A N 1
ATOM 2999 C CA . LYS A 1 385 ? 23.455 -19.805 -5.707 1.00 95.75 385 LYS A CA 1
ATOM 3000 C C . LYS A 1 385 ? 24.613 -19.645 -4.717 1.00 95.75 385 LYS A C 1
ATOM 3002 O O . LYS A 1 385 ? 25.213 -20.643 -4.321 1.00 95.75 385 LYS A O 1
ATOM 3007 N N . LYS A 1 386 ? 24.926 -18.410 -4.302 1.00 96.38 386 LYS A N 1
ATOM 3008 C CA . LYS A 1 386 ? 25.955 -18.143 -3.281 1.00 96.38 386 LYS A CA 1
ATOM 3009 C C . LYS A 1 386 ? 25.509 -18.654 -1.915 1.00 96.38 386 LYS A C 1
ATOM 3011 O O . LYS A 1 386 ? 26.302 -19.301 -1.238 1.00 96.38 386 LYS A O 1
ATOM 3016 N N . VAL A 1 387 ? 24.249 -18.421 -1.535 1.00 95.12 387 VAL A N 1
ATOM 3017 C CA . VAL A 1 387 ? 23.671 -18.973 -0.299 1.00 95.12 387 VAL A CA 1
ATOM 3018 C C . VAL A 1 387 ? 23.754 -20.495 -0.304 1.00 95.12 387 VAL A C 1
ATOM 3020 O O . VAL A 1 387 ? 24.252 -21.068 0.658 1.00 95.12 387 VAL A O 1
ATOM 3023 N N . ALA A 1 388 ? 23.357 -21.156 -1.393 1.00 94.31 388 ALA A N 1
ATOM 3024 C CA . ALA A 1 388 ? 23.435 -22.611 -1.506 1.00 94.31 388 ALA A CA 1
ATOM 3025 C C . ALA A 1 388 ? 24.868 -23.139 -1.313 1.00 94.31 388 ALA A C 1
ATOM 3027 O O . ALA A 1 388 ? 25.066 -24.099 -0.570 1.00 94.31 388 ALA A O 1
ATOM 3028 N N . ALA A 1 389 ? 25.867 -22.478 -1.909 1.00 96.62 389 ALA A N 1
ATOM 3029 C CA . ALA A 1 389 ? 27.275 -22.828 -1.720 1.00 96.62 389 ALA A CA 1
ATOM 3030 C C . ALA A 1 389 ? 27.751 -22.623 -0.267 1.00 96.62 389 ALA A C 1
ATOM 3032 O O . ALA A 1 389 ? 28.511 -23.436 0.255 1.00 96.62 389 ALA A O 1
ATOM 3033 N N . MET A 1 390 ? 27.289 -21.568 0.415 1.00 96.19 390 MET A N 1
ATOM 3034 C CA . MET A 1 390 ? 27.588 -21.350 1.838 1.00 96.19 390 MET A CA 1
ATOM 3035 C C . MET A 1 390 ? 26.913 -22.401 2.727 1.00 96.19 390 MET A C 1
ATOM 3037 O O . MET A 1 390 ? 27.545 -22.940 3.630 1.00 96.19 390 MET A O 1
ATOM 3041 N N . VAL A 1 391 ? 25.660 -22.758 2.453 1.00 93.94 391 VAL A N 1
ATOM 3042 C CA . VAL A 1 391 ? 24.964 -23.824 3.188 1.00 93.94 391 VAL A CA 1
ATOM 3043 C C . VAL A 1 391 ? 25.683 -25.165 3.014 1.00 93.94 391 VAL A C 1
ATOM 3045 O O . VAL A 1 391 ? 25.854 -25.898 3.985 1.00 93.94 391 VAL A O 1
ATOM 3048 N N . GLU A 1 392 ? 26.178 -25.471 1.811 1.00 95.25 392 GLU A N 1
ATOM 3049 C CA . GLU A 1 392 ? 27.013 -26.657 1.571 1.00 95.25 392 GLU A CA 1
ATOM 3050 C C . GLU A 1 392 ? 28.327 -26.620 2.374 1.00 95.25 392 GLU A C 1
ATOM 3052 O O . GLU A 1 392 ? 28.782 -27.654 2.864 1.00 95.25 392 GLU A O 1
ATOM 3057 N N . ALA A 1 393 ? 28.893 -25.429 2.587 1.00 96.12 393 ALA A N 1
ATOM 3058 C CA . ALA A 1 393 ? 30.061 -25.213 3.440 1.00 96.12 393 ALA A CA 1
ATOM 3059 C C . ALA A 1 393 ? 29.754 -25.229 4.956 1.00 96.12 393 ALA A C 1
ATOM 3061 O O . ALA A 1 393 ? 30.679 -25.110 5.760 1.00 96.12 393 ALA A O 1
ATOM 3062 N N . GLY A 1 394 ? 28.489 -25.407 5.359 1.00 94.94 394 GLY A N 1
ATOM 3063 C CA . GLY A 1 394 ? 28.069 -25.553 6.757 1.00 94.94 394 GLY A CA 1
ATOM 3064 C C . GLY A 1 394 ? 27.484 -24.298 7.408 1.00 94.94 394 GLY A C 1
ATOM 3065 O O . GLY A 1 394 ? 27.245 -24.316 8.615 1.00 94.94 394 GLY A O 1
ATOM 3066 N N . TYR A 1 395 ? 27.237 -23.228 6.648 1.00 94.06 395 TYR A N 1
ATOM 3067 C CA . TYR A 1 395 ? 26.510 -22.063 7.157 1.00 94.06 395 TYR A CA 1
ATOM 3068 C C . TYR A 1 395 ? 25.018 -22.371 7.346 1.00 94.06 395 TYR A C 1
ATOM 3070 O O . TYR A 1 395 ? 24.441 -23.214 6.655 1.00 94.06 395 TYR A O 1
ATOM 3078 N N . ASP A 1 396 ? 24.390 -21.664 8.286 1.00 87.88 396 ASP A N 1
ATOM 3079 C CA . ASP A 1 396 ? 22.970 -21.824 8.586 1.00 87.88 396 ASP A CA 1
ATOM 3080 C C . ASP A 1 396 ? 22.080 -21.451 7.388 1.00 87.88 396 ASP A C 1
ATOM 3082 O O . ASP A 1 396 ? 22.350 -20.490 6.662 1.00 87.88 396 ASP A O 1
ATOM 3086 N N . ASN A 1 397 ? 21.012 -22.228 7.189 1.00 86.06 397 ASN A N 1
ATOM 3087 C CA . ASN A 1 397 ? 20.066 -22.048 6.089 1.00 86.06 397 ASN A CA 1
ATOM 3088 C C . ASN A 1 397 ? 18.833 -21.216 6.473 1.00 86.06 397 ASN A C 1
ATOM 3090 O O . ASN A 1 397 ? 17.957 -21.010 5.626 1.00 86.06 397 ASN A O 1
ATOM 3094 N N . ASP A 1 398 ? 18.746 -20.755 7.725 1.00 85.12 398 ASP A N 1
ATOM 3095 C CA . ASP A 1 398 ? 17.724 -19.807 8.151 1.00 85.12 398 ASP A CA 1
ATOM 3096 C C . ASP A 1 398 ? 17.861 -18.502 7.358 1.00 85.12 398 ASP A C 1
ATOM 3098 O O . ASP A 1 398 ? 18.957 -17.989 7.136 1.00 85.12 398 ASP A O 1
ATOM 3102 N N . PHE A 1 399 ? 16.732 -17.927 6.950 1.00 77.31 399 PHE A N 1
ATOM 3103 C CA . PHE A 1 399 ? 16.708 -16.672 6.198 1.00 77.31 399 PHE A CA 1
ATOM 3104 C C . PHE A 1 399 ? 17.186 -15.460 7.019 1.00 77.31 399 PHE A C 1
ATOM 3106 O O . PHE A 1 399 ? 17.465 -14.401 6.457 1.00 77.31 399 PHE A O 1
ATOM 3113 N N . ASN A 1 400 ? 17.248 -15.592 8.346 1.00 80.06 400 ASN A N 1
ATOM 3114 C CA . ASN A 1 400 ? 17.871 -14.639 9.262 1.00 80.06 400 ASN A CA 1
ATOM 3115 C C . ASN A 1 400 ? 19.308 -15.033 9.629 1.00 80.06 400 ASN A C 1
ATOM 3117 O O . ASN A 1 400 ? 19.954 -14.295 10.373 1.00 80.06 400 ASN A O 1
ATOM 3121 N N . GLY A 1 401 ? 19.792 -16.178 9.148 1.00 83.06 401 GLY A N 1
ATOM 3122 C CA . GLY A 1 401 ? 21.124 -16.706 9.407 1.00 83.06 401 GLY A CA 1
ATOM 3123 C C . GLY A 1 401 ? 22.226 -15.964 8.650 1.00 83.06 401 GLY A C 1
ATOM 3124 O O . GLY A 1 401 ? 21.985 -15.150 7.754 1.00 83.06 401 GLY A O 1
ATOM 3125 N N . GLU A 1 402 ? 23.472 -16.262 9.014 1.00 88.12 402 GLU A N 1
ATOM 3126 C CA . GLU A 1 402 ? 24.676 -15.583 8.514 1.00 88.12 402 GLU A CA 1
ATOM 3127 C C . GLU A 1 402 ? 24.806 -15.615 6.980 1.00 88.12 402 GLU A C 1
ATOM 3129 O O . GLU A 1 402 ? 25.214 -14.621 6.370 1.00 88.12 402 GLU A O 1
ATOM 3134 N N . ALA A 1 403 ? 24.405 -16.721 6.338 1.00 91.31 403 ALA A N 1
ATOM 3135 C CA . ALA A 1 403 ? 24.470 -16.864 4.884 1.00 91.31 403 ALA A CA 1
ATOM 3136 C C . ALA A 1 403 ? 23.638 -15.782 4.175 1.00 91.31 403 ALA A C 1
ATOM 3138 O O . ALA A 1 403 ? 24.150 -15.055 3.318 1.00 91.31 403 ALA A O 1
ATOM 3139 N N . TYR A 1 404 ? 22.378 -15.610 4.583 1.00 89.06 404 TYR A N 1
ATOM 3140 C CA . TYR A 1 404 ? 21.491 -14.589 4.021 1.00 89.06 404 TYR A CA 1
ATOM 3141 C C . TYR A 1 404 ? 21.896 -13.169 4.419 1.00 89.06 404 TYR A C 1
ATOM 3143 O O . TYR A 1 404 ? 21.743 -12.243 3.626 1.00 89.06 404 TYR A O 1
ATOM 3151 N N . GLN A 1 405 ? 22.478 -12.985 5.608 1.00 87.56 405 GLN A N 1
ATOM 3152 C CA . GLN A 1 405 ? 23.024 -11.690 6.020 1.00 87.56 405 GLN A CA 1
ATOM 3153 C C . GLN A 1 405 ? 24.243 -11.265 5.185 1.00 87.56 405 GLN A C 1
ATOM 3155 O O . GLN A 1 405 ? 24.562 -10.079 5.148 1.00 87.56 405 GLN A O 1
ATOM 3160 N N . THR A 1 406 ? 24.920 -12.186 4.492 1.00 89.31 406 THR A N 1
ATOM 3161 C CA . THR A 1 406 ? 26.146 -11.895 3.728 1.00 89.31 406 THR A CA 1
ATOM 3162 C C . THR A 1 406 ? 25.885 -11.594 2.251 1.00 89.31 406 THR A C 1
ATOM 3164 O O . THR A 1 406 ? 26.631 -10.822 1.647 1.00 89.31 406 THR A O 1
ATOM 3167 N N . VAL A 1 407 ? 24.809 -12.117 1.667 1.00 93.12 407 VAL A N 1
ATOM 3168 C CA . VAL A 1 407 ? 24.423 -11.834 0.273 1.00 93.12 407 VAL A CA 1
ATOM 3169 C C . VAL A 1 407 ? 23.678 -10.506 0.120 1.00 93.12 407 VAL A C 1
ATOM 3171 O O . VAL A 1 407 ? 23.362 -9.839 1.105 1.00 93.12 407 VAL A O 1
ATOM 3174 N N . SER A 1 408 ? 23.454 -10.089 -1.127 1.00 93.50 408 SER A N 1
ATOM 3175 C CA . SER A 1 408 ? 22.733 -8.850 -1.451 1.00 93.50 408 SER A CA 1
ATOM 3176 C C . SER A 1 408 ? 21.363 -9.104 -2.081 1.00 93.50 408 SER A C 1
ATOM 3178 O O . SER A 1 408 ? 21.048 -10.217 -2.491 1.00 93.50 408 SER A O 1
ATOM 3180 N N . GLY A 1 409 ? 20.537 -8.064 -2.133 1.00 89.38 409 GLY A N 1
ATOM 3181 C CA . GLY A 1 409 ? 19.224 -8.076 -2.778 1.00 89.38 409 GLY A CA 1
ATOM 3182 C C . GLY A 1 409 ? 18.123 -8.743 -1.961 1.00 89.38 409 GLY A C 1
ATOM 3183 O O . GLY A 1 409 ? 17.011 -8.847 -2.451 1.00 89.38 409 GLY A O 1
ATOM 3184 N N . GLN A 1 410 ? 18.389 -9.183 -0.730 1.00 89.50 410 GLN A N 1
ATOM 3185 C CA . GLN A 1 410 ? 17.439 -9.943 0.095 1.00 89.50 410 GLN A CA 1
ATOM 3186 C C . GLN A 1 410 ? 16.477 -9.062 0.912 1.00 89.50 410 GLN A C 1
ATOM 3188 O O . GLN A 1 410 ? 15.498 -9.558 1.467 1.00 89.50 410 GLN A O 1
ATOM 3193 N N . ASN A 1 411 ? 16.730 -7.752 0.992 1.00 90.44 411 ASN A N 1
ATOM 3194 C CA . ASN A 1 411 ? 15.949 -6.797 1.786 1.00 90.44 411 ASN A CA 1
ATOM 3195 C C . ASN A 1 411 ? 15.013 -5.930 0.926 1.00 90.44 411 ASN A C 1
ATOM 3197 O O . ASN A 1 411 ? 14.498 -4.909 1.389 1.00 90.44 411 ASN A O 1
ATOM 3201 N N . SER A 1 412 ? 14.774 -6.332 -0.323 1.00 92.06 412 SER A N 1
ATOM 3202 C CA . SER A 1 412 ? 13.805 -5.712 -1.224 1.00 92.06 412 SER A CA 1
ATOM 3203 C C . SER A 1 412 ? 13.043 -6.759 -2.023 1.00 92.06 412 SER A C 1
ATOM 3205 O O . SER A 1 412 ? 13.572 -7.818 -2.344 1.00 92.06 412 SER A O 1
ATOM 3207 N N . ASN A 1 413 ? 11.807 -6.444 -2.390 1.00 94.94 413 ASN A N 1
ATOM 3208 C CA . ASN A 1 413 ? 11.142 -7.063 -3.528 1.00 94.94 413 ASN A CA 1
ATOM 3209 C C . ASN A 1 413 ? 11.646 -6.377 -4.799 1.00 94.94 413 ASN A C 1
ATOM 3211 O O . ASN A 1 413 ? 11.747 -5.149 -4.837 1.00 94.94 413 ASN A O 1
ATOM 3215 N N . ASN A 1 414 ? 11.950 -7.158 -5.830 1.00 96.94 414 ASN A N 1
ATOM 3216 C CA . ASN A 1 414 ? 12.441 -6.656 -7.104 1.00 96.94 414 ASN A CA 1
ATOM 3217 C C . ASN A 1 414 ? 11.377 -6.933 -8.166 1.00 96.94 414 ASN A C 1
ATOM 3219 O O . ASN A 1 414 ? 10.787 -8.011 -8.196 1.00 96.94 414 ASN A O 1
ATOM 3223 N N . SER A 1 415 ? 11.078 -5.969 -9.029 1.00 98.19 415 SER A N 1
ATOM 3224 C CA . SER A 1 415 ? 10.100 -6.162 -10.101 1.00 98.19 415 SER A CA 1
ATOM 3225 C C . SER A 1 415 ? 10.522 -5.479 -11.387 1.00 98.19 415 SER A C 1
ATOM 3227 O O . SER A 1 415 ? 11.042 -4.364 -11.380 1.00 98.19 415 SER A O 1
ATOM 3229 N N . VAL A 1 416 ? 10.265 -6.151 -12.505 1.00 98.50 416 VAL A N 1
ATOM 3230 C CA . VAL A 1 416 ? 10.439 -5.575 -13.837 1.00 98.50 416 VAL A CA 1
ATOM 3231 C C . VAL A 1 416 ? 9.123 -4.985 -14.328 1.00 98.50 416 VAL A C 1
ATOM 3233 O O . VAL A 1 416 ? 8.051 -5.575 -14.156 1.00 98.50 416 VAL A O 1
ATOM 3236 N N . ARG A 1 417 ? 9.193 -3.809 -14.951 1.00 98.25 417 ARG A N 1
ATOM 3237 C CA . ARG A 1 417 ? 8.035 -3.137 -15.544 1.00 98.25 417 ARG A CA 1
ATOM 3238 C C . ARG A 1 417 ? 7.974 -3.439 -17.028 1.00 98.25 417 ARG A C 1
ATOM 3240 O O . ARG A 1 417 ? 8.854 -3.059 -17.800 1.00 98.25 417 ARG A O 1
ATOM 3247 N N . VAL A 1 418 ? 6.926 -4.162 -17.404 1.00 98.25 418 VAL A N 1
ATOM 3248 C CA . VAL A 1 418 ? 6.779 -4.789 -18.716 1.00 98.25 418 VAL A CA 1
ATOM 3249 C C . VAL A 1 418 ? 5.674 -4.074 -19.498 1.00 98.25 418 VAL A C 1
ATOM 3251 O O . VAL A 1 418 ? 4.497 -4.202 -19.141 1.00 98.25 418 VAL A O 1
ATOM 3254 N N . PRO A 1 419 ? 6.009 -3.303 -20.548 1.00 97.81 419 PRO A N 1
ATOM 3255 C CA . PRO A 1 419 ? 5.011 -2.687 -21.418 1.00 97.81 419 PRO A CA 1
ATOM 3256 C C . PRO A 1 419 ? 4.367 -3.726 -22.342 1.00 97.81 419 PRO A C 1
ATOM 3258 O O . PRO A 1 419 ? 4.989 -4.726 -22.692 1.00 97.81 419 PRO A O 1
ATOM 3261 N N . HIS A 1 420 ? 3.140 -3.469 -22.802 1.00 97.06 420 HIS A N 1
ATOM 3262 C CA . HIS A 1 420 ? 2.395 -4.416 -23.639 1.00 97.06 420 HIS A CA 1
ATOM 3263 C C . HIS A 1 420 ? 3.136 -4.776 -24.939 1.00 97.06 420 HIS A C 1
ATOM 3265 O O . HIS A 1 420 ? 3.203 -5.949 -25.293 1.00 97.06 420 HIS A O 1
ATOM 3271 N N . ARG A 1 421 ? 3.815 -3.800 -25.563 1.00 97.19 421 ARG A N 1
ATOM 3272 C CA . ARG A 1 421 ? 4.659 -4.001 -26.760 1.00 97.19 421 ARG A CA 1
ATOM 3273 C C . ARG A 1 421 ? 5.761 -5.057 -26.596 1.00 97.19 421 ARG A C 1
ATOM 3275 O O . ARG A 1 421 ? 6.276 -5.565 -27.584 1.00 97.19 421 ARG A O 1
ATOM 3282 N N . PHE A 1 422 ? 6.171 -5.368 -25.362 1.00 98.38 422 PHE A N 1
ATOM 3283 C CA . PHE A 1 422 ? 7.119 -6.456 -25.121 1.00 98.38 422 PHE A CA 1
ATOM 3284 C C . PHE A 1 422 ? 6.479 -7.815 -25.406 1.00 98.38 422 PHE A C 1
ATOM 3286 O O . PHE A 1 422 ? 7.106 -8.659 -26.034 1.00 98.38 422 PHE A O 1
ATOM 3293 N N . PHE A 1 423 ? 5.223 -8.018 -25.000 1.00 97.56 423 PHE A N 1
ATOM 3294 C CA . PHE A 1 423 ? 4.513 -9.268 -25.268 1.00 97.56 423 PHE A CA 1
ATOM 3295 C C . PHE A 1 423 ? 4.256 -9.464 -26.761 1.00 97.56 423 PHE A C 1
ATOM 3297 O O . PHE A 1 423 ? 4.439 -10.573 -27.249 1.00 97.56 423 PHE A O 1
ATOM 3304 N N . GLU A 1 424 ? 3.964 -8.393 -27.504 1.00 97.44 424 GLU A N 1
ATOM 3305 C CA . GLU A 1 424 ? 3.894 -8.439 -28.973 1.00 97.44 424 GLU A CA 1
ATOM 3306 C C . GLU A 1 424 ? 5.221 -8.932 -29.578 1.00 97.44 424 GLU A C 1
ATOM 3308 O O . GLU A 1 424 ? 5.225 -9.824 -30.426 1.00 97.44 424 GLU A O 1
ATOM 3313 N N . ALA A 1 425 ? 6.358 -8.417 -29.089 1.00 98.25 425 ALA A N 1
ATOM 3314 C CA . ALA A 1 425 ? 7.683 -8.865 -29.517 1.00 98.25 425 ALA A CA 1
ATOM 3315 C C . ALA A 1 425 ? 7.978 -10.321 -29.109 1.00 98.25 425 ALA A C 1
ATOM 3317 O O . ALA A 1 425 ? 8.580 -11.061 -29.882 1.00 98.25 425 ALA A O 1
ATOM 3318 N N . VAL A 1 426 ? 7.548 -10.769 -27.926 1.00 98.19 426 VAL A N 1
ATOM 3319 C CA . VAL A 1 426 ? 7.676 -12.177 -27.502 1.00 98.19 426 VAL A CA 1
ATOM 3320 C C . VAL A 1 426 ? 6.864 -13.088 -28.424 1.00 98.19 426 VAL A C 1
ATOM 3322 O O . VAL A 1 426 ? 7.380 -14.094 -28.912 1.00 98.19 426 VAL A O 1
ATOM 3325 N N . GLU A 1 427 ? 5.607 -12.740 -28.696 1.00 97.69 427 GLU A N 1
ATOM 3326 C CA . GLU A 1 427 ? 4.714 -13.516 -29.557 1.00 97.69 427 GLU A CA 1
ATOM 3327 C C . GLU A 1 427 ? 5.267 -13.628 -30.981 1.00 97.69 427 GLU A C 1
ATOM 3329 O O . GLU A 1 427 ? 5.314 -14.734 -31.529 1.00 97.69 427 GLU A O 1
ATOM 3334 N N . SER A 1 428 ? 5.778 -12.524 -31.535 1.00 97.88 428 SER A N 1
ATOM 3335 C CA . SER A 1 428 ? 6.327 -12.460 -32.892 1.00 97.88 428 SER A CA 1
ATOM 3336 C C . SER A 1 428 ? 7.774 -12.951 -33.032 1.00 97.88 428 SER A C 1
ATOM 3338 O O . SER A 1 428 ? 8.336 -12.813 -34.116 1.00 97.88 428 SER A O 1
ATOM 3340 N N . ASP A 1 429 ? 8.399 -13.460 -31.963 1.00 97.12 429 ASP A N 1
ATOM 3341 C CA . ASP A 1 429 ? 9.835 -13.810 -31.931 1.00 97.12 429 ASP A CA 1
ATOM 3342 C C . ASP A 1 429 ? 10.764 -12.645 -32.355 1.00 97.12 429 ASP A C 1
ATOM 3344 O O . ASP A 1 429 ? 11.765 -12.794 -33.062 1.00 97.12 429 ASP A O 1
ATOM 3348 N N . GLY A 1 430 ? 10.375 -11.438 -31.947 1.00 98.19 430 GLY A N 1
ATOM 3349 C CA . GLY A 1 430 ? 11.038 -10.181 -32.253 1.00 98.19 430 GLY A CA 1
ATOM 3350 C C . GLY A 1 430 ? 12.210 -9.839 -31.331 1.00 98.19 430 GLY A C 1
ATOM 3351 O O . GLY A 1 430 ? 12.623 -10.590 -30.441 1.00 98.19 430 GLY A O 1
ATOM 3352 N N . GLU A 1 431 ? 12.754 -8.651 -31.566 1.00 98.12 431 GLU A N 1
ATOM 3353 C CA . GLU A 1 431 ? 13.880 -8.089 -30.826 1.00 98.12 431 GLU A CA 1
ATOM 3354 C C . GLU A 1 431 ? 13.421 -7.071 -29.776 1.00 98.12 431 GLU A C 1
ATOM 3356 O O . GLU A 1 431 ? 12.357 -6.458 -29.886 1.00 98.12 431 GLU A O 1
ATOM 3361 N N . TRP A 1 432 ? 14.253 -6.872 -28.759 1.00 98.38 432 TRP A N 1
ATOM 3362 C CA . TRP A 1 432 ? 14.056 -5.917 -27.683 1.00 98.38 432 TRP A CA 1
ATOM 3363 C C . TRP A 1 432 ? 15.288 -5.033 -27.518 1.00 98.38 432 TRP A C 1
ATOM 3365 O O . TRP A 1 432 ? 16.403 -5.529 -27.394 1.00 98.38 432 TRP A O 1
ATOM 3375 N N . GLN A 1 433 ? 15.095 -3.718 -27.523 1.00 98.25 433 GLN A N 1
ATOM 3376 C CA . GLN A 1 433 ? 16.182 -2.741 -27.494 1.00 98.25 433 GLN A CA 1
ATOM 3377 C C . GLN A 1 433 ? 16.366 -2.160 -26.093 1.00 98.25 433 GLN A C 1
ATOM 3379 O O . GLN A 1 433 ? 15.388 -1.771 -25.448 1.00 98.25 433 GLN A O 1
ATOM 3384 N N . LEU A 1 434 ? 17.623 -2.059 -25.661 1.00 98.25 434 LEU A N 1
ATOM 3385 C CA . LEU A 1 434 ? 18.023 -1.394 -24.422 1.00 98.25 434 LEU A CA 1
ATOM 3386 C C . LEU A 1 434 ? 18.604 -0.014 -24.728 1.00 98.25 434 LEU A C 1
ATOM 3388 O O . LEU A 1 434 ? 19.271 0.178 -25.750 1.00 98.25 434 LEU A O 1
ATOM 3392 N N . TYR A 1 435 ? 18.374 0.951 -23.836 1.00 98.06 435 TYR A N 1
ATOM 3393 C CA . TYR A 1 435 ? 18.783 2.339 -24.056 1.00 98.06 435 TYR A CA 1
ATOM 3394 C C . TYR A 1 435 ? 19.483 2.939 -22.842 1.00 98.06 435 TYR A C 1
ATOM 3396 O O . TYR A 1 435 ? 18.879 3.078 -21.775 1.00 98.06 435 TYR A O 1
ATOM 3404 N N . TRP A 1 436 ? 20.705 3.426 -23.046 1.00 97.75 436 TRP A N 1
ATOM 3405 C CA . TRP A 1 436 ? 21.377 4.319 -22.102 1.00 97.75 436 TRP A CA 1
ATOM 3406 C C . TRP A 1 436 ? 20.515 5.533 -21.760 1.00 97.75 436 TRP A C 1
ATOM 3408 O O . TRP A 1 436 ? 19.882 6.139 -22.633 1.00 97.75 436 TRP A O 1
ATOM 3418 N N . ARG A 1 437 ? 20.502 5.917 -20.482 1.00 96.50 437 ARG A N 1
ATOM 3419 C CA . ARG A 1 437 ? 19.679 7.039 -20.008 1.00 96.50 437 ARG A CA 1
ATOM 3420 C C . ARG A 1 437 ? 20.223 8.371 -20.499 1.00 96.50 437 ARG A C 1
ATOM 3422 O O . ARG A 1 437 ? 19.454 9.234 -20.917 1.00 96.50 437 ARG A O 1
ATOM 3429 N N . THR A 1 438 ? 21.543 8.493 -20.588 1.00 95.06 438 THR A N 1
ATOM 3430 C CA . THR A 1 438 ? 22.220 9.636 -21.215 1.00 95.06 438 THR A CA 1
ATOM 3431 C C . THR A 1 438 ? 21.865 9.791 -22.697 1.00 95.06 438 THR A C 1
ATOM 3433 O O . THR A 1 438 ? 21.604 10.910 -23.140 1.00 95.06 438 THR A O 1
ATOM 3436 N N . GLU A 1 439 ? 21.774 8.693 -23.455 1.00 96.00 439 GLU A N 1
ATOM 3437 C CA . GLU A 1 439 ? 21.378 8.715 -24.871 1.00 96.00 439 GLU A CA 1
ATOM 3438 C C . GLU A 1 439 ? 19.896 9.063 -25.049 1.00 96.00 439 GLU A C 1
ATOM 3440 O O . GLU A 1 439 ? 19.571 9.812 -25.968 1.00 96.00 439 GLU A O 1
ATOM 3445 N N . ARG A 1 440 ? 18.994 8.601 -24.168 1.00 95.62 440 ARG A N 1
ATOM 3446 C CA . ARG A 1 440 ? 17.584 9.041 -24.193 1.00 95.62 440 ARG A CA 1
ATOM 3447 C C . ARG A 1 440 ? 17.467 10.546 -23.967 1.00 95.62 440 ARG A C 1
ATOM 3449 O O . ARG A 1 440 ? 16.808 11.222 -24.752 1.00 95.62 440 ARG A O 1
ATOM 3456 N N . CYS A 1 441 ? 18.168 11.071 -22.963 1.00 94.25 441 CYS A N 1
ATOM 3457 C CA . CYS A 1 441 ? 18.211 12.505 -22.682 1.00 94.25 441 CYS A CA 1
ATOM 3458 C C . CYS A 1 441 ? 18.799 13.320 -23.847 1.00 94.25 441 CYS A C 1
ATOM 3460 O O . CYS A 1 441 ? 18.329 14.420 -24.130 1.00 94.25 441 CYS A O 1
ATOM 3462 N N . ALA A 1 442 ? 19.841 12.815 -24.517 1.00 95.12 442 ALA A N 1
ATOM 3463 C CA . ALA A 1 442 ? 20.432 13.477 -25.681 1.00 95.12 442 ALA A CA 1
ATOM 3464 C C . ALA A 1 442 ? 19.478 13.458 -26.885 1.00 95.12 442 ALA A C 1
ATOM 3466 O O . ALA A 1 442 ? 19.226 14.496 -27.492 1.00 95.12 442 ALA A O 1
ATOM 3467 N N . ALA A 1 443 ? 18.895 12.296 -27.183 1.00 96.94 443 ALA A N 1
ATOM 3468 C CA . ALA A 1 443 ? 17.961 12.113 -28.284 1.00 96.94 443 ALA A CA 1
ATOM 3469 C C . ALA A 1 443 ? 16.722 13.010 -28.157 1.00 96.94 443 ALA A C 1
ATOM 3471 O O . ALA A 1 443 ? 16.313 13.620 -29.142 1.00 96.94 443 ALA A O 1
ATOM 3472 N N . GLU A 1 444 ? 16.177 13.152 -26.945 1.00 96.00 444 GLU A N 1
ATOM 3473 C CA . GLU A 1 444 ? 15.060 14.055 -26.658 1.00 96.00 444 GLU A CA 1
ATOM 3474 C C . GLU A 1 444 ? 15.420 15.521 -26.942 1.00 96.00 444 GLU A C 1
ATOM 3476 O O . GLU A 1 444 ? 14.690 16.206 -27.658 1.00 96.00 444 GLU A O 1
ATOM 3481 N N . LYS A 1 445 ? 16.579 15.994 -26.461 1.00 96.38 445 LYS A N 1
ATOM 3482 C CA . LYS A 1 445 ? 17.060 17.366 -26.716 1.00 96.38 445 LYS A CA 1
ATOM 3483 C C . LYS A 1 445 ? 17.314 17.642 -28.197 1.00 96.38 445 LYS A C 1
ATOM 3485 O O . LYS A 1 445 ? 17.138 18.768 -28.652 1.00 96.38 445 LYS A O 1
ATOM 3490 N N . GLU A 1 446 ? 17.748 16.625 -28.932 1.00 97.38 446 GLU A N 1
ATOM 3491 C CA . GLU A 1 446 ? 18.028 16.691 -30.367 1.00 97.38 446 GLU A CA 1
ATOM 3492 C C . GLU A 1 446 ? 16.779 16.443 -31.237 1.00 97.38 446 GLU A C 1
ATOM 3494 O O . GLU A 1 446 ? 16.852 16.581 -32.456 1.00 97.38 446 GLU A O 1
ATOM 3499 N N . GLY A 1 447 ? 15.635 16.077 -30.643 1.00 96.69 447 GLY A N 1
ATOM 3500 C CA . GLY A 1 447 ? 14.398 15.783 -31.372 1.00 96.69 447 GLY A CA 1
ATOM 3501 C C . GLY A 1 447 ? 14.476 14.533 -32.259 1.00 96.69 447 GLY A C 1
ATOM 3502 O O . GLY A 1 447 ? 13.826 14.479 -33.303 1.00 96.69 447 GLY A O 1
ATOM 3503 N N . ARG A 1 448 ? 15.279 13.532 -31.874 1.00 97.06 448 ARG A N 1
ATOM 3504 C CA . ARG A 1 448 ? 15.478 12.277 -32.621 1.00 97.06 448 ARG A CA 1
ATOM 3505 C C . ARG A 1 448 ? 15.112 11.046 -31.794 1.00 97.06 448 ARG A C 1
ATOM 3507 O O . ARG A 1 448 ? 14.975 11.105 -30.577 1.00 97.06 448 ARG A O 1
ATOM 3514 N N . ALA A 1 449 ? 15.018 9.895 -32.456 1.00 95.81 449 ALA A N 1
ATOM 3515 C CA . ALA A 1 449 ? 14.903 8.618 -31.760 1.00 95.81 449 ALA A CA 1
ATOM 3516 C C . ALA A 1 449 ? 16.215 8.270 -31.016 1.00 95.81 449 ALA A C 1
ATOM 3518 O O . ALA A 1 449 ? 17.308 8.546 -31.537 1.00 95.81 449 ALA A O 1
ATOM 3519 N N . PRO A 1 450 ? 16.135 7.668 -29.813 1.00 96.75 450 PRO A N 1
ATOM 3520 C CA . PRO A 1 450 ? 17.310 7.172 -29.108 1.00 96.75 450 PRO A CA 1
ATOM 3521 C C . PRO A 1 450 ? 17.911 5.977 -29.848 1.00 96.75 450 PRO A C 1
ATOM 3523 O O . PRO A 1 450 ? 17.190 5.139 -30.391 1.00 96.75 450 PRO A O 1
ATOM 3526 N N . ARG A 1 451 ? 19.241 5.887 -29.861 1.00 96.88 451 ARG A N 1
ATOM 3527 C CA . ARG A 1 451 ? 19.943 4.714 -30.387 1.00 96.88 451 ARG A CA 1
ATOM 3528 C C . ARG A 1 451 ? 20.056 3.663 -29.292 1.00 96.88 451 ARG A C 1
ATOM 3530 O O . ARG A 1 451 ? 20.401 3.984 -28.156 1.00 96.88 451 ARG A O 1
ATOM 3537 N N . SER A 1 452 ? 19.763 2.415 -29.633 1.00 97.19 452 SER A N 1
ATOM 3538 C CA . SER A 1 452 ? 19.925 1.298 -28.708 1.00 97.19 452 SER A CA 1
ATOM 3539 C C . SER A 1 452 ? 21.404 1.078 -28.397 1.00 97.19 452 SER A C 1
ATOM 3541 O O . SER A 1 452 ? 22.230 1.072 -29.313 1.00 97.19 452 SER A O 1
ATOM 3543 N N . CYS A 1 453 ? 21.737 0.863 -27.126 1.00 96.38 453 CYS A N 1
ATOM 3544 C CA . CYS A 1 453 ? 23.074 0.409 -26.740 1.00 96.38 453 CYS A CA 1
ATOM 3545 C C . CYS A 1 453 ? 23.236 -1.101 -26.951 1.00 96.38 453 CYS A C 1
ATOM 3547 O O . CYS A 1 453 ? 24.339 -1.567 -27.211 1.00 96.38 453 CYS A O 1
ATOM 3549 N N . GLU A 1 454 ? 22.130 -1.843 -26.885 1.00 97.12 454 GLU A N 1
ATOM 3550 C CA . GLU A 1 454 ? 22.093 -3.292 -27.043 1.00 97.12 454 GLU A CA 1
ATOM 3551 C C . GLU A 1 454 ? 20.731 -3.737 -27.589 1.00 97.12 454 GLU A C 1
ATOM 3553 O O . GLU A 1 454 ? 19.723 -3.038 -27.447 1.00 97.12 454 GLU A O 1
ATOM 3558 N N . THR A 1 455 ? 20.702 -4.881 -28.267 1.00 97.81 455 THR A N 1
ATOM 3559 C CA . THR A 1 455 ? 19.485 -5.496 -28.801 1.00 97.81 455 THR A CA 1
ATOM 3560 C C . THR A 1 455 ? 19.486 -6.979 -28.463 1.00 97.81 455 THR A C 1
ATOM 3562 O O . THR A 1 455 ? 20.438 -7.687 -28.778 1.00 97.81 455 THR A O 1
ATOM 3565 N N . LEU A 1 456 ? 18.412 -7.432 -27.824 1.00 97.56 456 LEU A N 1
ATOM 3566 C CA . LEU A 1 456 ? 18.231 -8.778 -27.289 1.00 97.56 456 LEU A CA 1
ATOM 3567 C C . LEU A 1 456 ? 17.046 -9.468 -27.967 1.00 97.56 456 LEU A C 1
ATOM 3569 O O . LEU A 1 456 ? 16.184 -8.812 -28.554 1.00 97.56 456 LEU A O 1
ATOM 3573 N N . LYS A 1 457 ? 16.949 -10.795 -27.865 1.00 98.31 457 LYS A N 1
ATOM 3574 C CA . LYS A 1 457 ? 15.736 -11.518 -28.268 1.00 98.31 457 LYS A CA 1
ATOM 3575 C C . LYS A 1 457 ? 14.678 -11.417 -27.174 1.00 98.31 457 LYS A C 1
ATOM 3577 O O . LYS A 1 457 ? 14.936 -11.749 -26.019 1.00 98.31 457 LYS A O 1
ATOM 3582 N N . ALA A 1 458 ? 13.466 -10.991 -27.537 1.00 98.44 458 ALA A N 1
ATOM 3583 C CA . ALA A 1 458 ? 12.392 -10.791 -26.564 1.00 98.44 458 ALA A CA 1
ATOM 3584 C C . ALA A 1 458 ? 12.012 -12.102 -25.849 1.00 98.44 458 ALA A C 1
ATOM 3586 O O . ALA A 1 458 ? 11.809 -12.105 -24.635 1.00 98.44 458 ALA A O 1
ATOM 3587 N N . ARG A 1 459 ? 11.985 -13.231 -26.576 1.00 98.25 459 ARG A N 1
ATOM 3588 C CA . ARG A 1 459 ? 11.731 -14.561 -25.994 1.00 98.25 459 ARG A CA 1
ATOM 3589 C C . ARG A 1 459 ? 12.793 -14.975 -24.981 1.00 98.25 459 ARG A C 1
ATOM 3591 O O . ARG A 1 459 ? 12.435 -15.429 -23.903 1.00 98.25 459 ARG A O 1
ATOM 3598 N N . GLU A 1 460 ? 14.071 -14.762 -25.289 1.00 98.12 460 GLU A N 1
ATOM 3599 C CA . GLU A 1 460 ? 15.169 -15.102 -24.375 1.00 98.12 460 GLU A CA 1
ATOM 3600 C C . GLU A 1 460 ? 15.105 -14.264 -23.092 1.00 98.12 460 GLU A C 1
ATOM 3602 O O . GLU A 1 460 ? 15.241 -14.802 -21.995 1.00 98.12 460 GLU A O 1
ATOM 3607 N N . MET A 1 461 ? 14.802 -12.965 -23.211 1.00 98.06 461 MET A N 1
ATOM 3608 C CA . MET A 1 461 ? 14.564 -12.097 -22.054 1.00 98.06 461 MET A CA 1
ATOM 3609 C C . MET A 1 461 ? 13.386 -12.596 -21.201 1.00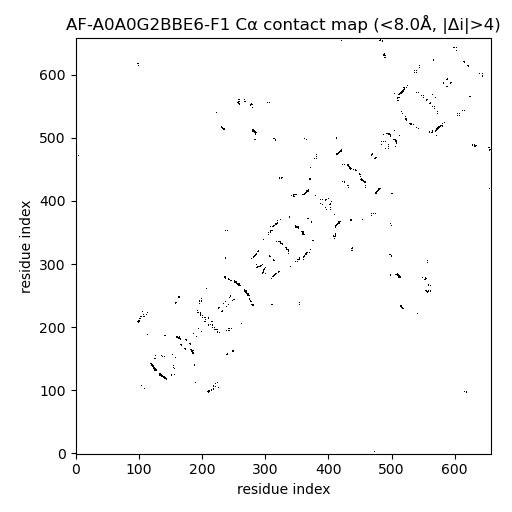 98.06 461 MET A C 1
ATOM 3611 O O . MET A 1 461 ? 13.465 -12.615 -19.973 1.00 98.06 461 MET A O 1
ATOM 3615 N N . TRP A 1 462 ? 12.289 -13.019 -21.833 1.00 98.44 462 TRP A N 1
ATOM 3616 C CA . TRP A 1 462 ? 11.125 -13.545 -21.119 1.00 98.44 462 TRP A CA 1
ATOM 3617 C C . TRP A 1 462 ? 11.418 -14.875 -20.414 1.00 98.44 462 TRP A C 1
ATOM 3619 O O . TRP A 1 462 ? 11.053 -15.044 -19.249 1.00 98.44 462 TRP A O 1
ATOM 3629 N N . ASP A 1 463 ? 12.136 -15.785 -21.074 1.00 98.25 463 ASP A N 1
ATOM 3630 C CA . ASP A 1 463 ? 12.583 -17.049 -20.485 1.00 98.25 463 ASP A CA 1
ATOM 3631 C C . ASP A 1 463 ? 13.508 -16.806 -19.285 1.00 98.25 463 ASP A C 1
ATOM 3633 O O . ASP A 1 463 ? 13.401 -17.492 -18.267 1.00 98.25 463 ASP A O 1
ATOM 3637 N N . LYS A 1 464 ? 14.371 -15.787 -19.365 1.00 98.12 464 LYS A N 1
ATOM 3638 C CA . LYS A 1 464 ? 15.254 -15.367 -18.273 1.00 98.12 464 LYS A CA 1
ATOM 3639 C C . LYS A 1 464 ? 14.472 -14.865 -17.058 1.00 98.12 464 LYS A C 1
ATOM 3641 O O . LYS A 1 464 ? 14.729 -15.322 -15.944 1.00 98.12 464 LYS A O 1
ATOM 3646 N N . ILE A 1 465 ? 13.467 -14.007 -17.268 1.00 98.50 465 ILE A N 1
ATOM 3647 C CA . ILE A 1 465 ? 12.548 -13.556 -16.206 1.00 98.50 465 ILE A CA 1
ATOM 3648 C C . ILE A 1 465 ? 11.834 -14.756 -15.574 1.00 98.50 465 ILE A C 1
ATOM 3650 O O . ILE A 1 465 ? 11.814 -14.889 -14.351 1.00 98.50 465 ILE A O 1
ATOM 3654 N N . GLY A 1 466 ? 11.283 -15.653 -16.398 1.00 98.38 466 GLY A N 1
ATOM 3655 C CA . GLY A 1 466 ? 10.582 -16.846 -15.926 1.00 98.38 466 GLY A CA 1
ATOM 3656 C C . GLY A 1 466 ? 11.481 -17.788 -15.121 1.00 98.38 466 GLY A C 1
ATOM 3657 O O . GLY A 1 466 ? 11.067 -18.296 -14.077 1.00 98.38 466 GLY A O 1
ATOM 3658 N N . TYR A 1 467 ? 12.722 -17.993 -15.567 1.00 98.38 467 TYR A N 1
ATOM 3659 C CA . TYR A 1 467 ? 13.703 -18.811 -14.860 1.00 98.38 467 TYR A CA 1
ATOM 3660 C C . TYR A 1 467 ? 14.102 -18.199 -13.514 1.00 98.38 467 TYR A C 1
ATOM 3662 O O . TYR A 1 467 ? 14.105 -18.914 -12.512 1.00 98.38 467 TYR A O 1
ATOM 3670 N N . ALA A 1 468 ? 14.409 -16.899 -13.468 1.00 98.12 468 ALA A N 1
ATOM 3671 C CA . ALA A 1 468 ? 14.756 -16.212 -12.226 1.00 98.12 468 ALA A CA 1
ATOM 3672 C C . ALA A 1 468 ? 13.599 -16.285 -11.215 1.00 98.12 468 ALA A C 1
ATOM 3674 O O . ALA A 1 468 ? 13.792 -16.757 -10.092 1.00 98.12 468 ALA A O 1
ATOM 3675 N N . ALA A 1 469 ? 12.372 -15.972 -11.649 1.00 97.38 469 ALA A N 1
ATOM 3676 C CA . ALA A 1 469 ? 11.182 -16.068 -10.807 1.00 97.38 469 ALA A CA 1
ATOM 3677 C C . ALA A 1 469 ? 10.935 -17.501 -10.299 1.00 97.38 469 ALA A C 1
ATOM 3679 O O . ALA A 1 469 ? 10.571 -17.697 -9.141 1.00 97.38 469 ALA A O 1
ATOM 3680 N N . TRP A 1 470 ? 11.173 -18.527 -11.119 1.00 97.62 470 TRP A N 1
ATOM 3681 C CA . TRP A 1 470 ? 11.117 -19.921 -10.666 1.00 97.62 470 TRP A CA 1
ATOM 3682 C C . TRP A 1 470 ? 12.218 -20.255 -9.645 1.00 97.62 470 TRP A C 1
ATOM 3684 O O . TRP A 1 470 ? 11.962 -20.981 -8.682 1.00 97.62 470 TRP A O 1
ATOM 3694 N N . ALA A 1 471 ? 13.430 -19.736 -9.852 1.00 96.12 471 ALA A N 1
ATOM 3695 C CA . ALA A 1 471 ? 14.598 -20.044 -9.037 1.00 96.12 471 ALA A CA 1
ATOM 3696 C C . ALA A 1 471 ? 14.555 -19.378 -7.653 1.00 96.12 471 ALA A C 1
ATOM 3698 O O . ALA A 1 471 ? 14.963 -20.006 -6.678 1.00 96.12 471 ALA A O 1
ATOM 3699 N N . CYS A 1 472 ? 14.076 -18.132 -7.559 1.00 94.00 472 CYS A N 1
ATOM 3700 C CA . CYS A 1 472 ? 14.138 -17.339 -6.326 1.00 94.00 472 CYS A CA 1
ATOM 3701 C C . CYS A 1 472 ? 12.893 -16.487 -6.015 1.00 94.00 472 CYS A C 1
ATOM 3703 O O . CYS A 1 472 ? 12.937 -15.701 -5.076 1.00 94.00 472 CYS A O 1
ATOM 3705 N N . ALA A 1 473 ? 11.786 -16.647 -6.753 1.00 94.69 473 ALA A N 1
ATOM 3706 C CA . ALA A 1 473 ? 10.554 -15.847 -6.639 1.00 94.69 473 ALA A CA 1
ATOM 3707 C C . ALA A 1 473 ? 10.668 -14.364 -7.062 1.00 94.69 473 ALA A C 1
ATOM 3709 O O . ALA A 1 473 ? 9.695 -13.620 -6.934 1.00 94.69 473 ALA A O 1
ATOM 3710 N N . ASP A 1 474 ? 11.799 -13.960 -7.646 1.00 95.31 474 ASP A N 1
ATOM 3711 C CA . ASP A 1 474 ? 12.056 -12.613 -8.157 1.00 95.31 474 ASP A CA 1
ATOM 3712 C C . ASP A 1 474 ? 12.774 -12.652 -9.526 1.00 95.31 474 ASP A C 1
ATOM 3714 O O . ASP A 1 474 ? 13.486 -13.612 -9.816 1.00 95.31 474 ASP A O 1
ATOM 3718 N N . PRO A 1 475 ? 12.659 -11.595 -10.350 1.00 97.19 475 PRO A N 1
ATOM 3719 C CA . PRO A 1 475 ? 11.817 -10.426 -10.126 1.00 97.19 475 PRO A CA 1
ATOM 3720 C C . PRO A 1 475 ? 10.332 -10.737 -10.363 1.00 97.19 475 PRO A C 1
ATOM 3722 O O . PRO A 1 475 ? 9.967 -11.553 -11.207 1.00 97.19 475 PRO A O 1
ATOM 3725 N N . GLY A 1 476 ? 9.463 -10.040 -9.634 1.00 97.38 476 GLY A N 1
ATOM 3726 C CA . GLY A 1 476 ? 8.050 -9.938 -9.987 1.00 97.38 476 GLY A CA 1
ATOM 3727 C C . GLY A 1 476 ? 7.849 -9.179 -11.304 1.00 97.38 476 GLY A C 1
ATOM 3728 O O . GLY A 1 476 ? 8.766 -8.546 -11.832 1.00 97.38 476 GLY A O 1
ATOM 3729 N N . VAL A 1 477 ? 6.626 -9.208 -11.833 1.00 97.31 477 VAL A N 1
ATOM 3730 C CA . VAL A 1 477 ? 6.259 -8.479 -13.055 1.00 97.31 477 VAL A CA 1
ATOM 3731 C C . VAL A 1 477 ? 5.187 -7.440 -12.759 1.00 97.31 477 VAL A C 1
ATOM 3733 O O . VAL A 1 477 ? 4.209 -7.714 -12.067 1.00 97.31 477 VAL A O 1
ATOM 3736 N N . GLN A 1 478 ? 5.356 -6.243 -13.315 1.00 97.88 478 GLN A N 1
ATOM 3737 C CA . GLN A 1 478 ? 4.359 -5.178 -13.278 1.00 97.88 478 GLN A CA 1
ATOM 3738 C C . GLN A 1 478 ? 3.979 -4.790 -14.702 1.00 97.88 478 GLN A C 1
ATOM 3740 O O . GLN A 1 478 ? 4.827 -4.361 -15.486 1.00 97.88 478 GLN A O 1
ATOM 3745 N N . TYR A 1 479 ? 2.698 -4.930 -15.040 1.00 97.69 479 TYR A N 1
ATOM 3746 C CA . TYR A 1 479 ? 2.189 -4.660 -16.385 1.00 97.69 479 TYR A CA 1
ATOM 3747 C C . TYR A 1 479 ? 2.021 -3.160 -16.614 1.00 97.69 479 TYR A C 1
ATOM 3749 O O . TYR A 1 479 ? 0.938 -2.595 -16.482 1.00 97.69 479 TYR A O 1
ATOM 3757 N N . ASP A 1 480 ? 3.136 -2.532 -16.964 1.00 97.81 480 ASP A N 1
ATOM 3758 C CA . ASP A 1 480 ? 3.353 -1.104 -17.164 1.00 97.81 480 ASP A CA 1
ATOM 3759 C C . ASP A 1 480 ? 2.214 -0.388 -17.911 1.00 97.81 480 ASP A C 1
ATOM 3761 O O . ASP A 1 480 ? 1.670 0.611 -17.428 1.00 97.81 480 ASP A O 1
ATOM 3765 N N . THR A 1 481 ? 1.823 -0.940 -19.063 1.00 97.81 481 THR A N 1
ATOM 3766 C CA . THR A 1 481 ? 0.754 -0.400 -19.910 1.00 97.81 481 THR A CA 1
ATOM 3767 C C . THR A 1 481 ? -0.609 -0.535 -19.244 1.00 97.81 481 THR A C 1
ATOM 3769 O O . THR A 1 481 ? -1.326 0.451 -19.136 1.00 97.81 481 THR A O 1
ATOM 3772 N N . THR A 1 482 ? -0.939 -1.720 -18.720 1.00 97.31 482 THR A N 1
ATOM 3773 C CA . THR A 1 482 ? -2.234 -1.957 -18.059 1.00 97.31 482 THR A CA 1
ATOM 3774 C C . THR A 1 482 ? -2.392 -1.051 -16.840 1.00 97.31 482 THR A C 1
ATOM 3776 O O . THR A 1 482 ? -3.436 -0.437 -16.662 1.00 97.31 482 THR A O 1
ATOM 3779 N N . ILE A 1 483 ? -1.344 -0.892 -16.029 1.00 97.75 483 ILE A N 1
ATOM 3780 C CA . ILE A 1 483 ? -1.357 0.007 -14.868 1.00 97.75 483 ILE A CA 1
ATOM 3781 C C . ILE A 1 483 ? -1.726 1.439 -15.287 1.00 97.75 483 ILE A C 1
ATOM 3783 O O . ILE A 1 483 ? -2.560 2.075 -14.647 1.00 97.75 483 ILE A O 1
ATOM 3787 N N . ASN A 1 484 ? -1.142 1.945 -16.378 1.00 98.19 484 ASN A N 1
ATOM 3788 C CA . ASN A 1 484 ? -1.405 3.310 -16.838 1.00 98.19 484 ASN A CA 1
ATOM 3789 C C . ASN A 1 484 ? -2.725 3.458 -17.611 1.00 98.19 484 ASN A C 1
ATOM 3791 O O . ASN A 1 484 ? -3.338 4.525 -17.558 1.00 98.19 484 ASN A O 1
ATOM 3795 N N . ASP A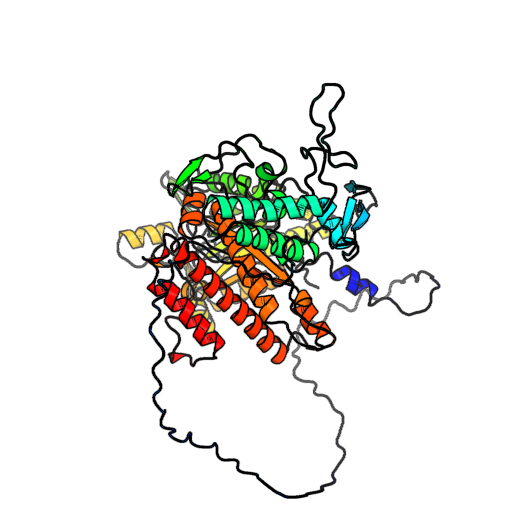 1 485 ? -3.220 2.398 -18.252 1.00 97.75 485 ASP A N 1
ATOM 3796 C CA . ASP A 1 485 ? -4.557 2.377 -18.855 1.00 97.75 485 ASP A CA 1
ATOM 3797 C C . ASP A 1 485 ? -5.641 2.679 -17.809 1.00 97.75 485 ASP A C 1
ATOM 3799 O O . ASP A 1 485 ? -6.586 3.416 -18.097 1.00 97.75 485 ASP A O 1
ATOM 3803 N N . TRP A 1 486 ? -5.458 2.193 -16.577 1.00 97.62 486 TRP A N 1
ATOM 3804 C CA . TRP A 1 486 ? -6.354 2.412 -15.437 1.00 97.62 486 TRP A CA 1
ATOM 3805 C C . TRP A 1 486 ? -6.003 3.640 -14.578 1.00 97.62 486 TRP A C 1
ATOM 3807 O O . TRP A 1 486 ? -6.603 3.845 -13.522 1.00 97.62 486 TRP A O 1
ATOM 3817 N N . HIS A 1 487 ? -5.075 4.496 -15.023 1.00 97.88 487 HIS A N 1
ATOM 3818 C CA . HIS A 1 487 ? -4.674 5.690 -14.272 1.00 97.88 487 HIS A CA 1
ATOM 3819 C C . HIS A 1 487 ? -5.788 6.741 -14.235 1.00 97.88 487 HIS A C 1
ATOM 3821 O O . HIS A 1 487 ? -6.350 7.133 -15.267 1.00 97.88 487 HIS A O 1
ATOM 3827 N N . THR A 1 488 ? -6.094 7.215 -13.030 1.00 97.56 488 THR A N 1
ATOM 3828 C CA . THR A 1 488 ? -7.103 8.246 -12.774 1.00 97.56 488 THR A CA 1
ATOM 3829 C C . THR A 1 488 ? -6.549 9.660 -12.895 1.00 97.56 488 THR A C 1
ATOM 3831 O O . THR A 1 488 ? -7.336 10.563 -13.166 1.00 97.56 488 THR A O 1
ATOM 3834 N N . CYS A 1 489 ? -5.231 9.853 -12.749 1.00 98.19 489 CYS A N 1
ATOM 3835 C CA . CYS A 1 489 ? -4.583 11.169 -12.745 1.00 98.19 489 CYS A CA 1
ATOM 3836 C C . CYS A 1 489 ? -3.379 11.313 -13.711 1.00 98.19 489 CYS A C 1
ATOM 3838 O O . CYS A 1 489 ? -2.312 11.760 -13.283 1.00 98.19 489 CYS A O 1
ATOM 3840 N N . PRO A 1 490 ? -3.489 10.937 -15.001 1.00 97.81 490 PRO A N 1
ATOM 3841 C CA . PRO A 1 490 ? -2.351 10.941 -15.925 1.00 97.81 490 PRO A CA 1
ATOM 3842 C C . PRO A 1 490 ? -1.858 12.342 -16.321 1.00 97.81 490 PRO A C 1
ATOM 3844 O O . PRO A 1 490 ? -0.732 12.464 -16.799 1.00 97.81 490 PRO A O 1
ATOM 3847 N N . VAL A 1 491 ? -2.653 13.402 -16.113 1.00 97.94 491 VAL A N 1
ATOM 3848 C CA . VAL A 1 491 ? -2.229 14.789 -16.398 1.00 97.94 491 VAL A CA 1
ATOM 3849 C C . VAL A 1 491 ? -1.081 15.218 -15.479 1.00 97.94 491 VAL A C 1
ATOM 3851 O O . VAL A 1 491 ? -0.272 16.062 -15.849 1.00 97.94 491 VAL A O 1
ATOM 3854 N N . ASP A 1 492 ? -0.971 14.600 -14.303 1.00 97.38 492 ASP A N 1
ATOM 3855 C CA . ASP A 1 492 ? 0.065 14.886 -13.305 1.00 97.38 492 ASP A CA 1
ATOM 3856 C C . ASP A 1 492 ? 1.302 14.010 -13.407 1.00 97.38 492 ASP A C 1
ATOM 3858 O O . ASP A 1 492 ? 2.201 14.080 -12.568 1.00 97.38 492 ASP A O 1
ATOM 3862 N N . GLY A 1 493 ? 1.343 13.174 -14.433 1.00 97.06 493 GLY A N 1
ATOM 3863 C CA . GLY A 1 493 ? 2.433 12.262 -14.668 1.00 97.06 493 GLY A CA 1
ATOM 3864 C C . GLY A 1 493 ? 1.990 10.815 -14.642 1.00 97.06 493 GLY A C 1
ATOM 3865 O O . GLY A 1 493 ? 0.822 10.445 -14.501 1.00 97.06 493 GLY A O 1
ATOM 3866 N N . ARG A 1 494 ? 2.991 9.976 -14.843 1.00 97.12 494 ARG A N 1
ATOM 3867 C CA . ARG A 1 494 ? 2.830 8.563 -15.117 1.00 97.12 494 ARG A CA 1
ATOM 3868 C C . ARG A 1 494 ? 2.965 7.747 -13.835 1.00 97.12 494 ARG A C 1
ATOM 3870 O O . ARG A 1 494 ? 3.723 8.119 -12.944 1.00 97.12 494 ARG A O 1
ATOM 3877 N N . ILE A 1 495 ? 2.280 6.607 -13.759 1.00 98.38 495 ILE A N 1
ATOM 3878 C CA . ILE A 1 495 ? 2.536 5.631 -12.695 1.00 98.38 495 ILE A CA 1
ATOM 3879 C C . ILE A 1 495 ? 3.822 4.887 -13.050 1.00 98.38 495 ILE A C 1
ATOM 3881 O O . ILE A 1 495 ? 3.845 4.080 -13.991 1.00 98.38 495 ILE A O 1
ATOM 3885 N N . ASN A 1 496 ? 4.890 5.178 -12.308 1.00 97.88 496 ASN A N 1
ATOM 3886 C CA . ASN A 1 496 ? 6.226 4.650 -12.571 1.00 97.88 496 ASN A CA 1
ATOM 3887 C C . ASN A 1 496 ? 6.602 3.481 -11.666 1.00 97.88 496 ASN A C 1
ATOM 3889 O O . ASN A 1 496 ? 7.420 2.667 -12.076 1.00 97.88 496 ASN A O 1
ATOM 3893 N N . ALA A 1 497 ? 6.017 3.366 -10.479 1.00 97.50 497 ALA A N 1
ATOM 3894 C CA . ALA A 1 497 ? 6.347 2.328 -9.511 1.00 97.50 497 ALA A CA 1
ATOM 3895 C C . ALA A 1 497 ? 5.108 1.898 -8.717 1.00 97.50 497 ALA A C 1
ATOM 3897 O O . ALA A 1 497 ? 3.997 2.376 -8.951 1.00 97.50 497 ALA A O 1
ATOM 3898 N N . SER A 1 498 ? 5.331 1.007 -7.758 1.00 97.38 498 SER A N 1
ATOM 3899 C CA . SER A 1 498 ? 4.359 0.608 -6.747 1.00 97.38 498 SER A CA 1
ATOM 3900 C C . SER A 1 498 ? 4.967 0.701 -5.352 1.00 97.38 498 SER A C 1
ATOM 3902 O O . SER A 1 498 ? 6.163 0.930 -5.191 1.00 97.38 498 SER A O 1
ATOM 3904 N N . ASN A 1 499 ? 4.166 0.439 -4.326 1.00 96.19 499 ASN A N 1
ATOM 3905 C CA . ASN A 1 499 ? 4.653 0.136 -2.979 1.00 96.19 499 ASN A CA 1
ATOM 3906 C C . ASN A 1 499 ? 5.273 -1.294 -2.896 1.00 96.19 499 ASN A C 1
ATOM 3908 O O . ASN A 1 499 ? 5.218 -2.042 -3.879 1.00 96.19 499 ASN A O 1
ATOM 3912 N N . PRO A 1 500 ? 5.817 -1.722 -1.730 1.00 94.88 500 PRO A N 1
ATOM 3913 C CA . PRO A 1 500 ? 6.449 -3.036 -1.532 1.00 94.88 500 PRO A CA 1
ATOM 3914 C C . PRO A 1 500 ? 5.668 -4.261 -2.007 1.00 94.88 500 PRO A C 1
ATOM 3916 O O . PRO A 1 500 ? 6.282 -5.214 -2.482 1.00 94.88 500 PRO A O 1
ATOM 3919 N N . CYS A 1 501 ? 4.342 -4.253 -1.872 1.00 95.25 501 CYS A N 1
ATOM 3920 C CA . CYS A 1 501 ? 3.499 -5.414 -2.160 1.00 95.25 501 CYS A CA 1
ATOM 3921 C C . CYS A 1 501 ? 2.729 -5.293 -3.496 1.00 95.25 501 CYS A C 1
ATOM 3923 O O . CYS A 1 501 ? 1.965 -6.190 -3.839 1.00 95.25 501 CYS A O 1
ATOM 3925 N N . SER A 1 502 ? 3.004 -4.252 -4.296 1.00 95.69 502 SER A N 1
ATOM 3926 C CA . SER A 1 502 ? 2.411 -4.004 -5.625 1.00 95.69 502 SER A CA 1
ATOM 3927 C C . SER A 1 502 ? 0.888 -3.785 -5.674 1.00 95.69 502 SER A C 1
ATOM 3929 O O . SER A 1 502 ? 0.296 -3.853 -6.747 1.00 95.69 502 SER A O 1
ATOM 3931 N N . GLU A 1 503 ? 0.240 -3.486 -4.553 1.00 96.00 503 GLU A N 1
ATOM 3932 C CA . GLU A 1 503 ? -1.199 -3.205 -4.452 1.00 96.00 503 GLU A CA 1
ATOM 3933 C C . GLU A 1 503 ? -1.545 -1.714 -4.562 1.00 96.00 503 GLU A C 1
ATOM 3935 O O . GLU A 1 503 ? -2.681 -1.371 -4.882 1.00 96.00 503 GLU A O 1
ATOM 3940 N N . TYR A 1 504 ? -0.580 -0.821 -4.325 1.00 96.75 504 TYR A N 1
ATOM 3941 C CA . TYR A 1 504 ? -0.743 0.621 -4.495 1.00 96.75 504 TYR A CA 1
ATOM 3942 C C . TYR A 1 504 ? -0.002 1.101 -5.745 1.00 96.75 504 TYR A C 1
ATOM 3944 O O . TYR A 1 504 ? 1.227 1.035 -5.815 1.00 96.75 504 TYR A O 1
ATOM 3952 N N . MET A 1 505 ? -0.774 1.594 -6.717 1.00 97.44 505 MET A N 1
ATOM 3953 C CA . MET A 1 505 ? -0.319 2.068 -8.024 1.00 97.44 505 MET A CA 1
ATOM 3954 C C . MET A 1 505 ? -0.788 3.505 -8.229 1.00 97.44 505 MET A C 1
ATOM 3956 O O . MET A 1 505 ? -1.964 3.749 -8.502 1.00 97.44 505 MET A O 1
ATOM 3960 N N . PHE A 1 506 ? 0.120 4.464 -8.079 1.00 97.94 506 PHE A N 1
ATOM 3961 C CA . PHE A 1 506 ? -0.189 5.875 -8.275 1.00 97.94 506 PHE A CA 1
ATOM 3962 C C . PHE A 1 506 ? 1.075 6.679 -8.607 1.00 97.94 506 PHE A C 1
ATOM 3964 O O . PHE A 1 506 ? 2.123 6.114 -8.914 1.00 97.94 506 PHE A O 1
ATOM 3971 N N . LEU A 1 507 ? 0.961 8.003 -8.600 1.00 98.06 507 LEU A N 1
ATOM 3972 C CA . LEU A 1 507 ? 2.050 8.926 -8.901 1.00 98.06 507 LEU A CA 1
ATOM 3973 C C . LEU A 1 507 ? 3.220 8.777 -7.923 1.00 98.06 507 LEU A C 1
ATOM 3975 O O . LEU A 1 507 ? 3.040 8.429 -6.753 1.00 98.06 507 LEU A O 1
ATOM 3979 N N . ASP A 1 508 ? 4.418 9.103 -8.398 1.00 97.69 508 ASP A N 1
ATOM 3980 C CA . ASP A 1 508 ? 5.594 9.167 -7.539 1.00 97.69 508 ASP A CA 1
ATOM 3981 C C . ASP A 1 508 ? 5.420 10.203 -6.422 1.00 97.69 508 ASP A C 1
ATOM 3983 O O . ASP A 1 508 ? 4.687 11.183 -6.557 1.00 97.69 508 ASP A O 1
ATOM 3987 N N . ASN A 1 509 ? 6.133 9.987 -5.317 1.00 97.38 509 ASN A N 1
ATOM 3988 C CA . ASN A 1 509 ? 6.100 10.842 -4.133 1.00 97.38 509 ASN A CA 1
ATOM 3989 C C . ASN A 1 509 ? 4.687 10.971 -3.538 1.00 97.38 509 ASN A C 1
ATOM 3991 O O . ASN A 1 509 ? 4.284 12.039 -3.093 1.00 97.38 509 ASN A O 1
ATOM 3995 N N . THR A 1 510 ? 3.936 9.870 -3.497 1.00 97.50 510 THR A N 1
ATOM 3996 C CA . THR A 1 510 ? 2.613 9.793 -2.858 1.00 97.50 510 THR A CA 1
ATOM 3997 C C . THR A 1 510 ? 2.545 8.644 -1.858 1.00 97.50 510 THR A C 1
ATOM 3999 O O . THR A 1 510 ? 3.382 7.735 -1.866 1.00 97.50 510 THR A O 1
ATOM 4002 N N . ALA A 1 511 ? 1.544 8.680 -0.983 1.00 97.06 511 ALA A N 1
ATOM 4003 C CA . ALA A 1 511 ? 1.330 7.669 0.038 1.00 97.06 511 ALA A CA 1
ATOM 4004 C C . ALA A 1 511 ? -0.103 7.132 0.027 1.00 97.06 511 ALA A C 1
ATOM 4006 O O . ALA A 1 511 ? -1.047 7.821 -0.348 1.00 97.06 511 ALA A O 1
ATOM 4007 N N . CYS A 1 512 ? -0.260 5.904 0.510 1.00 95.44 512 CYS A N 1
ATOM 4008 C CA . CYS A 1 512 ? -1.546 5.255 0.688 1.00 95.44 512 CYS A CA 1
ATOM 4009 C C . CYS A 1 512 ? -1.659 4.634 2.081 1.00 95.44 512 CYS A C 1
ATOM 4011 O O . CYS A 1 512 ? -0.746 3.973 2.601 1.00 95.44 512 CYS A O 1
ATOM 4013 N N . ASN A 1 513 ? -2.803 4.882 2.699 1.00 95.25 513 ASN A N 1
ATOM 4014 C CA . ASN A 1 513 ? -3.267 4.231 3.906 1.00 95.25 513 ASN A CA 1
ATOM 4015 C C . ASN A 1 513 ? -4.297 3.161 3.533 1.00 95.25 513 ASN A C 1
ATOM 4017 O O . ASN A 1 513 ? -5.086 3.331 2.602 1.00 95.25 513 ASN A O 1
ATOM 4021 N N . LEU A 1 514 ? -4.261 2.045 4.259 1.00 97.62 514 LEU A N 1
ATOM 4022 C CA . LEU A 1 514 ? -5.001 0.844 3.900 1.00 97.62 514 LEU A CA 1
ATOM 4023 C C . LEU A 1 514 ? -5.916 0.375 5.027 1.00 97.62 514 LEU A C 1
ATOM 4025 O O . LEU A 1 514 ? -5.609 0.521 6.212 1.00 97.62 514 LEU A O 1
ATOM 4029 N N . ALA A 1 515 ? -7.012 -0.268 4.651 1.00 98.25 515 ALA A N 1
ATOM 4030 C CA . ALA A 1 515 ? -7.848 -1.036 5.562 1.00 98.25 515 ALA A CA 1
ATOM 4031 C C . ALA A 1 515 ? -8.358 -2.300 4.872 1.00 98.25 515 ALA A C 1
ATOM 4033 O O . ALA A 1 515 ? -8.430 -2.377 3.646 1.00 98.25 515 ALA A O 1
ATOM 4034 N N . SER A 1 516 ? -8.695 -3.315 5.658 1.00 98.50 516 SER A N 1
ATOM 4035 C CA . SER A 1 516 ? -9.251 -4.566 5.151 1.00 98.50 516 SER A CA 1
ATOM 4036 C C . SER A 1 516 ? -10.494 -4.965 5.925 1.00 98.50 516 SER A C 1
ATOM 4038 O O . SER A 1 516 ? -10.464 -5.059 7.152 1.00 98.50 516 SER A O 1
ATOM 4040 N N . ILE A 1 517 ? -11.574 -5.236 5.196 1.00 98.75 517 ILE A N 1
ATOM 4041 C CA . ILE A 1 517 ? -12.829 -5.756 5.740 1.00 98.75 517 ILE A CA 1
ATOM 4042 C C . ILE A 1 517 ? -12.762 -7.284 5.804 1.00 98.75 517 ILE A C 1
ATOM 4044 O O . ILE A 1 517 ? -12.399 -7.952 4.838 1.00 98.75 517 ILE A O 1
ATOM 4048 N N . ASN A 1 518 ? -13.113 -7.864 6.946 1.00 98.44 518 ASN A N 1
ATOM 4049 C CA . ASN A 1 518 ? -13.134 -9.306 7.143 1.00 98.44 518 ASN A CA 1
ATOM 4050 C C . ASN A 1 518 ? -14.439 -9.904 6.596 1.00 98.44 518 ASN A C 1
ATOM 4052 O O . ASN A 1 518 ? -15.462 -9.865 7.278 1.00 98.44 518 ASN A O 1
ATOM 4056 N N . LEU A 1 519 ? -14.402 -10.504 5.401 1.00 98.50 519 LEU A N 1
ATOM 4057 C CA . LEU A 1 519 ? -15.610 -11.007 4.726 1.00 98.50 519 LEU A CA 1
ATOM 4058 C C . LEU A 1 519 ? -16.367 -12.074 5.526 1.00 98.50 519 LEU A C 1
ATOM 4060 O O . LEU A 1 519 ? -17.584 -12.175 5.407 1.00 98.50 519 LEU A O 1
ATOM 4064 N N . LEU A 1 520 ? -15.678 -12.831 6.388 1.00 96.75 520 LEU A N 1
ATOM 4065 C CA . LEU A 1 520 ? -16.317 -13.835 7.243 1.00 96.75 520 LEU A CA 1
ATOM 4066 C C . LEU A 1 520 ? -17.329 -13.245 8.227 1.00 96.75 520 LEU A C 1
ATOM 4068 O O . LEU A 1 520 ? -18.210 -13.965 8.677 1.00 96.75 520 LEU A O 1
ATOM 4072 N N . LYS A 1 521 ? -17.204 -11.962 8.579 1.00 97.19 521 LYS A N 1
ATOM 4073 C CA . LYS A 1 521 ? -18.120 -11.283 9.508 1.00 97.19 521 LYS A CA 1
ATOM 4074 C C . LYS A 1 521 ? -19.399 -10.778 8.838 1.00 97.19 521 LYS A C 1
ATOM 4076 O O . LYS A 1 521 ? -20.238 -10.210 9.523 1.00 97.19 521 LYS A O 1
ATOM 4081 N N . PHE A 1 522 ? -19.520 -10.984 7.528 1.00 98.06 522 PHE A N 1
ATOM 4082 C CA . PHE A 1 522 ? -20.679 -10.623 6.711 1.00 98.06 522 PHE A CA 1
ATOM 4083 C C . PHE A 1 522 ? -21.263 -11.850 6.002 1.00 98.06 522 PHE A C 1
ATOM 4085 O O . PHE A 1 522 ? -22.055 -11.709 5.075 1.00 98.06 522 PHE A O 1
ATOM 4092 N N . TYR A 1 523 ? -20.839 -13.058 6.378 1.00 97.00 523 TYR A N 1
ATOM 4093 C CA . TYR A 1 523 ? -21.399 -14.299 5.862 1.00 97.00 523 TYR A CA 1
ATOM 4094 C C . TYR A 1 523 ? -22.171 -15.004 6.972 1.00 97.00 523 TYR A C 1
ATOM 4096 O O . TYR A 1 523 ? -21.592 -15.391 7.987 1.00 97.00 523 TYR A O 1
ATOM 4104 N N . ASP A 1 524 ? -23.467 -15.183 6.749 1.00 95.00 524 ASP A N 1
ATOM 4105 C CA . ASP A 1 524 ? -24.338 -15.958 7.617 1.00 95.00 524 ASP A CA 1
ATOM 4106 C C . ASP A 1 524 ? -24.208 -17.444 7.255 1.00 95.00 524 ASP A C 1
ATOM 4108 O O . ASP A 1 524 ? -24.551 -17.861 6.145 1.00 95.00 524 ASP A O 1
ATOM 4112 N N . GLU A 1 525 ? -23.677 -18.249 8.176 1.00 91.06 525 GLU A N 1
ATOM 4113 C CA . GLU A 1 525 ? -23.466 -19.684 7.961 1.00 91.06 525 GLU A CA 1
ATOM 4114 C C . GLU A 1 525 ? -24.767 -20.498 7.996 1.00 91.06 525 GLU A C 1
ATOM 4116 O O . GLU A 1 525 ? -24.853 -21.528 7.319 1.00 91.06 525 GLU A O 1
ATOM 4121 N N . GLU A 1 526 ? -25.772 -20.045 8.749 1.00 92.12 526 GLU A N 1
ATOM 4122 C CA . GLU A 1 526 ? -27.056 -20.734 8.897 1.00 92.12 526 GLU A CA 1
ATOM 4123 C C . GLU A 1 526 ? -27.916 -20.521 7.651 1.00 92.12 526 GLU A C 1
ATOM 4125 O O . GLU A 1 526 ? -28.395 -21.481 7.040 1.00 92.12 526 GLU A O 1
ATOM 4130 N N . LEU A 1 527 ? -28.047 -19.263 7.226 1.00 94.12 527 LEU A N 1
ATOM 4131 C CA . LEU A 1 527 ? -28.786 -18.878 6.025 1.00 94.12 527 LEU A CA 1
ATOM 4132 C C . LEU A 1 527 ? -27.986 -19.123 4.741 1.00 94.12 527 LEU A C 1
ATOM 4134 O O . LEU A 1 527 ? -28.565 -19.189 3.655 1.00 94.12 527 LEU A O 1
ATOM 4138 N N . ARG A 1 528 ? -26.662 -19.291 4.853 1.00 91.19 528 ARG A N 1
ATOM 4139 C CA . ARG A 1 528 ? -25.713 -19.413 3.732 1.00 91.19 528 ARG A CA 1
ATOM 4140 C C . ARG A 1 528 ? -25.783 -18.227 2.773 1.00 91.19 528 ARG A C 1
ATOM 4142 O O . ARG A 1 528 ? -25.669 -18.380 1.554 1.00 91.19 528 ARG A O 1
ATOM 4149 N N . THR A 1 529 ? -25.965 -17.037 3.331 1.00 94.44 529 THR A N 1
ATOM 4150 C CA . THR A 1 529 ? -26.124 -15.784 2.589 1.00 94.44 529 THR A CA 1
ATOM 4151 C C . THR A 1 529 ? -25.076 -14.764 2.996 1.00 94.44 529 THR A C 1
ATOM 4153 O O . THR A 1 529 ? -24.653 -14.710 4.146 1.00 94.44 529 THR A O 1
ATOM 4156 N N . PHE A 1 530 ? -24.676 -13.923 2.046 1.00 97.25 530 PHE A N 1
ATOM 4157 C CA . PHE A 1 530 ? -23.801 -12.788 2.314 1.00 97.25 530 PHE A CA 1
ATOM 4158 C C . PHE A 1 530 ? -24.636 -11.540 2.638 1.00 97.25 530 PHE A C 1
ATOM 4160 O O . PHE A 1 530 ? -25.531 -11.171 1.876 1.00 97.25 530 PHE A O 1
ATOM 4167 N N . GLU A 1 531 ? -24.345 -10.883 3.755 1.00 97.38 531 GLU A N 1
ATOM 4168 C CA . GLU A 1 531 ? -25.050 -9.710 4.275 1.00 97.38 531 GLU A CA 1
ATOM 4169 C C . GLU A 1 531 ? -24.594 -8.423 3.562 1.00 97.38 531 GLU A C 1
ATOM 4171 O O . GLU A 1 531 ? -23.850 -7.600 4.104 1.00 97.38 531 GLU A O 1
ATOM 4176 N N . VAL A 1 532 ? -25.050 -8.243 2.319 1.00 98.19 532 VAL A N 1
ATOM 4177 C CA . VAL A 1 532 ? -24.611 -7.153 1.427 1.00 98.19 532 VAL A CA 1
ATOM 4178 C C . VAL A 1 532 ? -24.771 -5.762 2.051 1.00 98.19 532 VAL A C 1
ATOM 4180 O O . VAL A 1 532 ? -23.842 -4.965 1.986 1.00 98.19 532 VAL A O 1
ATOM 4183 N N . GLU A 1 533 ? -25.905 -5.455 2.682 1.00 98.19 533 GLU A N 1
ATOM 4184 C CA . GLU A 1 533 ? -26.155 -4.104 3.214 1.00 98.19 533 GLU A CA 1
ATOM 4185 C C . GLU A 1 533 ? -25.248 -3.761 4.406 1.00 98.19 533 GLU A C 1
ATOM 4187 O O . GLU A 1 533 ? -24.718 -2.652 4.489 1.00 98.19 533 GLU A O 1
ATOM 4192 N N . ARG A 1 534 ? -24.966 -4.733 5.284 1.00 98.56 534 ARG A N 1
ATOM 4193 C CA . ARG A 1 534 ? -23.992 -4.558 6.374 1.00 98.56 534 ARG A CA 1
ATOM 4194 C C . ARG A 1 534 ? -22.581 -4.371 5.823 1.00 98.56 534 ARG A C 1
ATOM 4196 O O . ARG A 1 534 ? -21.833 -3.541 6.336 1.00 98.56 534 ARG A O 1
ATOM 4203 N N . PHE A 1 535 ? -22.228 -5.110 4.769 1.00 98.81 535 PHE A N 1
ATOM 4204 C CA . PHE A 1 535 ? -20.944 -4.958 4.086 1.00 98.81 535 PHE A CA 1
ATOM 4205 C C . PHE A 1 535 ? -20.802 -3.573 3.443 1.00 98.81 535 PHE A C 1
ATOM 4207 O O . PHE A 1 535 ? -19.773 -2.929 3.615 1.00 98.81 535 PHE A O 1
ATOM 4214 N N . ARG A 1 536 ? -21.842 -3.066 2.771 1.00 98.81 536 ARG A N 1
ATOM 4215 C CA . ARG A 1 536 ? -21.849 -1.715 2.185 1.00 98.81 536 ARG A CA 1
ATOM 4216 C C . ARG A 1 536 ? -21.678 -0.626 3.242 1.00 98.81 536 ARG A C 1
ATOM 4218 O O . ARG A 1 536 ? -20.857 0.270 3.070 1.00 98.81 536 ARG A O 1
ATOM 4225 N N . HIS A 1 537 ? -22.376 -0.745 4.370 1.00 98.81 537 HIS A N 1
ATOM 4226 C CA . HIS A 1 537 ? -22.204 0.178 5.493 1.00 98.81 537 HIS A CA 1
ATOM 4227 C C . HIS A 1 537 ? -20.767 0.174 6.034 1.00 98.81 537 HIS A C 1
ATOM 4229 O O . HIS A 1 537 ? -20.158 1.231 6.196 1.00 98.81 537 HIS A O 1
ATOM 4235 N N . ALA A 1 538 ? -20.184 -1.014 6.222 1.00 98.81 538 ALA A N 1
ATOM 4236 C CA . ALA A 1 538 ? -18.781 -1.163 6.600 1.00 98.81 538 ALA A CA 1
ATOM 4237 C C . ALA A 1 538 ? -17.831 -0.503 5.586 1.00 98.81 538 ALA A C 1
ATOM 4239 O O . ALA A 1 538 ? -16.927 0.231 5.986 1.00 98.81 538 ALA A O 1
ATOM 4240 N N . VAL A 1 539 ? -18.049 -0.720 4.286 1.00 98.88 539 VAL A N 1
ATOM 4241 C CA . VAL A 1 539 ? -17.266 -0.092 3.212 1.00 98.88 539 VAL A CA 1
ATOM 4242 C C . VAL A 1 539 ? -17.320 1.428 3.321 1.00 98.88 539 VAL A C 1
ATOM 4244 O O . VAL A 1 539 ? -16.269 2.057 3.407 1.00 98.88 539 VAL A O 1
ATOM 4247 N N . ARG A 1 540 ? -18.521 2.009 3.421 1.00 98.75 540 ARG A N 1
ATOM 4248 C CA . ARG A 1 540 ? -18.704 3.460 3.544 1.00 98.75 540 ARG A CA 1
ATOM 4249 C C . ARG A 1 540 ? -17.951 4.043 4.742 1.00 98.75 540 ARG A C 1
ATOM 4251 O O . ARG A 1 540 ? -17.226 5.024 4.582 1.00 98.75 540 ARG A O 1
ATOM 4258 N N . LEU A 1 541 ? -18.085 3.445 5.930 1.00 98.88 541 LEU A N 1
ATOM 4259 C CA . LEU A 1 541 ? -17.400 3.931 7.136 1.00 98.88 541 LEU A CA 1
ATOM 4260 C C . LEU A 1 541 ? -15.876 3.866 7.002 1.00 98.88 541 LEU A C 1
ATOM 4262 O O . LEU A 1 541 ? -15.186 4.821 7.355 1.00 98.88 541 LEU A O 1
ATOM 4266 N N . TRP A 1 542 ? -15.340 2.774 6.454 1.00 98.81 542 TRP A N 1
ATOM 4267 C CA . TRP A 1 542 ? -13.896 2.636 6.283 1.00 98.81 542 TRP A CA 1
ATOM 4268 C C . TRP A 1 542 ? -13.337 3.523 5.172 1.00 98.81 542 TRP A C 1
ATOM 4270 O O . TRP A 1 542 ? -12.216 4.004 5.315 1.00 98.81 542 TRP A O 1
ATOM 4280 N N . THR A 1 543 ? -14.105 3.841 4.125 1.00 98.81 543 THR A N 1
ATOM 4281 C CA . THR A 1 543 ? -13.724 4.891 3.166 1.00 98.81 543 THR A CA 1
ATOM 4282 C C . THR A 1 543 ? -13.559 6.244 3.866 1.00 98.81 543 THR A C 1
ATOM 4284 O O . THR A 1 543 ? -12.565 6.930 3.631 1.00 98.81 543 THR A O 1
ATOM 4287 N N . ILE A 1 544 ? -14.473 6.600 4.776 1.00 98.75 544 ILE A N 1
ATOM 4288 C CA . ILE A 1 544 ? -14.392 7.841 5.566 1.00 98.75 544 ILE A CA 1
ATOM 4289 C C . ILE A 1 544 ? -13.163 7.822 6.492 1.00 98.75 544 ILE A C 1
ATOM 4291 O O . ILE A 1 544 ? -12.407 8.791 6.521 1.00 98.75 544 ILE A O 1
ATOM 4295 N N . VAL A 1 545 ? -12.901 6.714 7.203 1.00 98.81 545 VAL A N 1
ATOM 4296 C CA . VAL A 1 545 ? -11.689 6.559 8.040 1.00 98.81 545 VAL A CA 1
ATOM 4297 C C . VAL A 1 545 ? -10.417 6.785 7.230 1.00 98.81 545 VAL A C 1
ATOM 4299 O O . VAL A 1 545 ? -9.495 7.466 7.694 1.00 98.81 545 VAL A O 1
ATOM 4302 N N . LEU A 1 546 ? -10.348 6.206 6.029 1.00 98.69 546 LEU A N 1
ATOM 4303 C CA . LEU A 1 546 ? -9.176 6.345 5.179 1.00 98.69 546 LEU A CA 1
ATOM 4304 C C . LEU A 1 546 ? -8.981 7.802 4.738 1.00 98.69 546 LEU A C 1
ATOM 4306 O O . LEU A 1 546 ? -7.861 8.300 4.802 1.00 98.69 546 LEU A O 1
ATOM 4310 N N . GLU A 1 547 ? -10.051 8.507 4.386 1.00 97.88 547 GLU A N 1
ATOM 4311 C CA . GLU A 1 547 ? -9.996 9.926 4.018 1.00 97.88 547 GLU A CA 1
ATOM 4312 C C . GLU A 1 547 ? -9.527 10.822 5.182 1.00 97.88 547 GLU A C 1
ATOM 4314 O O . GLU A 1 547 ? -8.618 11.643 5.027 1.00 97.88 547 GLU A O 1
ATOM 4319 N N . ILE A 1 548 ? -10.076 10.622 6.385 1.00 98.19 548 ILE A N 1
ATOM 4320 C CA . ILE A 1 548 ? -9.656 11.348 7.600 1.00 98.19 548 ILE A CA 1
ATOM 4321 C C . ILE A 1 548 ? -8.178 11.086 7.904 1.00 98.19 548 ILE A C 1
ATOM 4323 O O . ILE A 1 548 ? -7.444 11.953 8.374 1.00 98.19 548 ILE A O 1
ATOM 4327 N N . SER A 1 549 ? -7.712 9.875 7.620 1.00 97.94 549 SER A N 1
ATOM 4328 C CA . SER A 1 549 ? -6.333 9.499 7.893 1.00 97.94 549 SER A CA 1
ATOM 4329 C C . SER A 1 549 ? -5.321 10.202 6.982 1.00 97.94 549 SER A C 1
ATOM 4331 O O . SER A 1 549 ? -4.170 10.347 7.387 1.00 97.94 549 SER A O 1
ATOM 4333 N N . VAL A 1 550 ? -5.726 10.666 5.793 1.00 96.75 550 VAL A N 1
ATOM 4334 C CA . VAL A 1 550 ? -4.906 11.558 4.953 1.00 96.75 550 VAL A CA 1
ATOM 4335 C C . VAL A 1 550 ? -4.774 12.927 5.620 1.00 96.75 550 VAL A C 1
ATOM 4337 O O . VAL A 1 550 ? -3.670 13.456 5.721 1.00 96.75 550 VAL A O 1
ATOM 4340 N N . LEU A 1 551 ? -5.890 13.458 6.127 1.00 94.81 551 LEU A N 1
ATOM 4341 C CA . LEU A 1 551 ? -5.988 14.771 6.770 1.00 94.81 551 LEU A CA 1
ATOM 4342 C C . LEU A 1 551 ? -5.046 14.920 7.975 1.00 94.81 551 LEU A C 1
ATOM 4344 O O . LEU A 1 551 ? -4.383 15.938 8.131 1.00 94.81 551 LEU A O 1
ATOM 4348 N N . MET A 1 552 ? -4.988 13.895 8.828 1.00 95.56 552 MET A N 1
ATOM 4349 C CA . MET A 1 552 ? -4.228 13.936 10.082 1.00 95.56 552 MET A CA 1
ATOM 4350 C C . MET A 1 552 ? -2.723 13.676 9.902 1.00 95.56 552 MET A C 1
ATOM 4352 O O . MET A 1 552 ? -1.952 13.862 10.841 1.00 95.56 552 MET A O 1
ATOM 4356 N N . ALA A 1 553 ? -2.287 13.190 8.738 1.00 96.31 553 ALA A N 1
ATOM 4357 C CA . ALA A 1 553 ? -0.981 12.558 8.593 1.00 96.31 553 ALA A CA 1
ATOM 4358 C C . ALA A 1 553 ? 0.206 13.523 8.456 1.00 96.31 553 ALA A C 1
ATOM 4360 O O . ALA A 1 553 ? 0.109 14.593 7.859 1.00 96.31 553 ALA A O 1
ATOM 4361 N N . GLN A 1 554 ? 1.370 13.056 8.914 1.00 95.50 554 GLN A N 1
ATOM 4362 C CA . GLN A 1 554 ? 2.683 13.582 8.529 1.00 95.50 554 GLN A CA 1
ATOM 4363 C C . GLN A 1 554 ? 3.475 12.583 7.664 1.00 95.50 554 GLN A C 1
ATOM 4365 O O . GLN A 1 554 ? 3.244 11.371 7.699 1.00 95.50 554 GLN A O 1
ATOM 4370 N N . PHE A 1 555 ? 4.444 13.100 6.909 1.00 95.31 555 PHE A N 1
ATOM 4371 C CA . PHE A 1 555 ? 5.157 12.427 5.821 1.00 95.31 555 PHE A CA 1
ATOM 4372 C C . PHE A 1 555 ? 6.668 12.741 5.858 1.00 95.31 555 PHE A C 1
ATOM 4374 O O . PHE A 1 555 ? 7.069 13.769 6.402 1.00 95.31 555 PHE A O 1
ATOM 4381 N N . PRO A 1 556 ? 7.545 11.893 5.287 1.00 91.38 556 PRO A N 1
ATOM 4382 C CA . PRO A 1 556 ? 9.003 12.007 5.452 1.00 91.38 556 PRO A CA 1
ATOM 4383 C C . PRO A 1 556 ? 9.661 13.127 4.620 1.00 91.38 556 PRO A C 1
ATOM 4385 O O . PRO A 1 556 ? 10.846 13.412 4.825 1.00 91.38 556 PRO A O 1
ATOM 4388 N N . SER A 1 557 ? 8.934 13.724 3.669 1.00 92.19 557 SER A N 1
ATOM 4389 C CA . SER A 1 557 ? 9.382 14.843 2.834 1.00 92.19 557 SER A CA 1
ATOM 4390 C C . SER A 1 557 ? 8.234 15.806 2.529 1.00 92.19 557 SER A C 1
ATOM 4392 O O . SER A 1 557 ? 7.059 15.429 2.576 1.00 92.19 557 SER A O 1
ATOM 4394 N N . GLU A 1 558 ? 8.590 17.045 2.193 1.00 94.75 558 GLU A N 1
ATOM 4395 C CA . GLU A 1 558 ? 7.646 18.101 1.818 1.00 94.75 558 GLU A CA 1
ATOM 4396 C C . GLU A 1 558 ? 6.819 17.713 0.587 1.00 94.75 558 GLU A C 1
ATOM 4398 O O . GLU A 1 558 ? 5.598 17.865 0.569 1.00 94.75 558 GLU A O 1
ATOM 4403 N N . GLU A 1 559 ? 7.473 17.138 -0.424 1.00 95.06 559 GLU A N 1
ATOM 4404 C CA . GLU A 1 559 ? 6.814 16.724 -1.660 1.00 95.06 559 GLU A CA 1
ATOM 4405 C C . GLU A 1 559 ? 5.764 15.632 -1.418 1.00 95.06 559 GLU A C 1
ATOM 4407 O O . GLU A 1 559 ? 4.650 15.742 -1.931 1.00 95.06 559 GLU A O 1
ATOM 4412 N N . ILE A 1 560 ? 6.079 14.629 -0.584 1.00 95.94 560 ILE A N 1
ATOM 4413 C CA . ILE A 1 560 ? 5.127 13.562 -0.253 1.00 95.94 560 ILE A CA 1
ATOM 4414 C C . ILE A 1 560 ? 3.939 14.118 0.526 1.00 95.94 560 ILE A C 1
ATOM 4416 O O . ILE A 1 560 ? 2.803 13.747 0.227 1.00 95.94 560 ILE A O 1
ATOM 4420 N N . ALA A 1 561 ? 4.173 15.020 1.486 1.00 96.81 561 ALA A N 1
ATOM 4421 C CA . ALA A 1 561 ? 3.089 15.674 2.216 1.00 96.81 561 ALA A CA 1
ATOM 4422 C C . ALA A 1 561 ? 2.154 16.432 1.268 1.00 96.81 561 ALA A C 1
ATOM 4424 O O . ALA A 1 561 ? 0.936 16.256 1.318 1.00 96.81 561 ALA A O 1
ATOM 4425 N N . ARG A 1 562 ? 2.731 17.217 0.351 1.00 97.00 562 ARG A N 1
ATOM 4426 C CA . ARG A 1 562 ? 1.981 17.997 -0.634 1.00 97.00 562 ARG A CA 1
ATOM 4427 C C . ARG A 1 562 ? 1.142 17.111 -1.548 1.00 97.00 562 ARG A C 1
ATOM 4429 O O . ARG A 1 562 ? -0.054 17.343 -1.694 1.00 97.00 562 ARG A O 1
ATOM 4436 N N . LEU A 1 563 ? 1.761 16.125 -2.199 1.00 97.19 563 LEU A N 1
ATOM 4437 C CA . LEU A 1 563 ? 1.081 15.316 -3.211 1.00 97.19 563 LEU A CA 1
ATOM 4438 C C . LEU A 1 563 ? 0.066 14.355 -2.587 1.00 97.19 563 LEU A C 1
ATOM 4440 O O . LEU A 1 563 ? -1.024 14.199 -3.133 1.00 97.19 563 LEU A O 1
ATOM 4444 N N . SER A 1 564 ? 0.367 13.772 -1.423 1.00 96.75 564 SER A N 1
ATOM 4445 C CA . SER A 1 564 ? -0.592 12.908 -0.719 1.00 96.75 564 SER A CA 1
ATOM 4446 C C . SER A 1 564 ? -1.842 13.690 -0.303 1.00 96.75 564 SER A C 1
ATOM 4448 O O . SER A 1 564 ? -2.951 13.190 -0.473 1.00 96.75 564 SER A O 1
ATOM 4450 N N . TYR A 1 565 ? -1.692 14.945 0.137 1.00 95.69 565 TYR A N 1
ATOM 4451 C CA . TYR A 1 565 ? -2.830 15.824 0.425 1.00 95.69 565 TYR A CA 1
ATOM 4452 C C . TYR A 1 565 ? -3.581 16.270 -0.840 1.00 95.69 565 TYR A C 1
ATOM 4454 O O . TYR A 1 565 ? -4.807 16.328 -0.857 1.00 95.69 565 TYR A O 1
ATOM 4462 N N . LEU A 1 566 ? -2.862 16.554 -1.930 1.00 96.12 566 LEU A N 1
ATOM 4463 C CA . LEU A 1 566 ? -3.455 16.995 -3.195 1.00 96.12 566 LEU A CA 1
ATOM 4464 C C . LEU A 1 566 ? -4.342 15.917 -3.841 1.00 96.12 566 LEU A C 1
ATOM 4466 O O . LEU A 1 566 ? -5.339 16.259 -4.480 1.00 96.12 566 LEU A O 1
ATOM 4470 N N . PHE A 1 567 ? -3.954 14.643 -3.716 1.00 97.38 567 PHE A N 1
ATOM 4471 C CA . PHE A 1 567 ? -4.594 13.516 -4.402 1.00 97.38 567 PHE A CA 1
ATOM 4472 C C . PHE A 1 567 ? -5.434 12.603 -3.510 1.00 97.38 567 PHE A C 1
ATOM 4474 O O . PHE A 1 567 ? -6.339 11.957 -4.030 1.00 97.38 567 PHE A O 1
ATOM 4481 N N . ARG A 1 568 ? -5.165 12.563 -2.199 1.00 96.81 568 ARG A N 1
ATOM 4482 C CA . ARG A 1 568 ? -5.982 11.866 -1.189 1.00 96.81 568 ARG A CA 1
ATOM 4483 C C . ARG A 1 568 ? -6.270 10.401 -1.537 1.00 96.81 568 ARG A C 1
ATOM 4485 O O . ARG A 1 568 ? -7.407 9.939 -1.523 1.00 96.81 568 ARG A O 1
ATOM 4492 N N . THR A 1 569 ? -5.229 9.666 -1.910 1.00 96.31 569 THR A N 1
ATOM 4493 C CA . THR A 1 569 ? -5.331 8.271 -2.352 1.00 96.31 569 THR A CA 1
ATOM 4494 C C . THR A 1 569 ? -5.617 7.308 -1.207 1.00 96.31 569 THR A C 1
ATOM 4496 O O . THR A 1 569 ? -4.885 7.273 -0.221 1.00 96.31 569 THR A O 1
ATOM 4499 N N . LEU A 1 570 ? -6.635 6.461 -1.379 1.00 96.88 570 LEU A N 1
ATOM 4500 C CA . LEU A 1 570 ? -7.120 5.518 -0.366 1.00 96.88 570 LEU A CA 1
ATOM 4501 C C . LEU A 1 570 ? -6.966 4.071 -0.855 1.00 96.88 570 LEU A C 1
ATOM 4503 O O . LEU A 1 570 ? -7.109 3.812 -2.050 1.00 96.88 570 LEU A O 1
ATOM 4507 N N . GLY A 1 571 ? -6.748 3.120 0.057 1.00 97.31 571 GLY A N 1
ATOM 4508 C CA . GLY A 1 571 ? -6.712 1.692 -0.278 1.00 97.31 571 GLY A CA 1
ATOM 4509 C C . GLY A 1 571 ? -7.601 0.845 0.628 1.00 97.31 571 GLY A C 1
ATOM 4510 O O . GLY A 1 571 ? -7.166 0.324 1.653 1.00 97.31 571 GLY A O 1
ATOM 4511 N N . LEU A 1 572 ? -8.861 0.669 0.236 1.00 98.44 572 LEU A N 1
ATOM 4512 C CA . LEU A 1 572 ? -9.779 -0.240 0.918 1.00 98.44 572 LEU A CA 1
ATOM 4513 C C . LEU A 1 572 ? -9.788 -1.606 0.226 1.00 98.44 572 LEU A C 1
ATOM 4515 O O . LEU A 1 572 ? -10.036 -1.702 -0.973 1.00 98.44 572 LEU A O 1
ATOM 4519 N N . GLY A 1 573 ? -9.538 -2.659 0.998 1.00 98.06 573 GLY A N 1
ATOM 4520 C CA . GLY A 1 573 ? -9.584 -4.042 0.537 1.00 98.06 573 GLY A CA 1
ATOM 4521 C C . GLY A 1 573 ? -10.407 -4.940 1.455 1.00 98.06 573 GLY A C 1
ATOM 4522 O O . GLY A 1 573 ? -11.105 -4.490 2.368 1.00 98.06 573 GLY A O 1
ATOM 4523 N N . PHE A 1 574 ? -10.282 -6.246 1.244 1.00 98.12 574 PHE A N 1
ATOM 4524 C CA . PHE A 1 574 ? -10.914 -7.258 2.080 1.00 98.12 574 PHE A CA 1
ATOM 4525 C C . PHE A 1 574 ? -9.978 -8.435 2.364 1.00 98.12 574 PHE A C 1
ATOM 4527 O O . PHE A 1 574 ? -9.024 -8.695 1.635 1.00 98.12 574 PHE A O 1
ATOM 4534 N N . ALA A 1 575 ? -10.280 -9.170 3.431 1.00 97.50 575 ALA A N 1
ATOM 4535 C CA . ALA A 1 575 ? -9.563 -10.361 3.863 1.00 97.50 575 ALA A CA 1
ATOM 4536 C C . ALA A 1 575 ? -10.512 -11.564 3.990 1.00 97.50 575 ALA A C 1
ATOM 4538 O O . ALA A 1 575 ? -11.736 -11.425 4.016 1.00 97.50 575 ALA A O 1
ATOM 4539 N N . ASN A 1 576 ? -9.930 -12.760 4.116 1.00 96.81 576 ASN A N 1
ATOM 4540 C CA . ASN A 1 576 ? -10.630 -14.022 4.386 1.00 96.81 576 ASN A CA 1
ATOM 4541 C C . ASN A 1 576 ? -11.607 -14.513 3.303 1.00 96.81 576 ASN A C 1
ATOM 4543 O O . ASN A 1 576 ? -12.450 -15.361 3.592 1.00 96.81 576 ASN A O 1
ATOM 4547 N N . ILE A 1 577 ? -11.456 -14.088 2.042 1.00 97.31 577 ILE A N 1
ATOM 4548 C CA . ILE A 1 577 ? -12.286 -14.613 0.943 1.00 97.31 577 ILE A CA 1
ATOM 4549 C C . ILE A 1 577 ? -12.152 -16.136 0.782 1.00 97.31 577 ILE A C 1
ATOM 4551 O O . ILE A 1 577 ? -13.147 -16.835 0.613 1.00 97.31 577 ILE A O 1
ATOM 4555 N N . GLY A 1 578 ? -10.937 -16.680 0.919 1.00 96.94 578 GLY A N 1
ATOM 4556 C CA . GLY A 1 578 ? -10.714 -18.123 0.829 1.00 96.94 578 GLY A CA 1
ATOM 4557 C C . GLY A 1 578 ? -11.378 -18.892 1.969 1.00 96.94 578 GLY A C 1
ATOM 4558 O O . GLY A 1 578 ? -12.025 -19.905 1.728 1.00 96.94 578 GLY A O 1
ATOM 4559 N N . ALA A 1 579 ? -11.282 -18.383 3.199 1.00 95.88 579 ALA A N 1
ATOM 4560 C CA . ALA A 1 579 ? -11.950 -18.986 4.348 1.00 95.88 579 ALA A CA 1
ATOM 4561 C C . ALA A 1 579 ? -13.482 -18.906 4.223 1.00 95.88 579 ALA A C 1
ATOM 4563 O O . ALA A 1 579 ? -14.176 -19.861 4.564 1.00 95.88 579 ALA A O 1
ATOM 4564 N N . MET A 1 580 ? -14.011 -17.807 3.675 1.00 96.50 580 MET A N 1
ATOM 4565 C CA . MET A 1 580 ? -15.433 -17.683 3.351 1.00 96.50 580 MET A CA 1
ATOM 4566 C C . MET A 1 580 ? -15.854 -18.746 2.332 1.00 96.50 580 MET A C 1
ATOM 4568 O O . MET A 1 580 ? -16.806 -19.477 2.586 1.00 96.50 580 MET A O 1
ATOM 4572 N N . PHE A 1 581 ? -15.107 -18.926 1.239 1.00 96.94 581 PHE A N 1
ATOM 4573 C CA . PHE A 1 581 ? -15.392 -19.979 0.259 1.00 96.94 581 PHE A CA 1
ATOM 4574 C C . PHE A 1 581 ? -15.346 -21.389 0.855 1.00 96.94 581 PHE A C 1
ATOM 4576 O O . PHE A 1 581 ? -16.228 -22.194 0.554 1.00 96.94 581 PHE A O 1
ATOM 4583 N N . MET A 1 582 ? -14.400 -21.675 1.756 1.00 95.56 582 MET A N 1
ATOM 4584 C CA . MET A 1 582 ? -14.368 -22.954 2.477 1.00 95.56 582 MET A CA 1
ATOM 4585 C C . MET A 1 582 ? -15.656 -23.183 3.282 1.00 95.56 582 MET A C 1
ATOM 4587 O O . MET A 1 582 ? -16.236 -24.262 3.192 1.00 95.56 582 MET A O 1
ATOM 4591 N N . ARG A 1 583 ? -16.152 -22.168 4.007 1.00 95.44 583 ARG A N 1
ATOM 4592 C CA . ARG A 1 583 ? -17.417 -22.252 4.768 1.00 95.44 583 ARG A CA 1
ATOM 4593 C C . ARG A 1 583 ? -18.655 -22.347 3.877 1.00 95.44 583 ARG A C 1
ATOM 4595 O O . ARG A 1 583 ? -19.632 -22.989 4.246 1.00 95.44 583 ARG A O 1
ATOM 4602 N N . MET A 1 584 ? -18.604 -21.753 2.688 1.00 94.88 584 MET A N 1
ATOM 4603 C CA . MET A 1 584 ? -19.646 -21.893 1.667 1.00 94.88 584 MET A CA 1
ATOM 4604 C C . MET A 1 584 ? -19.628 -23.267 0.974 1.00 94.88 584 MET A C 1
ATOM 4606 O O . MET A 1 584 ? -20.554 -23.577 0.224 1.00 94.88 584 MET A O 1
ATOM 4610 N N . GLY A 1 585 ? -18.576 -24.074 1.165 1.00 94.69 585 GLY A N 1
ATOM 4611 C CA . GLY A 1 585 ? -18.365 -25.311 0.410 1.00 94.69 585 GLY A CA 1
ATOM 4612 C C . GLY A 1 585 ? -18.068 -25.067 -1.075 1.00 94.69 585 GLY A C 1
ATOM 4613 O O . GLY A 1 585 ? -18.426 -25.887 -1.918 1.00 94.69 585 GLY A O 1
ATOM 4614 N N . ILE A 1 586 ? -17.454 -23.927 -1.414 1.00 96.19 586 ILE A N 1
ATOM 4615 C CA . ILE A 1 586 ? -17.114 -23.542 -2.789 1.00 96.19 586 ILE A CA 1
ATOM 4616 C C . ILE A 1 586 ? -15.595 -23.675 -2.983 1.00 96.19 586 ILE A C 1
ATOM 4618 O O . ILE A 1 586 ? -14.830 -23.036 -2.260 1.00 96.19 586 ILE A O 1
ATOM 4622 N N . PRO A 1 587 ? -15.119 -24.466 -3.961 1.00 97.50 587 PRO A N 1
ATOM 4623 C CA . PRO A 1 587 ? -13.697 -24.529 -4.281 1.00 97.50 587 PRO A CA 1
ATOM 4624 C C . PRO A 1 587 ? -13.170 -23.170 -4.746 1.00 97.50 587 PRO A C 1
ATOM 4626 O O . PRO A 1 587 ? -13.776 -22.533 -5.609 1.00 97.50 587 PRO A O 1
ATOM 4629 N N . TYR A 1 588 ? -12.013 -22.755 -4.224 1.00 97.06 588 TYR A N 1
ATOM 4630 C CA . TYR A 1 588 ? -11.392 -21.474 -4.580 1.00 97.06 588 TYR A CA 1
ATOM 4631 C C . TYR A 1 588 ? -11.151 -21.353 -6.094 1.00 97.06 588 TYR A C 1
ATOM 4633 O O . TYR A 1 588 ? -11.440 -20.324 -6.696 1.00 97.06 588 TYR A O 1
ATOM 4641 N N . HIS A 1 589 ? -10.666 -22.425 -6.729 1.00 96.81 589 HIS A N 1
ATOM 4642 C CA . HIS A 1 589 ? -10.494 -22.497 -8.179 1.00 96.81 589 HIS A CA 1
ATOM 4643 C C . HIS A 1 589 ? -11.791 -22.975 -8.851 1.00 96.81 589 HIS A C 1
ATOM 4645 O O . HIS A 1 589 ? -11.904 -24.125 -9.267 1.00 96.81 589 HIS A O 1
ATOM 4651 N N . SER A 1 590 ? -12.799 -22.104 -8.905 1.00 97.88 590 SER A N 1
ATOM 4652 C CA . SER A 1 590 ? -14.057 -22.361 -9.614 1.00 97.88 590 SER A CA 1
ATOM 4653 C C . SER A 1 590 ? -14.638 -21.079 -10.209 1.00 97.88 590 SER A C 1
ATOM 4655 O O . SER A 1 590 ? -14.444 -19.995 -9.658 1.00 97.88 590 SER A O 1
ATOM 4657 N N . GLU A 1 591 ? -15.412 -21.203 -11.290 1.00 97.62 591 GLU A N 1
ATOM 4658 C CA . GLU A 1 591 ? -16.140 -20.074 -11.896 1.00 97.62 591 GLU A CA 1
ATOM 4659 C C . GLU A 1 591 ? -17.060 -19.386 -10.878 1.00 97.62 591 GLU A C 1
ATOM 4661 O O . GLU A 1 591 ? -17.155 -18.163 -10.827 1.00 97.62 591 GLU A O 1
ATOM 4666 N N . LYS A 1 592 ? -17.687 -20.171 -9.990 1.00 97.19 592 LYS A N 1
ATOM 4667 C CA . LYS A 1 592 ? -18.549 -19.647 -8.926 1.00 97.19 592 LYS A CA 1
ATOM 4668 C C . LYS A 1 592 ? -17.771 -18.783 -7.926 1.00 97.19 592 LYS A C 1
ATOM 4670 O O . LYS A 1 592 ? -18.248 -17.711 -7.563 1.00 97.19 592 LYS A O 1
ATOM 4675 N N . ALA A 1 593 ? -16.589 -19.222 -7.486 1.00 97.38 593 ALA A N 1
ATOM 4676 C CA . ALA A 1 593 ? -15.728 -18.429 -6.605 1.00 97.38 593 ALA A CA 1
ATOM 4677 C C . ALA A 1 593 ? -15.254 -17.136 -7.287 1.00 97.38 593 ALA A C 1
ATOM 4679 O O . ALA A 1 593 ? -15.292 -16.069 -6.674 1.00 97.38 593 ALA A O 1
ATOM 4680 N N . GLN A 1 594 ? -14.877 -17.211 -8.567 1.00 96.06 594 GLN A N 1
ATOM 4681 C CA . GLN A 1 594 ? -14.497 -16.039 -9.362 1.00 96.06 594 GLN A CA 1
ATOM 4682 C C . GLN A 1 594 ? -15.651 -15.033 -9.473 1.00 96.06 594 GLN A C 1
ATOM 4684 O O . GLN A 1 594 ? -15.451 -13.852 -9.196 1.00 96.06 594 GLN A O 1
ATOM 4689 N N . ALA A 1 595 ? -16.867 -15.496 -9.777 1.00 95.81 595 ALA A N 1
ATOM 4690 C CA . ALA A 1 595 ? -18.051 -14.643 -9.865 1.00 95.81 595 ALA A CA 1
ATOM 4691 C C . ALA A 1 595 ? -18.382 -13.957 -8.527 1.00 95.81 595 ALA A C 1
ATOM 4693 O O . ALA A 1 595 ? -18.662 -12.759 -8.501 1.00 95.81 595 ALA A O 1
ATOM 4694 N N . ILE A 1 596 ? -18.301 -14.681 -7.402 1.00 96.62 596 ILE A N 1
ATOM 4695 C CA . ILE A 1 596 ? -18.530 -14.098 -6.069 1.00 96.62 596 ILE A CA 1
ATOM 4696 C C . ILE A 1 596 ? -17.447 -13.065 -5.732 1.00 96.62 596 ILE A C 1
ATOM 4698 O O . ILE A 1 596 ? -17.770 -11.982 -5.248 1.00 96.62 596 ILE A O 1
ATOM 4702 N N . CYS A 1 597 ? -16.174 -13.368 -6.009 1.00 97.38 597 CYS A N 1
ATOM 4703 C CA . CYS A 1 597 ? -15.070 -12.426 -5.818 1.00 97.38 597 CYS A CA 1
ATOM 4704 C C . CYS A 1 597 ? -15.284 -11.141 -6.633 1.00 97.38 597 CYS A C 1
ATOM 4706 O O . CYS A 1 597 ? -15.180 -10.040 -6.085 1.00 97.38 597 CYS A O 1
ATOM 4708 N N . GLY A 1 598 ? -15.656 -11.279 -7.910 1.00 96.50 598 GLY A N 1
ATOM 4709 C CA . GLY A 1 598 ? -15.982 -10.156 -8.786 1.00 96.50 598 GLY A CA 1
ATOM 4710 C C . GLY A 1 598 ? -17.144 -9.321 -8.248 1.00 96.50 598 GLY A C 1
ATOM 4711 O O . GLY A 1 598 ? -17.029 -8.101 -8.171 1.00 96.50 598 GLY A O 1
ATOM 4712 N N . ALA A 1 599 ? -18.224 -9.961 -7.789 1.00 96.75 599 ALA A N 1
ATOM 4713 C CA . ALA A 1 599 ? -19.387 -9.274 -7.229 1.00 96.75 599 ALA A CA 1
ATOM 4714 C C . ALA A 1 599 ? -19.058 -8.499 -5.941 1.00 96.75 599 ALA A C 1
ATOM 4716 O O . ALA A 1 599 ? -19.400 -7.322 -5.831 1.00 96.75 599 ALA A O 1
ATOM 4717 N N . ILE A 1 600 ? -18.355 -9.121 -4.986 1.00 98.06 600 ILE A N 1
ATOM 4718 C CA . ILE A 1 600 ? -17.929 -8.461 -3.739 1.00 98.06 600 ILE A CA 1
ATOM 4719 C C . ILE A 1 600 ? -17.015 -7.271 -4.048 1.00 98.06 600 ILE A C 1
ATOM 4721 O O . ILE A 1 600 ? -17.219 -6.182 -3.510 1.00 98.06 600 ILE A O 1
ATOM 4725 N N . THR A 1 601 ? -16.049 -7.455 -4.951 1.00 97.69 601 THR A N 1
ATOM 4726 C CA . THR A 1 601 ? -15.124 -6.392 -5.371 1.00 97.69 601 THR A CA 1
ATOM 4727 C C . THR A 1 601 ? -15.868 -5.242 -6.049 1.00 97.69 601 THR A C 1
ATOM 4729 O O . THR A 1 601 ? -15.616 -4.080 -5.731 1.00 97.69 601 THR A O 1
ATOM 4732 N N . ALA A 1 602 ? -16.828 -5.538 -6.929 1.00 97.88 602 ALA A N 1
ATOM 4733 C CA . ALA A 1 602 ? -17.635 -4.526 -7.604 1.00 97.88 602 ALA A CA 1
ATOM 4734 C C . ALA A 1 602 ? -18.505 -3.724 -6.621 1.00 97.88 602 ALA A C 1
ATOM 4736 O O . ALA A 1 602 ? -18.562 -2.499 -6.726 1.00 97.88 602 ALA A O 1
ATOM 4737 N N . ILE A 1 603 ? -19.135 -4.391 -5.644 1.00 98.38 603 ILE A N 1
ATOM 4738 C CA . ILE A 1 603 ? -19.933 -3.736 -4.595 1.00 98.38 603 ILE A CA 1
ATOM 4739 C C . ILE A 1 603 ? -19.044 -2.836 -3.733 1.00 98.38 603 ILE A C 1
ATOM 4741 O O . ILE A 1 603 ? -19.376 -1.670 -3.532 1.00 98.38 603 ILE A O 1
ATOM 4745 N N . MET A 1 604 ? -17.898 -3.345 -3.269 1.00 98.62 604 MET A N 1
ATOM 4746 C CA . MET A 1 604 ? -16.944 -2.571 -2.469 1.00 98.62 604 MET A CA 1
ATOM 4747 C C . MET A 1 604 ? -16.456 -1.328 -3.216 1.00 98.62 604 MET A C 1
ATOM 4749 O O . MET A 1 604 ? -16.440 -0.233 -2.655 1.00 98.62 604 MET A O 1
ATOM 4753 N N . ASN A 1 605 ? -16.083 -1.482 -4.488 1.00 97.94 605 ASN A N 1
ATOM 4754 C CA . ASN A 1 605 ? -15.599 -0.378 -5.310 1.00 97.94 605 ASN A CA 1
ATOM 4755 C C . ASN A 1 605 ? -16.702 0.664 -5.559 1.00 97.94 605 ASN A C 1
ATOM 4757 O O . ASN A 1 605 ? -16.488 1.859 -5.367 1.00 97.94 605 ASN A O 1
ATOM 4761 N N . GLY A 1 606 ? -17.907 0.216 -5.926 1.00 98.12 606 GLY A N 1
ATOM 4762 C CA . GLY A 1 606 ? -19.051 1.096 -6.166 1.00 98.12 606 GLY A CA 1
ATOM 4763 C C . GLY A 1 606 ? -19.470 1.887 -4.925 1.00 98.12 606 GLY A C 1
ATOM 4764 O O . GLY A 1 606 ? -19.689 3.094 -5.016 1.00 98.12 606 GLY A O 1
ATOM 4765 N N . GLU A 1 607 ? -19.528 1.236 -3.764 1.00 98.62 607 GLU A N 1
ATOM 4766 C CA . GLU A 1 607 ? -19.865 1.891 -2.496 1.00 98.62 607 GLU A CA 1
ATOM 4767 C C . GLU A 1 607 ? -18.752 2.848 -2.036 1.00 98.62 607 GLU A C 1
ATOM 4769 O O . GLU A 1 607 ? -19.045 3.951 -1.581 1.00 98.62 607 GLU A O 1
ATOM 4774 N N . SER A 1 608 ? -17.476 2.502 -2.253 1.00 98.44 608 SER A N 1
ATOM 4775 C CA . SER A 1 608 ? -16.351 3.414 -1.984 1.00 98.44 608 SER A CA 1
ATOM 4776 C C . SER A 1 608 ? -16.413 4.671 -2.860 1.00 98.44 608 SER A C 1
ATOM 4778 O O . SER A 1 608 ? -16.199 5.779 -2.368 1.00 98.44 608 SER A O 1
ATOM 4780 N N . TYR A 1 609 ? -16.754 4.534 -4.149 1.00 98.19 609 TYR A N 1
ATOM 4781 C CA . TYR A 1 609 ? -16.977 5.685 -5.031 1.00 98.19 609 TYR A CA 1
ATOM 4782 C C . TYR A 1 609 ? -18.176 6.528 -4.603 1.00 98.19 609 TYR A C 1
ATOM 4784 O O . TYR A 1 609 ? -18.093 7.755 -4.644 1.00 98.19 609 TYR A O 1
ATOM 4792 N N . ALA A 1 610 ? -19.270 5.898 -4.171 1.00 98.38 610 ALA A N 1
ATOM 4793 C CA . ALA A 1 610 ? -20.441 6.610 -3.673 1.00 98.38 610 ALA A CA 1
ATOM 4794 C C . ALA A 1 610 ? -20.111 7.418 -2.407 1.00 98.38 610 ALA A C 1
ATOM 4796 O O . ALA A 1 610 ? -20.412 8.610 -2.357 1.00 98.38 610 ALA A O 1
ATOM 4797 N N . ALA A 1 611 ? -19.421 6.810 -1.439 1.00 98.38 611 ALA A N 1
ATOM 4798 C CA . ALA A 1 611 ? -18.960 7.478 -0.224 1.00 98.38 611 ALA A CA 1
ATOM 4799 C C . ALA A 1 611 ? -17.979 8.624 -0.532 1.00 98.38 611 ALA A C 1
ATOM 4801 O O . ALA A 1 611 ? -18.095 9.713 0.026 1.00 98.38 611 ALA A O 1
ATOM 4802 N N . SER A 1 612 ? -17.047 8.420 -1.468 1.00 98.12 612 SER A N 1
ATOM 4803 C CA . SER A 1 612 ? -16.121 9.468 -1.917 1.00 98.12 612 SER A CA 1
ATOM 4804 C C . SER A 1 612 ? -16.853 10.645 -2.578 1.00 98.12 612 SER A C 1
ATOM 4806 O O . SER A 1 612 ? -16.572 11.800 -2.261 1.00 98.12 612 SER A O 1
ATOM 4808 N N . ALA A 1 613 ? -17.847 10.379 -3.431 1.00 97.75 613 ALA A N 1
ATOM 4809 C CA . ALA A 1 613 ? -18.672 11.418 -4.046 1.00 97.75 613 ALA A CA 1
ATOM 4810 C C . ALA A 1 613 ? -19.554 12.157 -3.021 1.00 97.75 613 ALA A C 1
ATOM 4812 O O . ALA A 1 613 ? -19.750 13.369 -3.135 1.00 97.75 613 ALA A O 1
ATOM 4813 N N . GLU A 1 614 ? -20.065 11.449 -2.010 1.00 97.56 614 GLU A N 1
ATOM 4814 C CA . GLU A 1 614 ? -20.791 12.039 -0.883 1.00 97.56 614 GLU A CA 1
ATOM 4815 C C . GLU A 1 614 ? -19.890 13.001 -0.097 1.00 97.56 614 GLU A C 1
ATOM 4817 O O . GLU A 1 614 ? -20.262 14.157 0.095 1.00 97.56 614 GLU A O 1
ATOM 4822 N N . MET A 1 615 ? -18.677 12.579 0.279 1.00 97.31 615 MET A N 1
ATOM 4823 C CA . MET A 1 615 ? -17.701 13.455 0.938 1.00 97.31 615 MET A CA 1
ATOM 4824 C C . MET A 1 615 ? -17.358 14.666 0.069 1.00 97.31 615 MET A C 1
ATOM 4826 O O . MET A 1 615 ? -17.406 15.794 0.554 1.00 97.31 615 MET A O 1
ATOM 4830 N N . ALA A 1 616 ? -17.110 14.464 -1.228 1.00 96.88 616 ALA A N 1
ATOM 4831 C CA . ALA A 1 616 ? -16.782 15.545 -2.155 1.00 96.88 616 ALA A CA 1
ATOM 4832 C C . ALA A 1 616 ? -17.900 16.594 -2.286 1.00 96.88 616 ALA A C 1
ATOM 4834 O O . ALA A 1 616 ? -17.621 17.774 -2.493 1.00 96.88 616 ALA A O 1
ATOM 4835 N N . LYS A 1 617 ? -19.169 16.197 -2.130 1.00 96.56 617 LYS A N 1
ATOM 4836 C CA . LYS A 1 617 ? -20.309 17.125 -2.116 1.00 96.56 617 LYS A CA 1
ATOM 4837 C C . LYS A 1 617 ? -20.266 18.090 -0.925 1.00 96.56 617 LYS A C 1
ATOM 4839 O O . LYS A 1 617 ? -20.718 19.225 -1.064 1.00 96.56 617 LYS A O 1
ATOM 4844 N N . HIS A 1 618 ? -19.776 17.640 0.229 1.00 94.81 618 HIS A N 1
ATOM 4845 C CA . HIS A 1 618 ? -19.762 18.423 1.470 1.00 94.81 618 HIS A CA 1
ATOM 4846 C C . HIS A 1 618 ? -18.428 19.141 1.706 1.00 94.81 618 HIS A C 1
ATOM 4848 O O . HIS A 1 618 ? -18.423 20.284 2.153 1.00 94.81 618 HIS A O 1
ATOM 4854 N N . LEU A 1 619 ? -17.316 18.487 1.374 1.00 93.75 619 LEU A N 1
ATOM 4855 C CA . LEU A 1 619 ? -15.952 18.927 1.684 1.00 93.75 619 LEU A CA 1
ATOM 4856 C C . LEU A 1 619 ? -15.173 19.403 0.449 1.00 93.75 619 LEU A C 1
ATOM 4858 O O . LEU A 1 619 ? -14.069 19.923 0.580 1.00 93.75 619 LEU A O 1
ATOM 4862 N N . GLY A 1 620 ? -15.740 19.233 -0.747 1.00 94.44 620 GLY A N 1
ATOM 4863 C CA . GLY A 1 620 ? -15.041 19.430 -2.012 1.00 94.44 620 GLY A CA 1
ATOM 4864 C C . GLY A 1 620 ? -14.275 18.182 -2.456 1.00 94.44 620 GLY A C 1
ATOM 4865 O O . GLY A 1 620 ? -13.862 17.346 -1.652 1.00 94.44 620 GLY A O 1
ATOM 4866 N N . ALA A 1 621 ? -14.098 18.039 -3.769 1.00 96.31 621 ALA A N 1
ATOM 4867 C CA . ALA A 1 621 ? -13.232 17.006 -4.328 1.00 96.31 621 ALA A CA 1
ATOM 4868 C C . ALA A 1 621 ? -11.754 17.297 -4.003 1.00 96.31 621 ALA A C 1
ATOM 4870 O O . ALA A 1 621 ? -11.383 18.437 -3.722 1.00 96.31 621 ALA A O 1
ATOM 4871 N N . PHE A 1 622 ? -10.894 16.277 -4.090 1.00 95.69 622 PHE A N 1
ATOM 4872 C CA . PHE A 1 622 ? -9.444 16.472 -3.992 1.00 95.69 622 PHE A CA 1
ATOM 4873 C C . PHE A 1 622 ? -8.958 17.490 -5.039 1.00 95.69 622 PHE A C 1
ATOM 4875 O O . PHE A 1 622 ? -9.476 17.547 -6.157 1.00 95.69 622 PHE A O 1
ATOM 4882 N N . SER A 1 623 ? -7.934 18.279 -4.706 1.00 94.81 623 SER A N 1
ATOM 4883 C CA . SER A 1 623 ? -7.480 19.414 -5.528 1.00 94.81 623 SER A CA 1
ATOM 4884 C C . SER A 1 623 ? -7.033 19.018 -6.941 1.00 94.81 623 SER A C 1
ATOM 4886 O O . SER A 1 623 ? -7.018 19.844 -7.852 1.00 94.81 623 SER A O 1
ATOM 4888 N N . GLY A 1 624 ? -6.650 17.753 -7.139 1.00 95.88 624 GLY A N 1
ATOM 4889 C CA . GLY A 1 624 ? -6.325 17.191 -8.450 1.00 95.88 624 GLY A CA 1
ATOM 4890 C C . GLY A 1 624 ? -7.487 16.775 -9.337 1.00 95.88 624 GLY A C 1
ATOM 4891 O O . GLY A 1 624 ? -7.239 16.403 -10.484 1.00 95.88 624 GLY A O 1
ATOM 4892 N N . TYR A 1 625 ? -8.724 16.846 -8.849 1.00 97.62 625 TYR A N 1
ATOM 4893 C CA . TYR A 1 625 ? -9.875 16.308 -9.558 1.00 97.62 625 TYR A CA 1
ATOM 4894 C C . TYR A 1 625 ? -10.162 17.049 -10.857 1.00 97.62 625 TYR A C 1
ATOM 4896 O O . TYR A 1 625 ? -10.230 16.408 -11.896 1.00 97.62 625 TYR A O 1
ATOM 4904 N N . GLU A 1 626 ? -10.290 18.379 -10.832 1.00 97.56 626 GLU A N 1
ATOM 4905 C CA . GLU A 1 626 ? -10.818 19.124 -11.986 1.00 97.56 626 GLU A CA 1
ATOM 4906 C C . GLU A 1 626 ? -9.975 18.911 -13.249 1.00 97.56 626 GLU A C 1
ATOM 4908 O O . GLU A 1 626 ? -10.496 18.594 -14.316 1.00 97.56 626 GLU A O 1
ATOM 4913 N N . ARG A 1 627 ? -8.647 18.962 -13.106 1.00 97.62 627 ARG A N 1
ATOM 4914 C CA . ARG A 1 627 ? -7.718 18.721 -14.217 1.00 97.62 627 ARG A CA 1
ATOM 4915 C C . ARG A 1 627 ? -7.679 17.263 -14.691 1.00 97.62 627 ARG A C 1
ATOM 4917 O O . ARG A 1 627 ? -7.311 17.018 -15.831 1.00 97.62 627 ARG A O 1
ATOM 4924 N N . ASN A 1 628 ? -8.079 16.303 -13.853 1.00 98.19 628 ASN A N 1
ATOM 4925 C CA . ASN A 1 628 ? -8.123 14.874 -14.190 1.00 98.19 628 ASN A CA 1
ATOM 4926 C C . ASN A 1 628 ? -9.543 14.318 -14.348 1.00 98.19 628 ASN A C 1
ATOM 4928 O O . ASN A 1 628 ? -9.715 13.106 -14.490 1.00 98.19 628 ASN A O 1
ATOM 4932 N N . ARG A 1 629 ? -10.567 15.176 -14.338 1.00 98.00 629 ARG A N 1
ATOM 4933 C CA . ARG A 1 629 ? -11.977 14.787 -14.252 1.00 98.00 629 ARG A CA 1
ATOM 4934 C C . ARG A 1 629 ? -12.348 13.751 -15.304 1.00 98.00 629 ARG A C 1
ATOM 4936 O O . ARG A 1 629 ? -12.921 12.712 -14.983 1.00 98.00 629 ARG A O 1
ATOM 4943 N N . GLU A 1 630 ? -11.973 13.999 -16.554 1.00 98.25 630 GLU A N 1
ATOM 4944 C CA . GLU A 1 630 ? -12.284 13.094 -17.661 1.00 98.25 630 GLU A CA 1
ATOM 4945 C C . GLU A 1 630 ? -11.577 11.737 -17.531 1.00 98.25 630 GLU A C 1
ATOM 4947 O O . GLU A 1 630 ? -12.184 10.701 -17.808 1.00 98.25 630 GLU A O 1
ATOM 4952 N N . HIS A 1 631 ? -10.338 11.711 -17.031 1.00 98.19 631 HIS A N 1
ATOM 4953 C CA . HIS A 1 631 ? -9.582 10.476 -16.812 1.00 98.19 631 HIS A CA 1
ATOM 4954 C C . HIS A 1 631 ? -10.138 9.650 -15.650 1.00 98.19 631 HIS A C 1
ATOM 4956 O O . HIS A 1 631 ? -10.309 8.437 -15.789 1.00 98.19 631 HIS A O 1
ATOM 4962 N N . MET A 1 632 ? -10.485 10.296 -14.536 1.00 97.62 632 MET A N 1
ATOM 4963 C CA . MET A 1 632 ? -11.126 9.632 -13.404 1.00 97.62 632 MET A CA 1
ATOM 4964 C C . MET A 1 632 ? -12.501 9.075 -13.796 1.00 97.62 632 MET A C 1
ATOM 4966 O O . MET A 1 632 ? -12.789 7.905 -13.540 1.00 97.62 632 MET A O 1
ATOM 4970 N N . LEU A 1 633 ? -13.336 9.866 -14.479 1.00 98.00 633 LEU A N 1
ATOM 4971 C CA . LEU A 1 633 ? -14.654 9.408 -14.922 1.00 98.00 633 LEU A CA 1
ATOM 4972 C C . LEU A 1 633 ? -14.556 8.290 -15.969 1.00 98.00 633 LEU A C 1
ATOM 4974 O O . LEU A 1 633 ? -15.377 7.376 -15.939 1.00 98.00 633 LEU A O 1
ATOM 4978 N N . ARG A 1 634 ? -13.548 8.306 -16.851 1.00 98.12 634 ARG A N 1
ATOM 4979 C CA . ARG A 1 634 ? -13.239 7.187 -17.759 1.00 98.12 634 ARG A CA 1
ATOM 4980 C C . ARG A 1 634 ? -12.995 5.892 -16.985 1.00 98.12 634 ARG A C 1
ATOM 4982 O O . ARG A 1 634 ? -13.604 4.873 -17.306 1.00 98.12 634 ARG A O 1
ATOM 4989 N N . VAL A 1 635 ? -12.146 5.928 -15.957 1.00 98.06 635 VAL A N 1
ATOM 4990 C CA . VAL A 1 635 ? -11.843 4.755 -15.119 1.00 98.06 635 VAL A CA 1
ATOM 4991 C C . VAL A 1 635 ? -13.098 4.253 -14.402 1.00 98.06 635 VAL A C 1
ATOM 4993 O O . VAL A 1 635 ? -13.396 3.062 -14.457 1.00 98.06 635 VAL A O 1
ATOM 4996 N N . ILE A 1 636 ? -13.899 5.149 -13.816 1.00 97.69 636 ILE A N 1
ATOM 4997 C CA . ILE A 1 636 ? -15.170 4.784 -13.166 1.00 97.69 636 ILE A CA 1
ATOM 4998 C C . ILE A 1 636 ? -16.146 4.151 -14.174 1.00 97.69 636 ILE A C 1
ATOM 5000 O O . ILE A 1 636 ? -16.772 3.131 -13.874 1.00 97.69 636 ILE A O 1
ATOM 5004 N N . ARG A 1 637 ? -16.258 4.699 -15.394 1.00 97.88 637 ARG A N 1
ATOM 5005 C CA . ARG A 1 637 ? -17.071 4.105 -16.472 1.00 97.88 637 ARG A CA 1
ATOM 5006 C C . ARG A 1 637 ? -16.559 2.723 -16.875 1.00 97.88 637 ARG A C 1
ATOM 5008 O O . ARG A 1 637 ? -17.377 1.824 -17.048 1.00 97.88 637 ARG A O 1
ATOM 5015 N N . ASN A 1 638 ? -15.245 2.527 -16.984 1.00 98.00 638 ASN A N 1
ATOM 5016 C CA . ASN A 1 638 ? -14.650 1.222 -17.280 1.00 98.00 638 ASN A CA 1
ATOM 5017 C C . ASN A 1 638 ? -14.889 0.204 -16.152 1.00 98.00 638 ASN A C 1
ATOM 5019 O O . ASN A 1 638 ? -15.254 -0.929 -16.447 1.00 98.00 638 ASN A O 1
ATOM 5023 N N . HIS A 1 639 ? -14.793 0.597 -14.877 1.00 97.56 639 HIS A N 1
ATOM 5024 C CA . HIS A 1 639 ? -15.173 -0.274 -13.756 1.00 97.56 639 HIS A CA 1
ATOM 5025 C C . HIS A 1 639 ? -16.654 -0.653 -13.799 1.00 97.56 639 HIS A C 1
ATOM 5027 O O . HIS A 1 639 ? -17.000 -1.816 -13.596 1.00 97.56 639 HIS A O 1
ATOM 5033 N N . ARG A 1 640 ? -17.537 0.302 -14.124 1.00 96.56 640 ARG A N 1
ATOM 5034 C CA . ARG A 1 640 ? -18.955 0.004 -14.349 1.00 96.56 640 ARG A CA 1
ATOM 5035 C C . ARG A 1 640 ? -19.115 -1.002 -15.490 1.00 96.56 640 ARG A C 1
ATOM 5037 O O . ARG A 1 640 ? -19.799 -1.994 -15.312 1.00 96.56 640 ARG A O 1
ATOM 5044 N N . ARG A 1 641 ? -18.474 -0.790 -16.639 1.00 96.88 641 ARG A N 1
ATOM 5045 C CA . ARG A 1 641 ? -18.518 -1.725 -17.779 1.00 96.88 641 ARG A CA 1
ATOM 5046 C C . ARG A 1 641 ? -18.053 -3.133 -17.402 1.00 96.88 641 ARG A C 1
ATOM 5048 O O . ARG A 1 641 ? -18.727 -4.086 -17.774 1.00 96.88 641 ARG A O 1
ATOM 5055 N N . ALA A 1 642 ? -16.988 -3.251 -16.610 1.00 95.12 642 ALA A N 1
ATOM 5056 C CA . ALA A 1 642 ? -16.513 -4.533 -16.088 1.00 95.12 642 ALA A CA 1
ATOM 5057 C C . ALA A 1 642 ? -17.554 -5.217 -15.193 1.00 95.12 642 ALA A C 1
ATOM 5059 O O . ALA A 1 642 ? -17.836 -6.397 -15.372 1.00 95.12 642 ALA A O 1
ATOM 5060 N N . ALA A 1 643 ? -18.205 -4.469 -14.297 1.00 94.56 643 ALA A N 1
ATOM 5061 C CA . ALA A 1 643 ? -19.246 -5.010 -13.421 1.00 94.56 643 ALA A CA 1
ATOM 5062 C C . ALA A 1 643 ? -20.494 -5.526 -14.170 1.00 94.56 643 ALA A C 1
ATOM 5064 O O . ALA A 1 643 ? -21.220 -6.357 -13.632 1.00 94.56 643 ALA A O 1
ATOM 5065 N N . TYR A 1 644 ? -20.746 -5.045 -15.393 1.00 93.88 644 TYR A N 1
ATOM 5066 C CA . TYR A 1 644 ? -21.864 -5.472 -16.246 1.00 93.88 644 TYR A CA 1
ATOM 5067 C C . TYR A 1 644 ? -21.430 -6.385 -17.413 1.00 93.88 644 TYR A C 1
ATOM 5069 O O . TYR A 1 644 ? -22.241 -6.623 -18.303 1.00 93.88 644 TYR A O 1
ATOM 5077 N N . ASP A 1 645 ? -20.177 -6.863 -17.430 1.00 92.25 645 ASP A N 1
ATOM 5078 C CA . ASP A 1 645 ? -19.565 -7.620 -18.542 1.00 92.25 645 ASP A CA 1
ATOM 5079 C C . ASP A 1 645 ? -19.839 -7.003 -19.927 1.00 92.25 645 ASP A C 1
ATOM 5081 O O . ASP A 1 645 ? -20.308 -7.642 -20.872 1.00 92.25 645 ASP A O 1
ATOM 5085 N N . ALA A 1 646 ? -19.567 -5.704 -20.055 1.00 96.25 646 ALA A N 1
ATOM 5086 C CA . ALA A 1 646 ? -19.747 -5.000 -21.317 1.00 96.25 646 ALA A CA 1
ATOM 5087 C C . ALA A 1 646 ? -18.817 -5.558 -22.425 1.00 96.25 646 ALA A C 1
ATOM 5089 O O . ALA A 1 646 ? -17.710 -6.047 -22.150 1.00 96.25 646 ALA A O 1
ATOM 5090 N N . PRO A 1 647 ? -19.207 -5.455 -23.710 1.00 96.12 647 PRO A N 1
ATOM 5091 C CA . PRO A 1 647 ? -18.354 -5.837 -24.831 1.00 96.12 647 PRO A CA 1
ATOM 5092 C C . PRO A 1 647 ? -17.098 -4.956 -24.928 1.00 96.12 647 PRO A C 1
ATOM 5094 O O . PRO A 1 647 ? -17.101 -3.783 -24.559 1.00 96.12 647 PRO A O 1
ATOM 5097 N N . ARG A 1 648 ? -16.012 -5.505 -25.503 1.00 94.62 648 ARG A N 1
ATOM 5098 C CA . ARG A 1 648 ? -14.704 -4.821 -25.628 1.00 94.62 648 ARG A CA 1
ATOM 5099 C C . ARG A 1 648 ? -14.807 -3.421 -26.249 1.00 94.62 648 ARG A C 1
ATOM 5101 O O . ARG A 1 648 ? -14.103 -2.522 -25.810 1.00 94.62 648 ARG A O 1
ATOM 5108 N N . ALA A 1 649 ? -15.681 -3.246 -27.241 1.00 95.88 649 ALA A N 1
ATOM 5109 C CA . ALA A 1 649 ? -15.857 -1.988 -27.969 1.00 95.88 649 ALA A CA 1
ATOM 5110 C C . ALA A 1 649 ? -16.377 -0.826 -27.104 1.00 95.88 649 ALA A C 1
ATOM 5112 O O . ALA A 1 649 ? -16.256 0.326 -27.509 1.00 95.88 649 ALA A O 1
ATOM 5113 N N . GLU A 1 650 ? -16.951 -1.109 -25.932 1.00 96.75 650 GLU A N 1
ATOM 5114 C CA . GLU A 1 650 ? -17.420 -0.066 -25.021 1.00 96.75 650 GLU A CA 1
ATOM 5115 C C . GLU A 1 650 ? -16.314 0.474 -24.112 1.00 96.75 650 GLU A C 1
ATOM 5117 O O . GLU A 1 650 ? -16.442 1.594 -23.626 1.00 96.75 650 GLU A O 1
ATOM 5122 N N . TYR A 1 651 ? -15.242 -0.284 -23.860 1.00 97.50 651 TYR A N 1
ATOM 5123 C CA . TYR A 1 651 ? -14.167 0.167 -22.975 1.00 97.50 651 TYR A CA 1
ATOM 5124 C C . TYR A 1 651 ? -13.375 1.317 -23.593 1.00 97.50 651 TYR A C 1
ATOM 5126 O O . TYR A 1 651 ? -13.028 1.313 -24.772 1.00 97.50 651 TYR A O 1
ATOM 5134 N N . GLU A 1 652 ? -13.042 2.299 -22.762 1.00 97.25 652 GLU A N 1
ATOM 5135 C CA . GLU A 1 652 ? -12.308 3.487 -23.182 1.00 97.25 652 GLU A CA 1
ATOM 5136 C C . GLU A 1 652 ? -10.818 3.329 -22.868 1.00 97.25 652 GLU A C 1
ATOM 5138 O O . GLU A 1 652 ? -10.444 3.241 -21.697 1.00 97.25 652 GLU A O 1
ATOM 5143 N N . HIS A 1 653 ? -9.975 3.372 -23.904 1.00 95.31 653 HIS A N 1
ATOM 5144 C CA . HIS A 1 653 ? -8.511 3.440 -23.790 1.00 95.31 653 HIS A CA 1
ATOM 5145 C C . HIS A 1 653 ? -7.894 2.322 -22.927 1.00 95.31 653 HIS A C 1
ATOM 5147 O O . HIS A 1 653 ? -7.076 2.600 -22.052 1.00 95.31 653 HIS A O 1
ATOM 5153 N N . LEU A 1 654 ? -8.311 1.074 -23.166 1.00 95.50 654 LEU A N 1
ATOM 5154 C CA . LEU A 1 654 ? -7.692 -0.122 -22.590 1.00 95.50 654 LEU A CA 1
ATOM 5155 C C . LEU A 1 654 ? -7.047 -0.962 -23.698 1.00 95.50 654 LEU A C 1
ATOM 5157 O O . LEU A 1 654 ? -7.697 -1.276 -24.700 1.00 95.50 654 LEU A O 1
ATOM 5161 N N . HIS A 1 655 ? -5.799 -1.377 -23.498 1.00 93.56 655 HIS A N 1
ATOM 5162 C CA . HIS A 1 655 ? -5.106 -2.298 -24.401 1.00 93.56 655 HIS A CA 1
ATOM 5163 C C . HIS A 1 655 ? -5.628 -3.734 -24.248 1.00 93.56 655 HIS A C 1
ATOM 5165 O O . HIS A 1 655 ? -5.785 -4.455 -25.237 1.00 93.56 655 HIS A O 1
ATOM 5171 N N . ILE A 1 656 ? -5.966 -4.133 -23.018 1.00 91.38 656 ILE A N 1
ATOM 5172 C CA . ILE A 1 656 ? -6.471 -5.466 -22.667 1.00 91.38 656 ILE A CA 1
ATOM 5173 C C . ILE A 1 656 ? -7.891 -5.348 -22.102 1.00 91.38 656 ILE A C 1
ATOM 5175 O O . ILE A 1 656 ? -8.155 -4.487 -21.263 1.00 91.38 656 ILE A O 1
ATOM 5179 N N . LYS A 1 657 ? -8.815 -6.205 -22.571 1.00 90.00 657 LYS A N 1
ATOM 5180 C CA . LYS A 1 657 ? -10.155 -6.314 -21.968 1.00 90.00 657 LYS A CA 1
ATOM 5181 C C . LYS A 1 657 ? -9.983 -6.932 -20.565 1.00 90.00 657 LYS A C 1
ATOM 5183 O O . LYS A 1 657 ? -9.329 -7.973 -20.499 1.00 90.00 657 LYS A O 1
ATOM 5188 N N . PRO A 1 658 ? -10.515 -6.306 -19.501 1.00 86.56 658 PRO A N 1
ATOM 5189 C CA . PRO A 1 658 ? -10.464 -6.859 -18.150 1.00 86.56 658 PRO A CA 1
ATOM 5190 C C . PRO A 1 658 ? -11.301 -8.131 -17.998 1.00 86.56 658 PRO A C 1
ATOM 5192 O O . PRO A 1 658 ? -12.242 -8.329 -18.809 1.00 86.56 658 PRO A O 1
#

Sequence (658 aa):
MVRMQFFAEDCCDVARKLFLCDGNGKGKPCELTGERKKTQYLLTRTRWFNILCDCGPVTTTWCVYLFPIYLMTPPVPAKHTAPSTSVSTAQAFSAQRKGLSIPRVFTTPGSDPLEEVQYEKRSSRIANTDGSVVFEMEGTEIPVGWGQVATDIMVSKYFRKAGVPQCDEKGELQHNEKGEVMTGPERSVKQVVRRLAGCWRHWAQEYGYFETAQDAQAFEDELSYMLVHQMAAPNSPQWFNTGLKYAYGISGPSQGHFYCDPQTGEVKKSEDAYTHPQPHACFIQSVKDDMVNEGGIMDLWVREARLFKFGSGTGTNFSSLRGEGEPLSGGGKSSGLMSFLKIGDRAAGAIKSGGTTRRAAKMVCLDLDHPDIEEFIDWKANEEKKVAAMVEAGYDNDFNGEAYQTVSGQNSNNSVRVPHRFFEAVESDGEWQLYWRTERCAAEKEGRAPRSCETLKAREMWDKIGYAAWACADPGVQYDTTINDWHTCPVDGRINASNPCSEYMFLDNTACNLASINLLKFYDEELRTFEVERFRHAVRLWTIVLEISVLMAQFPSEEIARLSYLFRTLGLGFANIGAMFMRMGIPYHSEKAQAICGAITAIMNGESYAASAEMAKHLGAFSGYERNREHMLRVIRNHRRAAYDAPRAEYEHLHIKP

Nearest PDB structures (foldseek):
  7b9q-assembly1_A  TM=9.201E-01  e=1.782E-69  Cereibacter sphaeroides
  7b9p-assembly1_A-2  TM=9.112E-01  e=8.376E-67  Cereibacter sphaeroides 2.4.1
  7b9q-assembly1_B  TM=9.107E-01  e=3.074E-65  Cereibacter sphaeroides
  2cvt-assembly1_A-2  TM=8.431E-01  e=4.117E-23  Saccharomyces cerevisiae
  9db2-assembly1_B  TM=8.164E-01  e=2.162E-20  Escherichia coli

Foldseek 3Di:
DFDPPPPDPPPVVVVVVVPPDDDDDDDDDDDDDDDDPPPPPDDDDDDDDDDDDDDDDDDDDDDDDDDDDDDDDDDDDDDDDDDDDDDDDPDPPPDDQQADFADADPDDPPDALVVVFDWDWDKAWDADPVRHTPDIDGGAIAGPPDDNVRVNCCVQQQKAFKQAFDADPVRHFDADPVRHTDMGIHRYPLLLLCLLLVQLLVLCVVQRNHSDPSRSVSLSRNSSNCVNVVQKDWDSLSSQAGRCCPRRVDWAQFPQWWAQQVVPRDIDGDRTAHQQGAQFAWAFAEEAQDDDDCRHLVNVLLQLLSQQLSQHFYEYEPQNHFAFQPADPVGDTDPGPVVSQQVSQLSQQVGHGNPHNHTHFYEYEYECQAPCNLCLLCQVLVLVVQLVVVVVVPWDPPCPTPSVVPGGPSSYAYEYEDEPVLVVQLVVQHKHFHAGSVQVVVCVVVVHDGDGPDIGGSNVSVVSNVVSCVRNVDDHYDHQQQLQLLALQPVVHGFRITTRVRQGTYDHLETEIEMAGEQVVQADLVVRDGNLVVLLSVLLSVLSSRQSSLNSHIHSDSSHNSVHQQQVDYYYYYDCLVVSCVSSVHDCPDPVSVLVVLQSVLSSVVSSVVSLVSSCVNNNHRNSCPVSVVSNVLSVVLSVCVSVVHDPVSRDRGPDRD

pLDDT: mean 84.79, std 24.1, range [20.09, 98.88]

Mean predicted aligned error: 10.54 Å

Secondary structure (DSSP, 8-state):
-----SS-SSHHHHHHHHSS--S----------S--SSSSS-------------------------------PPPPPPP-PPPP--------------SB----SS--TT--TTTSS-EEEEEEEEE-TTS-EEEEEEEEEEETTS-HHHHHHIIIIIS--S-EEPB-TTSPBPB-TTSPBPEE---BHHHHHHHHHHHHHHHHHHTT-BSSHHHHHHHHHHHHHHHHTTSEEE-HHHHHHTTHHHHH----B--S-EEE-TTT--EEE-SBSSSS-----EEE----S-SSSTTSHHHHHHHHHHHHHTT-EEEEE-TTS--EEEE-TTSSEEEHHHHHHHHHHHHHHHPEETTTTEEP-EEEEEETT-TTHHHHHHHHHHHHHHHHHHHHTT---STTSHHHHHSSSTTSEEEEEE-HHHHHHHHTT-EEEE--HHHHHHHHHHTSPPPPSEEEEHHHHHHHHHHHHHHHS-SEEEEHHHHHHT-S-GGG----EE-TTS--EE-TTEEEEEEEEEGGGGEETTTTEE-HHHHHHHHHHHHHHHHHHHHT-EESSHHHHHHHHHH--EEEEEE-HHHHHHHHT--SSSHHHHHHHHHHHHHHHHHHHHHHHHHHHHH---TTHHHHHHHHHHHHHHHHHHHTT--GGGSSS-SS--